Protein AF-0000000078525649 (afdb_homodimer)

Organism: NCBI:txid29354

Radius of gyration: 28.76 Å; Cα contacts (8 Å, |Δi|>4): 1349; chains: 2; bounding box: 67×80×82 Å

Sequence (670 aa):
MKQEKITIEEIARHAGVSPATVSRVLNHREQVKADTAKRVESAMAALGYAFESSAPPSIEEQPLIVLNIPGIENVFYQEVIKGARVSAKAHGCHLLINESPLDRSSIRNFCNLLHRVNAAGSILLNRASEEQLKQIRAITPLVQCCEYNEDAAGYPYVSIDDFSAAEAATAYLYNCGCNKIALINGPLSFKYAVKRQEGYLSALKKAEISVPQNWIIQLPEINYQMAYAAICRLLNSEPRPNAFFVVSDIFAAAVIRAAKRFKLNVPKDIMVVGFDNIEFSTMTCPSITTVNQPCLQLGYTACEMLLEMMENPSSSPKSLILDAELVIRESTAKIMKQEKITIEEIARHAGVSPATVSRVLNHREQVKADTAKRVESAMAALGYAFESSAPPSIEEQPLIVLNIPGIENVFYQEVIKGARVSAKAHGCHLLINESPLDRSSIRNFCNLLHRVNAAGSILLNRASEEQLKQIRAITPLVQCCEYNEDAAGYPYVSIDDFSAAEAATAYLYNCGCNKIALINGPLSFKYAVKRQEGYLSALKKAEISVPQNWIIQLPEINYQMAYAAICRLLNSEPRPNAFFVVSDIFAAAVIRAAKRFKLNVPKDIMVVGFDNIEFSTMTCPSITTVNQPCLQLGYTACEMLLEMMENPSSSPKSLILDAELVIRESTAKI

Foldseek 3Di:
DPLPQCDLCNLCVQLVHHSVLLVCLQQPVVVHDPVSNVSSVVSCVVSVNPSCRNPPPVPPPAAEEEEEDQDPVPLLQVLLQVLQVVQSVVVRHHYDYHHDACDPVCLVVVLVVCQVVVHQEYEYAHDDDLVSVVSNVVRYQYEYFQFDDPPNFQHAYEHAQLLQLLLVQLLVQVVLVFQAEAEEFEDPSTPSRVNSVNSNVVNCVVVVHDYDPLSYHYDHHLDLVVLLVSQLVQCPDPPHGQEYEYAALSSVLSNCVSCVVVPHDFPPRHAYEYEQPRVVQVVDVFRHWYKHDPSSVRSNVRNVQRVVCSVPVPDGHYYYHDDIDIDDTRRRDPD/DPLPQCDLCNLCVQLVHHSVLLVCLQQPVVVHPPVSNVSSVVSCVVSVNPSCRNPPPPPPPAAEEEEEDQDPVPLLQVLLQVLQVVQSVVVRHHYDYHHDACDPVCLVVVLVVCQVVVHQEYEYAHDYDLVSVVSNVVRYQYEYFQFDDPPNFFHAYEHAQLLQLLLVQLLVQVVLVFQAEAEEFEDPSTPSRVNSVNSNVVNCVVVVHDYDPLSYHYDHHLDLVVLLVSQLVQCPDPPHGQEYEYAALSSVLSNCVSCVVVPHDANPRHAYEYEQPRVCQVVDVFRHWYKHDPSSVRSNVRNVQRVVCSVPVPDGHYYYHDDIDIDDTRRRDPD

Structure (mmCIF, N/CA/C/O backbone):
data_AF-0000000078525649-model_v1
#
loop_
_entity.id
_entity.type
_entity.pdbx_description
1 polymer 'LacI family transcriptional regulator'
#
loop_
_atom_site.group_PDB
_atom_site.id
_atom_site.type_symbol
_atom_site.label_atom_id
_atom_site.label_alt_id
_atom_site.label_comp_id
_atom_site.label_asym_id
_atom_site.label_entity_id
_atom_site.label_seq_id
_atom_site.pdbx_PDB_ins_code
_atom_site.Cartn_x
_atom_site.Cartn_y
_atom_site.Cartn_z
_atom_site.occupancy
_atom_site.B_iso_or_equiv
_atom_site.auth_seq_id
_atom_site.auth_comp_id
_atom_site.auth_asym_id
_atom_site.auth_atom_id
_atom_site.pdbx_PDB_model_num
ATOM 1 N N . MET A 1 1 ? -8.172 -1.622 49.062 1 28.55 1 MET A N 1
ATOM 2 C CA . MET A 1 1 ? -9.344 -0.75 49.125 1 28.55 1 MET A CA 1
ATOM 3 C C . MET A 1 1 ? -9.945 -0.51 47.75 1 28.55 1 MET A C 1
ATOM 5 O O . MET A 1 1 ? -9.242 -0.099 46.844 1 28.55 1 MET A O 1
ATOM 9 N N . LYS A 1 2 ? -11.031 -1.145 47.438 1 36.31 2 LYS A N 1
ATOM 10 C CA . LYS A 1 2 ? -11.742 -1.147 46.156 1 36.31 2 LYS A CA 1
ATOM 11 C C . LYS A 1 2 ? -12.008 0.275 45.688 1 36.31 2 LYS A C 1
ATOM 13 O O . LYS A 1 2 ? -12.695 1.047 46.375 1 36.31 2 LYS A O 1
ATOM 18 N N . GLN A 1 3 ? -11.117 0.914 44.938 1 39.97 3 GLN A N 1
ATOM 19 C CA . GLN A 1 3 ? -11.438 2.232 44.406 1 39.97 3 GLN A CA 1
ATOM 20 C C . GLN A 1 3 ? -12.82 2.248 43.781 1 39.97 3 GLN A C 1
ATOM 22 O O . GLN A 1 3 ? -13.078 1.51 42.812 1 39.97 3 GLN A O 1
ATOM 27 N N . GLU A 1 4 ? -13.945 2.475 44.406 1 47.34 4 GLU A N 1
ATOM 28 C CA . GLU A 1 4 ? -15.359 2.564 44.031 1 47.34 4 GLU A CA 1
ATOM 29 C C . GLU A 1 4 ? -15.562 3.471 42.844 1 47.34 4 GLU A C 1
ATOM 31 O O . GLU A 1 4 ? -15.039 4.582 42.781 1 47.34 4 GLU A O 1
ATOM 36 N N . LYS A 1 5 ? -15.953 2.945 41.625 1 60.03 5 LYS A N 1
ATOM 37 C CA . LYS A 1 5 ? -16.234 3.635 40.375 1 60.03 5 LYS A CA 1
ATOM 38 C C . LYS A 1 5 ? -17.219 4.793 40.594 1 60.03 5 LYS A C 1
ATOM 40 O O . LYS A 1 5 ? -18.281 4.609 41.188 1 60.03 5 LYS A O 1
ATOM 45 N N . ILE A 1 6 ? -16.797 6.008 40.438 1 65.5 6 ILE A N 1
ATOM 46 C CA . ILE A 1 6 ? -17.594 7.227 40.562 1 65.5 6 ILE A CA 1
ATOM 47 C C . ILE A 1 6 ? -18.766 7.18 39.562 1 65.5 6 ILE A C 1
ATOM 49 O O . ILE A 1 6 ? -18.578 6.945 38.375 1 65.5 6 ILE A O 1
ATOM 53 N N . THR A 1 7 ? -20.062 7.168 39.844 1 72.5 7 THR A N 1
ATOM 54 C CA . THR A 1 7 ? -21.266 7.051 39.031 1 72.5 7 THR A CA 1
ATOM 55 C C . THR A 1 7 ? -21.828 8.43 38.719 1 72.5 7 THR A C 1
ATOM 57 O O . THR A 1 7 ? -21.516 9.414 39.375 1 72.5 7 THR A O 1
ATOM 60 N N . ILE A 1 8 ? -22.547 8.445 37.531 1 77.12 8 ILE A N 1
ATOM 61 C CA . ILE A 1 8 ? -23.25 9.664 37.156 1 77.12 8 ILE A CA 1
ATOM 62 C C . ILE A 1 8 ? -24.094 10.18 38.312 1 77.12 8 ILE A C 1
ATOM 64 O O . ILE A 1 8 ? -24.172 11.391 38.531 1 77.12 8 ILE A O 1
ATOM 68 N N . GLU A 1 9 ? -24.562 9.305 39.062 1 79.69 9 GLU A N 1
ATOM 69 C CA . GLU A 1 9 ? -25.406 9.648 40.188 1 79.69 9 GLU A CA 1
ATOM 70 C C . GLU A 1 9 ? -24.594 10.32 41.312 1 79.69 9 GLU A C 1
ATOM 72 O O . GLU A 1 9 ? -25.062 11.273 41.938 1 79.69 9 GLU A O 1
ATOM 77 N N . GLU A 1 10 ? -23.391 9.844 41.531 1 79 10 GLU A N 1
ATOM 78 C CA . GLU A 1 10 ? -22.516 10.422 42.531 1 79 10 GLU A CA 1
ATOM 79 C C . GLU A 1 10 ? -22.062 11.828 42.125 1 79 10 GLU A C 1
ATOM 81 O O . GLU A 1 10 ? -22.016 12.727 42.969 1 79 10 GLU A O 1
ATOM 86 N N . ILE A 1 11 ? -21.812 11.992 40.844 1 81.19 11 ILE A N 1
ATOM 87 C CA . ILE A 1 11 ? -21.438 13.297 40.312 1 81.19 11 ILE A CA 1
ATOM 88 C C . ILE A 1 11 ? -22.609 14.266 40.438 1 81.19 11 ILE A C 1
ATOM 90 O O . ILE A 1 11 ? -22.438 15.414 40.844 1 81.19 11 ILE A O 1
ATOM 94 N N . ALA A 1 12 ? -23.734 13.805 40.094 1 84.06 12 ALA A N 1
ATOM 95 C CA . ALA A 1 12 ? -24.953 14.609 40.188 1 84.06 12 ALA A CA 1
ATOM 96 C C . ALA A 1 12 ? -25.172 15.078 41.625 1 84.06 12 ALA A C 1
ATOM 98 O O . ALA A 1 12 ? -25.469 16.25 41.875 1 84.06 12 ALA A O 1
ATOM 99 N N . ARG A 1 13 ? -24.969 14.203 42.531 1 85.25 13 ARG A N 1
ATOM 100 C CA . ARG A 1 13 ? -25.141 14.5 43.938 1 85.25 13 ARG A CA 1
ATOM 101 C C . ARG A 1 13 ? -24.141 15.555 44.406 1 85.25 13 ARG A C 1
ATOM 103 O O . ARG A 1 13 ? -24.5 16.5 45.094 1 85.25 13 ARG A O 1
ATOM 110 N N . HIS A 1 14 ? -22.922 15.391 43.938 1 84.5 14 HIS A N 1
ATOM 111 C CA . HIS A 1 14 ? -21.859 16.297 44.344 1 84.5 14 HIS A CA 1
ATOM 112 C C . HIS A 1 14 ? -22.016 17.672 43.688 1 84.5 14 HIS A C 1
ATOM 114 O O . HIS A 1 14 ? -21.672 18.688 44.312 1 84.5 14 HIS A O 1
ATOM 120 N N . ALA A 1 15 ? -22.547 17.766 42.469 1 83.81 15 ALA A N 1
ATOM 121 C CA . ALA A 1 15 ? -22.703 19 41.719 1 83.81 15 ALA A CA 1
ATOM 122 C C . ALA A 1 15 ? -24.031 19.688 42.031 1 83.81 15 ALA A C 1
ATOM 124 O O . ALA A 1 15 ? -24.25 20.828 41.656 1 83.81 15 ALA A O 1
ATOM 125 N N . GLY A 1 16 ? -24.922 18.922 42.781 1 86.44 16 GLY A N 1
ATOM 126 C CA . GLY A 1 16 ? -26.25 19.438 43.094 1 86.44 16 GLY A CA 1
ATOM 127 C C . GLY A 1 16 ? -27.172 19.547 41.906 1 86.44 16 GLY A C 1
ATOM 128 O O . GLY A 1 16 ? -27.953 20.484 41.781 1 86.44 16 GLY A O 1
ATOM 129 N N . VAL A 1 17 ? -26.906 18.734 40.969 1 85.62 17 VAL A N 1
ATOM 130 C CA . VAL A 1 17 ? -27.75 18.703 39.781 1 85.62 17 VAL A CA 1
ATOM 131 C C . VAL A 1 17 ? -28.344 17.312 39.594 1 85.62 17 VAL A C 1
ATOM 133 O O . VAL A 1 17 ? -28 16.375 40.344 1 85.62 17 VAL A O 1
ATOM 136 N N . SER A 1 18 ? -29.297 17.172 38.75 1 82.12 18 SER A N 1
ATOM 137 C CA . SER A 1 18 ? -29.859 15.859 38.438 1 82.12 18 SER A CA 1
ATOM 138 C C . SER A 1 18 ? -28.875 14.992 37.688 1 82.12 18 SER A C 1
ATOM 140 O O . SER A 1 18 ? -27.984 15.508 37 1 82.12 18 SER A O 1
ATOM 142 N N . PRO A 1 19 ? -28.906 13.648 37.719 1 80.94 19 PRO A N 1
ATOM 143 C CA . PRO A 1 19 ? -28.094 12.773 36.875 1 80.94 19 PRO A CA 1
ATOM 144 C C . PRO A 1 19 ? -28.266 13.055 35.406 1 80.94 19 PRO A C 1
ATOM 146 O O . PRO A 1 19 ? -27.312 12.945 34.625 1 80.94 19 PRO A O 1
ATOM 149 N N . ALA A 1 20 ? -29.391 13.508 34.969 1 80.5 20 ALA A N 1
ATOM 150 C CA . ALA A 1 20 ? -29.656 13.891 33.594 1 80.5 20 ALA A CA 1
ATOM 151 C C . ALA A 1 20 ? -28.844 15.117 33.188 1 80.5 20 ALA A C 1
ATOM 153 O O . ALA A 1 20 ? -28.328 15.203 32.062 1 80.5 20 ALA A O 1
ATOM 154 N N . THR A 1 21 ? -28.734 16.094 34.094 1 80.38 21 THR A N 1
ATOM 155 C CA . THR A 1 21 ? -27.922 17.281 33.844 1 80.38 21 THR A CA 1
ATOM 156 C C . THR A 1 21 ? -26.453 16.922 33.75 1 80.38 21 THR A C 1
ATOM 158 O O . THR A 1 21 ? -25.734 17.453 32.875 1 80.38 21 THR A O 1
ATOM 161 N N . VAL A 1 22 ? -25.953 15.938 34.562 1 77.5 22 VAL A N 1
ATOM 162 C CA . VAL A 1 22 ? -24.578 15.453 34.438 1 77.5 22 VAL A CA 1
ATOM 163 C C . VAL A 1 22 ? -24.375 14.766 33.094 1 77.5 22 VAL A C 1
ATOM 165 O O . VAL A 1 22 ? -23.391 15.031 32.406 1 77.5 22 VAL A O 1
ATOM 168 N N . SER A 1 23 ? -25.297 14.008 32.75 1 75.44 23 SER A N 1
ATOM 169 C CA . SER A 1 23 ? -25.266 13.359 31.438 1 75.44 23 SER A CA 1
ATOM 170 C C . SER A 1 23 ? -25.25 14.383 30.312 1 75.44 23 SER A C 1
ATOM 172 O O . SER A 1 23 ? -24.5 14.234 29.328 1 75.44 23 SER A O 1
ATOM 174 N N . ARG A 1 24 ? -26.031 15.406 30.484 1 75.38 24 ARG A N 1
ATOM 175 C CA . ARG A 1 24 ? -26.062 16.469 29.469 1 75.38 24 ARG A CA 1
ATOM 176 C C . ARG A 1 24 ? -24.75 17.234 29.438 1 75.38 24 ARG A C 1
ATOM 178 O O . ARG A 1 24 ? -24.25 17.578 28.359 1 75.38 24 ARG A O 1
ATOM 185 N N . VAL A 1 25 ? -24.203 17.516 30.547 1 74.75 25 VAL A N 1
ATOM 186 C CA . VAL A 1 25 ? -22.891 18.172 30.594 1 74.75 25 VAL A CA 1
ATOM 187 C C . VAL A 1 25 ? -21.828 17.281 29.984 1 74.75 25 VAL A C 1
ATOM 189 O O . VAL A 1 25 ? -20.953 17.766 29.25 1 74.75 25 VAL A O 1
ATOM 192 N N . LEU A 1 26 ? -21.906 15.93 30.125 1 69.44 26 LEU A N 1
ATOM 193 C CA . LEU A 1 26 ? -20.938 14.953 29.656 1 69.44 26 LEU A CA 1
ATOM 194 C C . LEU A 1 26 ? -21.094 14.719 28.156 1 69.44 26 LEU A C 1
ATOM 196 O O . LEU A 1 26 ? -20.094 14.516 27.438 1 69.44 26 LEU A O 1
ATOM 200 N N . ASN A 1 27 ? -22.344 14.938 27.625 1 66.31 27 ASN A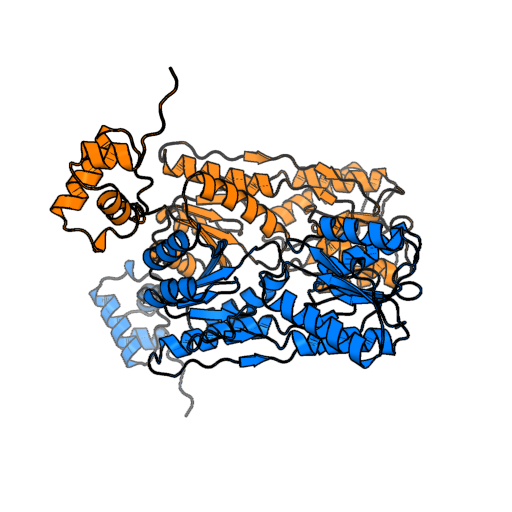 N 1
ATOM 201 C CA . ASN A 1 27 ? -22.641 14.531 26.266 1 66.31 27 ASN A CA 1
ATOM 202 C C . ASN A 1 27 ? -23.047 15.719 25.391 1 66.31 27 ASN A C 1
ATOM 204 O O . ASN A 1 27 ? -22.906 15.68 24.172 1 66.31 27 ASN A O 1
ATOM 208 N N . HIS A 1 28 ? -23.562 16.766 25.984 1 64.44 28 HIS A N 1
ATOM 209 C CA . HIS A 1 28 ? -24.078 17.969 25.344 1 64.44 28 HIS A CA 1
ATOM 210 C C . HIS A 1 28 ? -23.844 19.203 26.188 1 64.44 28 HIS A C 1
ATOM 212 O O . HIS A 1 28 ? -24.781 19.891 26.578 1 64.44 28 HIS A O 1
ATOM 218 N N . ARG A 1 29 ? -22.625 19.453 26.375 1 68.19 29 ARG A N 1
ATOM 219 C CA . ARG A 1 29 ? -22.25 20.531 27.281 1 68.19 29 ARG A CA 1
ATOM 220 C C . ARG A 1 29 ? -22.828 21.859 26.844 1 68.19 29 ARG A C 1
ATOM 222 O O . ARG A 1 29 ? -23.203 22.688 27.672 1 68.19 29 ARG A O 1
ATOM 229 N N . GLU A 1 30 ? -23.016 22.031 25.609 1 66.69 30 GLU A N 1
ATOM 230 C CA . GLU A 1 30 ? -23.484 23.297 25.031 1 66.69 30 GLU A CA 1
ATOM 231 C C . GLU A 1 30 ? -24.938 23.562 25.375 1 66.69 30 GLU A C 1
ATOM 233 O O . GLU A 1 30 ? -25.406 24.703 25.297 1 66.69 30 GLU A O 1
ATOM 238 N N . GLN A 1 31 ? -25.531 22.594 25.781 1 71.5 31 GLN A N 1
ATOM 239 C CA . GLN A 1 31 ? -26.953 22.75 26.094 1 71.5 31 GLN A CA 1
ATOM 240 C C . GLN A 1 31 ? -27.156 23.078 27.562 1 71.5 31 GLN A C 1
ATOM 242 O O . GLN A 1 31 ? -28.281 23.266 28.016 1 71.5 31 GLN A O 1
ATOM 247 N N . VAL A 1 32 ? -26.031 23.156 28.25 1 75.25 32 VAL A N 1
ATOM 248 C CA . VAL A 1 32 ? -26.125 23.391 29.688 1 75.25 32 VAL A CA 1
ATOM 249 C C . VAL A 1 32 ? -25.562 24.781 30.016 1 75.25 32 VAL A C 1
ATOM 251 O O . VAL A 1 32 ? -24.594 25.234 29.406 1 75.25 32 VAL A O 1
ATOM 254 N N . LYS A 1 33 ? -26.203 25.562 30.859 1 80.5 33 LYS A N 1
ATOM 255 C CA . LYS A 1 33 ? -25.75 26.875 31.297 1 80.5 33 LYS A CA 1
ATOM 256 C C . LYS A 1 33 ? -24.328 26.797 31.859 1 80.5 33 LYS A C 1
ATOM 258 O O . LYS A 1 33 ? -23.984 25.859 32.562 1 80.5 33 LYS A O 1
ATOM 263 N N . ALA A 1 34 ? -23.578 27.812 31.531 1 76.81 34 ALA A N 1
ATOM 264 C CA . ALA A 1 34 ? -22.156 27.844 31.859 1 76.81 34 ALA A CA 1
ATOM 265 C C . ALA A 1 34 ? -21.938 27.609 33.344 1 76.81 34 ALA A C 1
ATOM 267 O O . ALA A 1 34 ? -21.031 26.875 33.75 1 76.81 34 ALA A O 1
ATOM 268 N N . ASP A 1 35 ? -22.781 28.094 34.125 1 80.81 35 ASP A N 1
ATOM 269 C CA . ASP A 1 35 ? -22.641 28 35.594 1 80.81 35 ASP A CA 1
ATOM 270 C C . ASP A 1 35 ? -22.891 26.562 36.062 1 80.81 35 ASP A C 1
ATOM 272 O O . ASP A 1 35 ? -22.156 26.062 36.906 1 80.81 35 ASP A O 1
ATOM 276 N N . THR A 1 36 ? -23.859 25.906 35.5 1 83 36 THR A N 1
ATOM 277 C CA . THR A 1 36 ? -24.172 24.531 35.844 1 83 36 THR A CA 1
ATOM 278 C C . THR A 1 36 ? -23.094 23.578 35.375 1 83 36 THR A C 1
ATOM 280 O O . THR A 1 36 ? -22.703 22.656 36.094 1 83 36 THR A O 1
ATOM 283 N N . ALA A 1 37 ? -22.594 23.812 34.156 1 80.56 37 ALA A N 1
ATOM 284 C CA . ALA A 1 37 ? -21.531 22.969 33.625 1 80.56 37 ALA A CA 1
ATOM 285 C C . ALA A 1 37 ? -20.266 23.031 34.469 1 80.56 37 ALA A C 1
ATOM 287 O O . ALA A 1 37 ? -19.656 22 34.75 1 80.56 37 ALA A O 1
ATOM 288 N N . LYS A 1 38 ? -20.031 24.203 34.812 1 79.88 38 LYS A N 1
ATOM 289 C CA . LYS A 1 38 ? -18.859 24.391 35.656 1 79.88 38 LYS A CA 1
ATOM 290 C C . LYS A 1 38 ? -19.016 23.656 37 1 79.88 38 LYS A C 1
ATOM 292 O O . LYS A 1 38 ? -18.062 23.078 37.5 1 79.88 38 LYS A O 1
ATOM 297 N N . ARG A 1 39 ? -20.172 23.656 37.594 1 82.81 39 ARG A N 1
ATOM 298 C CA . ARG A 1 39 ? -20.438 22.969 38.844 1 82.81 39 ARG A CA 1
ATOM 299 C C . ARG A 1 39 ? -20.266 21.469 38.719 1 82.81 39 ARG A C 1
ATOM 301 O O . ARG A 1 39 ? -19.688 20.812 39.562 1 82.81 39 ARG A O 1
ATOM 308 N N . VAL A 1 40 ? -20.828 20.938 37.625 1 80.94 40 VAL A N 1
ATOM 309 C CA . VAL A 1 40 ? -20.719 19.5 37.375 1 80.94 40 VAL A CA 1
ATOM 310 C C . VAL A 1 40 ? -19.25 19.125 37.156 1 80.94 40 VAL A C 1
ATOM 312 O O . VAL A 1 40 ? -18.766 18.156 37.719 1 80.94 40 VAL A O 1
ATOM 315 N N . GLU A 1 41 ? -18.578 19.984 36.344 1 77 41 GLU A N 1
ATOM 316 C CA . GLU A 1 41 ? -17.172 19.75 36.062 1 77 41 GLU A CA 1
ATOM 317 C C . GLU A 1 41 ? -16.312 19.844 37.312 1 77 41 GLU A C 1
ATOM 319 O O . GLU A 1 41 ? -15.406 19.031 37.5 1 77 41 GLU A O 1
ATOM 324 N N . SER A 1 42 ? -16.609 20.766 38.094 1 77.62 42 SER A N 1
ATOM 325 C CA . SER A 1 42 ? -15.945 20.891 39.375 1 77.62 42 SER A CA 1
ATOM 326 C C . SER A 1 42 ? -16.219 19.688 40.281 1 77.62 42 SER A C 1
ATOM 328 O O . SER A 1 42 ? -15.32 19.203 40.969 1 77.62 42 SER A O 1
ATOM 330 N N . ALA A 1 43 ? -17.406 19.172 40.375 1 79.56 43 ALA A N 1
ATOM 331 C CA . ALA A 1 43 ? -17.781 18 41.156 1 79.56 43 ALA A CA 1
ATOM 332 C C . ALA A 1 43 ? -17.031 16.766 40.656 1 79.56 43 ALA A C 1
ATOM 334 O O . ALA A 1 43 ? -16.562 15.953 41.438 1 79.56 43 ALA A O 1
ATOM 335 N N . MET A 1 44 ? -17.047 16.625 39.281 1 73.94 44 MET A N 1
ATOM 336 C CA . MET A 1 44 ? -16.297 15.523 38.688 1 73.94 44 MET A CA 1
ATOM 337 C C . MET A 1 44 ? -14.844 15.547 39.125 1 73.94 44 MET A C 1
ATOM 339 O O . MET A 1 44 ? -14.281 14.516 39.5 1 73.94 44 MET A O 1
ATOM 343 N N . ALA A 1 45 ? -14.234 16.688 39 1 70.5 45 ALA A N 1
ATOM 344 C CA . ALA A 1 45 ? -12.852 16.875 39.438 1 70.5 45 ALA A CA 1
ATOM 345 C C . ALA A 1 45 ? -12.664 16.531 40.906 1 70.5 45 ALA A C 1
ATOM 347 O O . ALA A 1 45 ? -11.703 15.859 41.281 1 70.5 45 ALA A O 1
ATOM 348 N N . ALA A 1 46 ? -13.539 16.891 41.75 1 74.69 46 ALA A N 1
ATOM 349 C CA . ALA A 1 46 ? -13.477 16.672 43.188 1 74.69 46 ALA A CA 1
ATOM 350 C C . ALA A 1 46 ? -13.625 15.195 43.531 1 74.69 46 ALA A C 1
ATOM 352 O O . ALA A 1 46 ? -13.031 14.711 44.5 1 74.69 46 ALA A O 1
ATOM 353 N N . LEU A 1 47 ? -14.555 14.539 42.812 1 68.94 47 LEU A N 1
ATOM 354 C CA . LEU A 1 47 ? -14.812 13.125 43.062 1 68.94 47 LEU A CA 1
ATOM 355 C C . LEU A 1 47 ? -13.789 12.25 42.344 1 68.94 47 LEU A C 1
ATOM 357 O O . LEU A 1 47 ? -13.766 11.031 42.531 1 68.94 47 LEU A O 1
ATOM 361 N N . GLY A 1 48 ? -12.938 12.875 41.688 1 58.22 48 GLY A N 1
ATOM 362 C CA . GLY A 1 48 ? -11.938 12.156 40.938 1 58.22 48 GLY A CA 1
ATOM 363 C C . GLY A 1 48 ? -12.492 11.539 39.656 1 58.22 48 GLY A C 1
ATOM 364 O O . GLY A 1 48 ? -11.953 10.555 39.156 1 58.22 48 GLY A O 1
ATOM 365 N N . TYR A 1 49 ? -13.625 11.828 39.531 1 48.09 49 TYR A N 1
ATOM 366 C CA . TYR A 1 49 ? -14.242 11.398 38.281 1 48.09 49 TYR A CA 1
ATOM 367 C C . TYR A 1 49 ? -13.594 12.078 37.062 1 48.09 49 TYR A C 1
ATOM 369 O O . TYR A 1 49 ? -13.609 13.305 36.969 1 48.09 49 TYR A O 1
ATOM 377 N N . ALA A 1 50 ? -12.625 11.523 36.656 1 41.81 50 ALA A N 1
ATOM 378 C CA . ALA A 1 50 ? -12.094 12.023 35.406 1 41.81 50 ALA A CA 1
ATOM 379 C C . ALA A 1 50 ? -13.188 12.117 34.344 1 41.81 50 ALA A C 1
ATOM 381 O O . ALA A 1 50 ? -13.891 11.141 34.094 1 41.81 50 ALA A O 1
ATOM 382 N N . PHE A 1 51 ? -13.844 13.148 34.406 1 35.03 51 PHE A N 1
ATOM 383 C CA . PHE A 1 51 ? -14.703 13.336 33.25 1 35.03 51 PHE A CA 1
ATOM 384 C C . PHE A 1 51 ? -14.094 12.664 32 1 35.03 51 PHE A C 1
ATOM 386 O O . PHE A 1 51 ? -12.969 12.984 31.609 1 35.03 51 PHE A O 1
ATOM 393 N N . GLU A 1 52 ? -14.141 11.469 31.859 1 32.25 52 GLU A N 1
ATOM 394 C CA . GLU A 1 52 ? -14.07 11.273 30.422 1 32.25 52 GLU A CA 1
ATOM 395 C C . GLU A 1 52 ? -14.93 12.289 29.672 1 32.25 52 GLU A C 1
ATOM 397 O O . GLU A 1 52 ? -16.156 12.188 29.672 1 32.25 52 GLU A O 1
ATOM 402 N N . SER A 1 53 ? -14.922 13.5 30.125 1 31.05 53 SER A N 1
ATOM 403 C CA . SER A 1 53 ? -15.617 14.578 29.438 1 31.05 53 SER A CA 1
ATOM 404 C C . SER A 1 53 ? -15.93 14.195 27.984 1 31.05 53 SER A C 1
ATOM 406 O O . SER A 1 53 ? -15.023 13.867 27.219 1 31.05 53 SER A O 1
ATOM 408 N N . SER A 1 54 ? -16.875 13.625 27.797 1 29.58 54 SER A N 1
ATOM 409 C CA . SER A 1 54 ? -17.391 13.508 26.438 1 29.58 54 SER A CA 1
ATOM 410 C C . SER A 1 54 ? -17.297 14.828 25.688 1 29.58 54 SER A C 1
ATOM 412 O O . SER A 1 54 ? -17.938 15.008 24.641 1 29.58 54 SER A O 1
ATOM 414 N N . ALA A 1 55 ? -17.422 15.961 26.359 1 33.28 55 ALA A N 1
ATOM 415 C CA . ALA A 1 55 ? -17.031 17.156 25.609 1 33.28 55 ALA A CA 1
ATOM 416 C C . ALA A 1 55 ? -15.711 16.938 24.875 1 33.28 55 ALA A C 1
ATOM 418 O O . ALA A 1 55 ? -14.773 16.375 25.438 1 33.28 55 ALA A O 1
ATOM 419 N N . PRO A 1 56 ? -15.789 16.891 23.594 1 34.31 56 PRO A N 1
ATOM 420 C CA . PRO A 1 56 ? -14.484 16.625 22.984 1 34.31 56 PRO A CA 1
ATOM 421 C C . PRO A 1 56 ? -13.336 17.297 23.734 1 34.31 56 PRO A C 1
ATOM 423 O O . PRO A 1 56 ? -13.523 18.359 24.344 1 34.31 56 PRO A O 1
ATOM 426 N N . PRO A 1 57 ? -12.531 16.688 24.75 1 34.72 57 PRO A N 1
ATOM 427 C CA . PRO A 1 57 ? -11.383 17.359 25.359 1 34.72 57 PRO A CA 1
ATOM 428 C C . PRO A 1 57 ? -11.086 18.719 24.719 1 34.72 57 PRO A C 1
ATOM 430 O O . PRO A 1 57 ? -11.453 18.953 23.578 1 34.72 57 PRO A O 1
ATOM 433 N N . SER A 1 58 ? -11.148 19.797 25.438 1 38.09 58 SER A N 1
ATOM 434 C CA . SER A 1 58 ? -10.461 20.984 24.938 1 38.09 58 SER A CA 1
ATOM 435 C C . SER A 1 58 ? -9.445 20.625 23.859 1 38.09 58 SER A C 1
ATOM 437 O O . SER A 1 58 ? -8.703 19.641 24 1 38.09 58 SER A O 1
ATOM 439 N N . ILE A 1 59 ? -9.672 20.562 22.594 1 45.38 59 ILE A N 1
ATOM 440 C CA . ILE A 1 59 ? -8.781 20.172 21.516 1 45.38 59 ILE A CA 1
ATOM 441 C C . ILE A 1 59 ? -7.328 20.359 21.938 1 45.38 59 ILE A C 1
ATOM 443 O O . ILE A 1 59 ? -6.805 21.469 21.922 1 45.38 59 ILE A O 1
ATOM 447 N N . GLU A 1 60 ? -6.887 20.203 23.109 1 49.53 60 GLU A N 1
ATOM 448 C CA . GLU A 1 60 ? -5.453 20.109 23.359 1 49.53 60 GLU A CA 1
ATOM 449 C C . GLU A 1 60 ? -4.707 19.641 22.109 1 49.53 60 GLU A C 1
ATOM 451 O O . GLU A 1 60 ? -5.086 18.641 21.5 1 49.53 60 GLU A O 1
ATOM 456 N N . GLU A 1 61 ? -4.117 20.547 21.469 1 63.62 61 GLU A N 1
ATOM 457 C CA . GLU A 1 61 ? -3.539 20.469 20.141 1 63.62 61 GLU A CA 1
ATOM 458 C C . GLU A 1 61 ? -2.695 19.203 19.984 1 63.62 61 GLU A C 1
ATOM 460 O O . GLU A 1 61 ? -1.61 19.094 20.562 1 63.62 61 GLU A O 1
ATOM 465 N N . GLN A 1 62 ? -3.32 17.953 19.797 1 85.62 62 GLN A N 1
ATOM 466 C CA . GLN A 1 62 ? -2.576 16.734 19.469 1 85.62 62 GLN A CA 1
ATOM 467 C C . GLN A 1 62 ? -1.435 17.031 18.5 1 85.62 62 GLN A C 1
ATOM 469 O O . GLN A 1 62 ? -1.641 17.672 17.469 1 85.62 62 GLN A O 1
ATOM 474 N N . PRO A 1 63 ? -0.275 16.688 19.109 1 93.56 63 PRO A N 1
ATOM 475 C CA . PRO A 1 63 ? 0.836 16.906 18.188 1 93.56 63 PRO A CA 1
ATOM 476 C C . PRO A 1 63 ? 0.665 16.156 16.875 1 93.56 63 PRO A C 1
ATOM 478 O O . PRO A 1 63 ? 0.009 15.117 16.828 1 93.56 63 PRO A O 1
ATOM 481 N N . LEU A 1 64 ? 1.217 16.766 15.844 1 96.62 64 LEU A N 1
ATOM 482 C CA . LEU A 1 64 ? 1.133 16.172 14.523 1 96.62 64 LEU A CA 1
ATOM 483 C C . LEU A 1 64 ? 2.502 15.68 14.055 1 96.62 64 LEU A C 1
ATOM 485 O O . LEU A 1 64 ? 3.467 16.453 14.047 1 96.62 64 LEU A O 1
ATOM 489 N N . ILE A 1 65 ? 2.537 14.398 13.773 1 97.94 65 ILE A N 1
ATOM 490 C CA . ILE A 1 65 ? 3.725 13.82 13.148 1 97.94 65 ILE A CA 1
ATOM 491 C C . ILE A 1 65 ? 3.492 13.641 11.656 1 97.94 65 ILE A C 1
ATOM 493 O O . ILE A 1 65 ? 2.426 13.188 11.234 1 97.94 65 ILE A O 1
ATOM 497 N N . VAL A 1 66 ? 4.473 14.062 10.812 1 98.44 66 VAL A N 1
ATOM 498 C CA . VAL A 1 66 ? 4.41 13.852 9.367 1 98.44 66 VAL A CA 1
ATOM 499 C C . VAL A 1 66 ? 5.406 12.766 8.969 1 98.44 66 VAL A C 1
ATOM 501 O O . VAL A 1 66 ? 6.598 12.867 9.273 1 98.44 66 VAL A O 1
ATOM 504 N N . LEU A 1 67 ? 4.875 11.75 8.383 1 98.56 67 LEU A N 1
ATOM 505 C CA . LEU A 1 67 ? 5.695 10.648 7.887 1 98.56 67 LEU A CA 1
ATOM 506 C C . LEU A 1 67 ? 5.848 10.727 6.371 1 98.56 67 LEU A C 1
ATOM 508 O O . LEU A 1 67 ? 4.855 10.664 5.645 1 98.56 67 LEU A O 1
ATOM 512 N N . ASN A 1 68 ? 7.129 10.844 5.918 1 98 68 ASN A N 1
ATOM 513 C CA . ASN A 1 68 ? 7.43 11 4.5 1 98 68 ASN A CA 1
ATOM 514 C C . ASN A 1 68 ? 7.883 9.688 3.877 1 98 68 ASN A C 1
ATOM 516 O O . ASN A 1 68 ? 8.758 9.008 4.414 1 98 68 ASN A O 1
ATOM 520 N N . ILE A 1 69 ? 7.238 9.367 2.777 1 96.12 69 ILE A N 1
ATOM 521 C CA . ILE A 1 69 ? 7.625 8.164 2.051 1 96.12 69 ILE A CA 1
ATOM 522 C C . ILE A 1 69 ? 7.918 8.516 0.594 1 96.12 69 ILE A C 1
ATOM 524 O O . ILE A 1 69 ? 7.379 9.484 0.061 1 96.12 69 ILE A O 1
ATOM 528 N N . PRO A 1 70 ? 8.75 7.645 -0.06 1 91.5 70 PRO A N 1
ATOM 529 C CA . PRO A 1 70 ? 9.047 7.879 -1.475 1 91.5 70 PRO A CA 1
ATOM 530 C C . PRO A 1 70 ? 7.859 7.59 -2.385 1 91.5 70 PRO A C 1
ATOM 532 O O . PRO A 1 70 ? 7.641 8.305 -3.367 1 91.5 70 PRO A O 1
ATOM 535 N N . GLY A 1 71 ? 7.191 6.52 -2.086 1 88.69 71 GLY A N 1
ATOM 536 C CA . GLY A 1 71 ? 6.082 6.098 -2.928 1 88.69 71 GLY A CA 1
ATOM 537 C C . GLY A 1 71 ? 5.18 5.074 -2.262 1 88.69 71 GLY A C 1
ATOM 538 O O . GLY A 1 71 ? 5.652 4.027 -1.809 1 88.69 71 GLY A O 1
ATOM 539 N N . ILE A 1 72 ? 3.955 5.363 -2.318 1 87.19 72 ILE A N 1
ATOM 540 C CA . ILE A 1 72 ? 2.982 4.539 -1.611 1 87.19 72 ILE A CA 1
ATOM 541 C C . ILE A 1 72 ? 2.797 3.215 -2.348 1 87.19 72 ILE A C 1
ATOM 543 O O . ILE A 1 72 ? 2.266 2.254 -1.786 1 87.19 72 ILE A O 1
ATOM 547 N N . GLU A 1 73 ? 3.293 3.117 -3.584 1 83.12 73 GLU A N 1
ATOM 548 C CA . GLU A 1 73 ? 3.148 1.918 -4.402 1 83.12 73 GLU A CA 1
ATOM 549 C C . GLU A 1 73 ? 4.043 0.791 -3.893 1 83.12 73 GLU A C 1
ATOM 551 O O . GLU A 1 73 ? 3.842 -0.374 -4.246 1 83.12 73 GLU A O 1
ATOM 556 N N . ASN A 1 74 ? 5.023 1.187 -3.189 1 86.12 74 ASN A N 1
ATOM 557 C CA . ASN A 1 74 ? 5.84 0.162 -2.549 1 86.12 74 ASN A CA 1
ATOM 558 C C . ASN A 1 74 ? 5.191 -0.356 -1.269 1 86.12 74 ASN A C 1
ATOM 560 O O . ASN A 1 74 ? 5.172 0.339 -0.251 1 86.12 74 ASN A O 1
ATOM 564 N N . VAL A 1 75 ? 4.797 -1.618 -1.301 1 86.75 75 VAL A N 1
ATOM 565 C CA . VAL A 1 75 ? 4 -2.238 -0.245 1 86.75 75 VAL A CA 1
ATOM 566 C C . VAL A 1 75 ? 4.832 -2.354 1.029 1 86.75 75 VAL A C 1
ATOM 568 O O . VAL A 1 75 ? 4.285 -2.451 2.129 1 86.75 75 VAL A O 1
ATOM 571 N N . PHE A 1 76 ? 6.117 -2.293 0.909 1 89.88 76 PHE A N 1
ATOM 572 C CA . PHE A 1 76 ? 7.023 -2.336 2.051 1 89.88 76 PHE A CA 1
ATOM 573 C C . PHE A 1 76 ? 6.68 -1.244 3.057 1 89.88 76 PHE A C 1
ATOM 575 O O . PHE A 1 76 ? 6.672 -1.487 4.266 1 89.88 76 PHE A O 1
ATOM 582 N N . TYR A 1 77 ? 6.277 -0.161 2.678 1 94.38 77 TYR A N 1
ATOM 583 C CA . TYR A 1 77 ? 6.059 0.996 3.539 1 94.38 77 TYR A CA 1
ATOM 584 C C . TYR A 1 77 ? 4.758 0.861 4.32 1 94.38 77 TYR A C 1
ATOM 586 O O . TYR A 1 77 ? 4.574 1.516 5.348 1 94.38 77 TYR A O 1
ATOM 594 N N . GLN A 1 78 ? 3.879 0.029 3.881 1 91.94 78 GLN A N 1
ATOM 595 C CA . GLN A 1 78 ? 2.572 -0.088 4.52 1 91.94 78 GLN A CA 1
ATOM 596 C C . GLN A 1 78 ? 2.707 -0.574 5.961 1 91.94 78 GLN A C 1
ATOM 598 O O . GLN A 1 78 ? 2.096 -0.009 6.871 1 91.94 78 GLN A O 1
ATOM 603 N N . GLU A 1 79 ? 3.5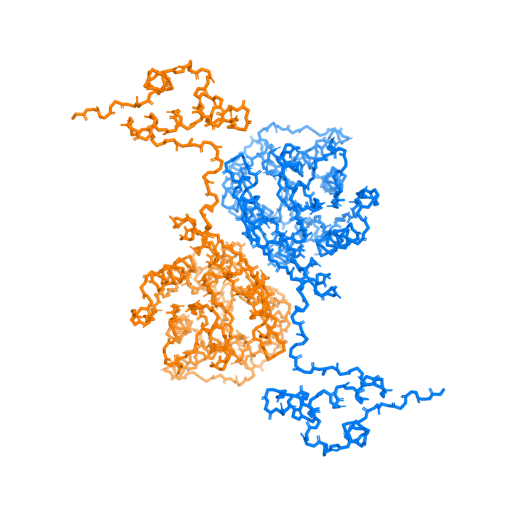12 -1.565 6.09 1 92.88 79 GLU A N 1
ATOM 604 C CA . GLU A 1 79 ? 3.688 -2.117 7.43 1 92.88 79 GLU A CA 1
ATOM 605 C C . GLU A 1 79 ? 4.48 -1.167 8.32 1 92.88 79 GLU A C 1
ATOM 607 O O . GLU A 1 79 ? 4.242 -1.092 9.523 1 92.88 79 GLU A O 1
ATOM 612 N N . VAL A 1 80 ? 5.414 -0.435 7.727 1 97.25 80 VAL A N 1
ATOM 613 C CA . VAL A 1 80 ? 6.164 0.563 8.477 1 97.25 80 VAL A CA 1
ATOM 614 C C . VAL A 1 80 ? 5.219 1.651 8.984 1 97.25 80 VAL A C 1
ATOM 616 O O . VAL A 1 80 ? 5.258 2.023 10.156 1 97.25 80 VAL A O 1
ATOM 619 N N . ILE A 1 81 ? 4.359 2.076 8.109 1 97.06 81 ILE A N 1
ATOM 620 C CA . ILE A 1 81 ? 3.381 3.107 8.438 1 97.06 81 ILE A CA 1
ATOM 621 C C . ILE A 1 81 ? 2.465 2.607 9.555 1 97.06 81 ILE A C 1
ATOM 623 O O . ILE A 1 81 ? 2.162 3.346 10.492 1 97.06 81 ILE A O 1
ATOM 627 N N . LYS A 1 82 ? 2.086 1.382 9.461 1 94.81 82 LYS A N 1
ATOM 628 C CA . LYS A 1 82 ? 1.236 0.792 10.492 1 94.81 82 LYS A CA 1
ATOM 629 C C . LYS A 1 82 ? 1.912 0.843 11.859 1 94.81 82 LYS A C 1
ATOM 631 O O . LYS A 1 82 ? 1.282 1.205 12.852 1 94.81 82 LYS A O 1
ATOM 636 N N . GLY A 1 83 ? 3.156 0.474 11.891 1 97.06 83 GLY A N 1
ATOM 637 C CA . GLY A 1 83 ? 3.9 0.537 13.141 1 97.06 83 GLY A CA 1
ATOM 638 C C . GLY A 1 83 ? 3.969 1.936 13.719 1 97.06 83 GLY A C 1
ATOM 639 O O . GLY A 1 83 ? 3.758 2.123 14.922 1 97.06 83 GLY A O 1
ATOM 640 N N . ALA A 1 84 ? 4.238 2.881 12.875 1 98.19 84 ALA A N 1
ATOM 641 C CA . ALA A 1 84 ? 4.305 4.273 13.312 1 98.19 84 ALA A CA 1
ATOM 642 C C . ALA A 1 84 ? 2.953 4.746 13.844 1 98.19 84 ALA A C 1
ATOM 644 O O . ALA A 1 84 ? 2.887 5.465 14.844 1 98.19 84 ALA A O 1
ATOM 645 N N . ARG A 1 85 ? 1.932 4.352 13.188 1 96.44 85 ARG A N 1
ATOM 646 C CA . ARG A 1 85 ? 0.58 4.742 13.57 1 96.44 85 ARG A CA 1
ATOM 647 C C . ARG A 1 85 ? 0.221 4.184 14.945 1 96.44 85 ARG A C 1
ATOM 649 O O . ARG A 1 85 ? -0.425 4.859 15.75 1 96.44 85 ARG A O 1
ATOM 656 N N . VAL A 1 86 ? 0.595 2.971 15.18 1 95.5 86 VAL A N 1
ATOM 657 C CA . VAL A 1 86 ? 0.312 2.338 16.469 1 95.5 86 VAL A CA 1
ATOM 658 C C . VAL A 1 86 ? 0.94 3.152 17.594 1 95.5 86 VAL A C 1
ATOM 660 O O . VAL A 1 86 ? 0.275 3.471 18.578 1 95.5 86 VAL A O 1
ATOM 663 N N . SER A 1 87 ? 2.131 3.494 17.406 1 96.62 87 SER A N 1
ATOM 664 C CA . SER A 1 87 ? 2.824 4.289 18.422 1 96.62 87 SER A CA 1
ATOM 665 C C . SER A 1 87 ? 2.211 5.68 18.547 1 96.62 87 SER A C 1
ATOM 667 O O . SER A 1 87 ? 1.927 6.141 19.641 1 96.62 87 SER A O 1
ATOM 669 N N . ALA A 1 88 ? 1.97 6.367 17.422 1 96.12 88 ALA A N 1
ATOM 670 C CA . ALA A 1 88 ? 1.397 7.711 17.422 1 96.12 88 ALA A CA 1
ATOM 671 C C . ALA A 1 88 ? 0.06 7.73 18.156 1 96.12 88 ALA A C 1
ATOM 673 O O . ALA A 1 88 ? -0.177 8.594 19 1 96.12 88 ALA A O 1
ATOM 674 N N . LYS A 1 89 ? -0.73 6.801 17.844 1 92 89 LYS A N 1
ATOM 675 C CA . LYS A 1 89 ? -2.047 6.707 18.469 1 92 89 LYS A CA 1
ATOM 676 C C . LYS A 1 89 ? -1.929 6.48 19.969 1 92 89 LYS A C 1
ATOM 678 O O . LYS A 1 89 ? -2.646 7.105 20.766 1 92 89 LYS A O 1
ATOM 683 N N . ALA A 1 90 ? -1.033 5.625 20.328 1 92.81 90 ALA A N 1
ATOM 684 C CA . ALA A 1 90 ? -0.833 5.305 21.734 1 92.81 90 ALA A CA 1
ATOM 685 C C . ALA A 1 90 ? -0.415 6.539 22.531 1 92.81 90 ALA A C 1
ATOM 687 O O . ALA A 1 90 ? -0.7 6.645 23.734 1 92.81 90 ALA A O 1
ATOM 688 N N . HIS A 1 91 ? 0.169 7.473 21.875 1 93.5 91 HIS A N 1
ATOM 689 C CA . HIS A 1 91 ? 0.68 8.656 22.562 1 93.5 91 HIS A CA 1
ATOM 690 C C . HIS A 1 91 ? -0.191 9.875 22.281 1 93.5 91 HIS A C 1
ATOM 692 O O . HIS A 1 91 ? 0.209 11.008 22.547 1 93.5 91 HIS A O 1
ATOM 698 N N . GLY A 1 92 ? -1.312 9.609 21.609 1 91.44 92 GLY A N 1
ATOM 699 C CA . GLY A 1 92 ? -2.266 10.672 21.359 1 91.44 92 GLY A CA 1
ATOM 700 C C . GLY A 1 92 ? -1.802 11.648 20.297 1 91.44 92 GLY A C 1
ATOM 701 O O . GLY A 1 92 ? -2.09 12.844 20.375 1 91.44 92 GLY A O 1
ATOM 702 N N . CYS A 1 93 ? -1.019 11.203 19.344 1 93.56 93 CYS A N 1
ATOM 703 C CA . CYS A 1 93 ? -0.537 12.031 18.25 1 93.56 93 CYS A CA 1
ATOM 704 C C . CYS A 1 93 ? -1.287 11.727 16.953 1 93.56 93 CYS A C 1
ATOM 706 O O . CYS A 1 93 ? -1.701 10.586 16.734 1 93.56 93 CYS A O 1
ATOM 708 N N . HIS A 1 94 ? -1.43 12.812 16.156 1 94.56 94 HIS A N 1
ATOM 709 C CA . HIS A 1 94 ? -1.85 12.586 14.781 1 94.56 94 HIS A CA 1
ATOM 710 C C . HIS A 1 94 ? -0.675 12.156 13.906 1 94.56 94 HIS A C 1
ATOM 712 O O . HIS A 1 94 ? 0.461 12.578 14.133 1 94.56 94 HIS A O 1
ATOM 718 N N . LEU A 1 95 ? -1.004 11.281 13.008 1 96.94 95 LEU A N 1
ATOM 719 C CA . LEU A 1 95 ? -0.016 10.906 12 1 96.94 95 LEU A CA 1
ATOM 720 C C . LEU A 1 95 ? -0.567 11.109 10.594 1 96.94 95 LEU A C 1
ATOM 722 O O . LEU A 1 95 ? -1.615 10.562 10.25 1 96.94 95 LEU A O 1
ATOM 726 N N . LEU A 1 96 ? 0.129 11.961 9.828 1 98.06 96 LEU A N 1
ATOM 727 C CA . LEU A 1 96 ? -0.198 12.164 8.422 1 98.06 96 LEU A CA 1
ATOM 728 C C . LEU A 1 96 ? 0.937 11.68 7.523 1 98.06 96 LEU A C 1
ATOM 730 O O . LEU A 1 96 ? 2.111 11.828 7.867 1 98.06 96 LEU A O 1
ATOM 734 N N . ILE A 1 97 ? 0.523 11.156 6.355 1 97.94 97 ILE A N 1
ATOM 735 C CA . ILE A 1 97 ? 1.496 10.594 5.422 1 97.94 97 ILE A CA 1
ATOM 736 C C . ILE A 1 97 ? 1.69 11.547 4.246 1 97.94 97 ILE A C 1
ATOM 738 O O . ILE A 1 97 ? 0.717 12.016 3.648 1 97.94 97 ILE A O 1
ATOM 742 N N . ASN A 1 98 ? 2.922 11.844 4.008 1 97.25 98 ASN A N 1
ATOM 743 C CA . ASN A 1 98 ? 3.326 12.641 2.854 1 97.25 98 ASN A CA 1
ATOM 744 C C . ASN A 1 98 ? 4.137 11.812 1.858 1 97.25 98 ASN A C 1
ATOM 746 O O . ASN A 1 98 ? 5.074 11.109 2.244 1 97.25 98 ASN A O 1
ATOM 750 N N . GLU A 1 99 ? 3.67 11.852 0.677 1 94.56 99 GLU A N 1
ATOM 751 C CA . GLU A 1 99 ? 4.426 11.188 -0.379 1 94.56 99 GLU A CA 1
ATOM 752 C C . GLU A 1 99 ? 5.109 12.203 -1.291 1 94.56 99 GLU A C 1
ATOM 754 O O . GLU A 1 99 ? 4.453 12.852 -2.109 1 94.56 99 GLU A O 1
ATOM 759 N N . SER A 1 100 ? 6.34 12.312 -1.225 1 90.31 100 SER A N 1
ATOM 760 C CA . SER A 1 100 ? 7.145 13.18 -2.082 1 90.31 100 SER A CA 1
ATOM 761 C C . SER A 1 100 ? 8.609 12.758 -2.07 1 90.31 100 SER A C 1
ATOM 763 O O . SER A 1 100 ? 9.086 12.18 -1.091 1 90.31 100 SER A O 1
ATOM 765 N N . PRO A 1 101 ? 9.055 13.125 -3.176 1 85.5 101 PRO A N 1
ATOM 766 C CA . PRO A 1 101 ? 10.508 12.969 -3.119 1 85.5 101 PRO A CA 1
ATOM 767 C C . PRO A 1 101 ? 11.188 14.07 -2.301 1 85.5 101 PRO A C 1
ATOM 769 O O . PRO A 1 101 ? 10.578 15.102 -2.02 1 85.5 101 PRO A O 1
ATOM 772 N N . LEU A 1 102 ? 12.289 13.711 -1.52 1 88.75 102 LEU A N 1
ATOM 773 C CA . LEU A 1 102 ? 13.078 14.695 -0.788 1 88.75 102 LEU A CA 1
ATOM 774 C C . LEU A 1 102 ? 14.336 15.062 -1.558 1 88.75 102 LEU A C 1
ATOM 776 O O . LEU A 1 102 ? 15.453 14.836 -1.079 1 88.75 102 LEU A O 1
ATOM 780 N N . ASP A 1 103 ? 14 15.656 -2.721 1 86.75 103 ASP A N 1
ATOM 781 C CA . ASP A 1 103 ? 15.133 16.109 -3.535 1 86.75 103 ASP A CA 1
ATOM 782 C C . ASP A 1 103 ? 15.242 17.625 -3.537 1 86.75 103 ASP A C 1
ATOM 784 O O . ASP A 1 103 ? 14.516 18.312 -2.807 1 86.75 103 ASP A O 1
ATOM 788 N N . ARG A 1 104 ? 16.156 18.094 -4.309 1 83.06 104 ARG A N 1
ATOM 789 C CA . ARG A 1 104 ? 16.438 19.531 -4.324 1 83.06 104 ARG A CA 1
ATOM 790 C C . ARG A 1 104 ? 15.211 20.312 -4.773 1 83.06 104 ARG A C 1
ATOM 792 O O . ARG A 1 104 ? 14.945 21.406 -4.262 1 83.06 104 ARG A O 1
ATOM 799 N N . SER A 1 105 ? 14.453 19.688 -5.629 1 81.94 105 SER A N 1
ATOM 800 C CA . SER A 1 105 ? 13.312 20.391 -6.199 1 81.94 105 SER A CA 1
ATOM 801 C C . SER A 1 105 ? 12.102 20.344 -5.266 1 81.94 105 SER A C 1
ATOM 803 O O . SER A 1 105 ? 11.211 21.188 -5.344 1 81.94 105 SER A O 1
ATOM 805 N N . SER A 1 106 ? 12.117 19.422 -4.324 1 88.94 106 SER A N 1
ATOM 806 C CA . SER A 1 106 ? 10.891 19.203 -3.561 1 88.94 106 SER A CA 1
ATOM 807 C C . SER A 1 106 ? 11.109 19.484 -2.076 1 88.94 106 SER A C 1
ATOM 809 O O . SER A 1 106 ? 10.148 19.609 -1.316 1 88.94 106 SER A O 1
ATOM 811 N N . ILE A 1 107 ? 12.344 19.703 -1.656 1 91.69 107 ILE A N 1
ATOM 812 C CA . ILE A 1 107 ? 12.664 19.844 -0.241 1 91.69 107 ILE A CA 1
ATOM 813 C C . ILE A 1 107 ? 12 21.094 0.318 1 91.69 107 ILE A C 1
ATOM 815 O O . ILE A 1 107 ? 11.5 21.094 1.444 1 91.69 107 ILE A O 1
ATOM 819 N N . ARG A 1 108 ? 12.016 22.109 -0.41 1 88.25 108 ARG A N 1
ATOM 820 C CA . ARG A 1 108 ? 11.406 23.359 0.042 1 88.25 108 ARG A CA 1
ATOM 821 C C . ARG A 1 108 ? 9.914 23.188 0.271 1 88.25 108 ARG A C 1
ATOM 823 O O . ARG A 1 108 ? 9.367 23.688 1.262 1 88.25 108 ARG A O 1
ATOM 830 N N . ASN A 1 109 ? 9.32 22.516 -0.652 1 90.25 109 ASN A N 1
ATOM 831 C CA . ASN A 1 109 ? 7.891 22.266 -0.53 1 90.25 109 ASN A CA 1
ATOM 832 C C . ASN A 1 109 ? 7.57 21.453 0.717 1 90.25 109 ASN A C 1
ATOM 834 O O . ASN A 1 109 ? 6.578 21.703 1.397 1 90.25 109 ASN A O 1
ATOM 838 N N . PHE A 1 110 ? 8.367 20.516 1.001 1 94.06 110 PHE A N 1
ATOM 839 C CA . PHE A 1 110 ? 8.164 19.688 2.182 1 94.06 110 PHE A CA 1
ATOM 840 C C . PHE A 1 110 ? 8.359 20.5 3.457 1 94.06 110 PHE A C 1
ATOM 842 O O . PHE A 1 110 ? 7.566 20.375 4.395 1 94.06 110 PHE A O 1
ATOM 849 N N . CYS A 1 111 ? 9.406 21.281 3.451 1 92.69 111 CYS A N 1
ATOM 850 C CA . CYS A 1 111 ? 9.664 22.141 4.602 1 92.69 111 CYS A CA 1
ATOM 851 C C . CYS A 1 111 ? 8.516 23.125 4.82 1 92.69 111 CYS A C 1
ATOM 853 O O . CYS A 1 111 ? 8.07 23.328 5.953 1 92.69 111 CYS A O 1
ATOM 855 N N . ASN A 1 112 ? 8.031 23.656 3.752 1 90.25 112 ASN A N 1
ATOM 856 C CA . ASN A 1 112 ? 6.879 24.547 3.832 1 90.25 112 ASN A CA 1
ATOM 857 C C . ASN A 1 112 ? 5.652 23.828 4.395 1 90.25 112 ASN A C 1
ATOM 859 O O . ASN A 1 112 ? 4.906 24.406 5.191 1 90.25 112 ASN A O 1
ATOM 863 N N . LEU A 1 113 ? 5.461 22.641 3.982 1 94.19 113 LEU A N 1
ATOM 864 C CA . LEU A 1 113 ? 4.348 21.844 4.477 1 94.19 113 LEU A CA 1
ATOM 865 C C . LEU A 1 113 ? 4.457 21.625 5.984 1 94.19 113 LEU A C 1
ATOM 867 O O . LEU A 1 113 ? 3.467 21.766 6.707 1 94.19 113 LEU A O 1
ATOM 871 N N . LEU A 1 114 ? 5.648 21.312 6.41 1 94.56 114 LEU A N 1
ATOM 872 C CA . LEU A 1 114 ? 5.863 21.078 7.836 1 94.56 114 LEU A CA 1
ATOM 873 C C . LEU A 1 114 ? 5.52 22.312 8.648 1 94.56 114 LEU A C 1
ATOM 875 O O . LEU A 1 114 ? 4.902 22.219 9.711 1 94.56 114 LEU A O 1
ATOM 879 N N . HIS A 1 115 ? 5.898 23.438 8.125 1 90.88 115 HIS A N 1
ATOM 880 C CA . HIS A 1 115 ? 5.59 24.703 8.781 1 90.88 115 HIS A CA 1
ATOM 881 C C . HIS A 1 115 ? 4.09 24.969 8.773 1 90.88 115 HIS A C 1
ATOM 883 O O . HIS A 1 115 ? 3.518 25.344 9.805 1 90.88 115 HIS A O 1
ATOM 889 N N . ARG A 1 116 ? 3.555 24.75 7.668 1 87.38 116 ARG A N 1
ATOM 890 C CA . ARG A 1 116 ? 2.143 25.047 7.465 1 87.38 116 ARG A CA 1
ATOM 891 C C . ARG A 1 116 ? 1.265 24.25 8.422 1 87.38 116 ARG A C 1
ATOM 893 O O . ARG A 1 116 ? 0.281 24.781 8.953 1 87.38 116 ARG A O 1
ATOM 900 N N . VAL A 1 117 ? 1.646 23.062 8.672 1 93 117 VAL A N 1
ATOM 901 C CA . VAL A 1 117 ? 0.773 22.219 9.477 1 93 117 VAL A CA 1
ATOM 902 C C . VAL A 1 117 ? 1.256 22.203 10.93 1 93 117 VAL A C 1
ATOM 904 O O . VAL A 1 117 ? 0.741 21.453 11.758 1 93 117 VAL A O 1
ATOM 907 N N . ASN A 1 118 ? 2.23 23 11.234 1 92.31 118 ASN A N 1
ATOM 908 C CA . ASN A 1 118 ? 2.82 23.016 12.57 1 92.31 118 ASN A CA 1
ATOM 909 C C . ASN A 1 118 ? 3.164 21.609 13.047 1 92.31 118 ASN A C 1
ATOM 911 O O . ASN A 1 118 ? 2.729 21.188 14.125 1 92.31 118 ASN A O 1
ATOM 915 N N . ALA A 1 119 ? 3.984 20.891 12.266 1 95.75 119 ALA A N 1
ATOM 916 C CA . ALA A 1 119 ? 4.387 19.531 12.609 1 95.75 119 ALA A CA 1
ATOM 917 C C . ALA A 1 119 ? 5.242 19.516 13.875 1 95.75 119 ALA A C 1
ATOM 919 O O . ALA A 1 119 ? 6.145 20.344 14.031 1 95.75 119 ALA A O 1
ATOM 920 N N . ALA A 1 120 ? 4.887 18.547 14.711 1 95.06 120 ALA A N 1
ATOM 921 C CA . ALA A 1 120 ? 5.676 18.375 15.93 1 95.06 120 ALA A CA 1
ATOM 922 C C . ALA A 1 120 ? 6.949 17.578 15.648 1 95.06 120 ALA A C 1
ATOM 924 O O . ALA A 1 120 ? 7.938 17.703 16.375 1 95.06 120 ALA A O 1
ATOM 925 N N . GLY A 1 121 ? 6.938 16.781 14.703 1 96.94 121 GLY A N 1
ATOM 926 C CA . GLY A 1 121 ? 8.055 15.953 14.281 1 96.94 121 GLY A CA 1
ATOM 927 C C . GLY A 1 121 ? 7.824 15.281 12.938 1 96.94 121 GLY A C 1
ATOM 928 O O . GLY A 1 121 ? 6.707 15.289 12.414 1 96.94 121 GLY A O 1
ATOM 929 N N . SER A 1 122 ? 8.969 14.742 12.406 1 97.88 122 SER A N 1
ATOM 930 C CA . SER A 1 122 ? 8.859 14.062 11.117 1 97.88 122 SER A CA 1
ATOM 931 C C . SER A 1 122 ? 9.656 12.758 11.117 1 97.88 122 SER A C 1
ATOM 933 O O . SER A 1 122 ? 10.711 12.672 11.742 1 97.88 122 SER A O 1
ATOM 935 N N . ILE A 1 123 ? 9.055 11.773 10.523 1 98.38 123 ILE A N 1
ATOM 936 C CA . ILE A 1 123 ? 9.734 10.508 10.242 1 98.38 123 ILE A CA 1
ATOM 937 C C . ILE A 1 123 ? 10 10.398 8.742 1 98.38 123 ILE A C 1
ATOM 939 O O . ILE A 1 123 ? 9.086 10.5 7.926 1 98.38 123 ILE A O 1
ATOM 943 N N . LEU A 1 124 ? 11.258 10.164 8.422 1 97.69 124 LEU A N 1
ATOM 944 C CA . LEU A 1 124 ? 11.648 10.188 7.016 1 97.69 124 LEU A CA 1
ATOM 945 C C . LEU A 1 124 ? 12.047 8.797 6.535 1 97.69 124 LEU A C 1
ATOM 947 O O . LEU A 1 124 ? 13.016 8.219 7.023 1 97.69 124 LEU A O 1
ATOM 951 N N . LEU A 1 125 ? 11.289 8.312 5.555 1 97.25 125 LEU A N 1
ATOM 952 C CA . LEU A 1 125 ? 11.633 7.027 4.953 1 97.25 125 LEU A CA 1
ATOM 953 C C . LEU A 1 125 ? 12.336 7.227 3.617 1 97.25 125 LEU A C 1
ATOM 955 O O . LEU A 1 125 ? 12.836 6.266 3.025 1 97.25 125 LEU A O 1
ATOM 959 N N . ASN A 1 126 ? 12.406 8.453 3.152 1 93.75 126 ASN A N 1
ATOM 960 C CA . ASN A 1 126 ? 13.094 8.797 1.914 1 93.75 126 ASN A CA 1
ATOM 961 C C . ASN A 1 126 ? 14.586 9.039 2.146 1 93.75 126 ASN A C 1
ATOM 963 O O . ASN A 1 126 ? 15.008 9.297 3.277 1 93.75 126 ASN A O 1
ATOM 967 N N . ARG A 1 127 ? 15.289 8.914 1.069 1 91.75 127 ARG A N 1
ATOM 968 C CA . ARG A 1 127 ? 16.672 9.391 1.122 1 91.75 127 ARG A CA 1
ATOM 969 C C . ARG A 1 127 ? 16.719 10.914 1.211 1 91.75 127 ARG A C 1
ATOM 971 O O . ARG A 1 127 ? 15.914 11.602 0.585 1 91.75 127 ARG A O 1
ATOM 978 N N . ALA A 1 128 ? 17.625 11.391 2.055 1 92 128 ALA A N 1
ATOM 979 C CA . ALA A 1 128 ? 17.844 12.82 2.195 1 92 128 ALA A CA 1
ATOM 980 C C . ALA A 1 128 ? 19.312 13.133 2.396 1 92 128 ALA A C 1
ATOM 982 O O . ALA A 1 128 ? 20.016 12.422 3.115 1 92 128 ALA A O 1
ATOM 983 N N . SER A 1 129 ? 19.766 14.148 1.681 1 90.75 129 SER A N 1
ATOM 984 C CA . SER A 1 129 ? 21.141 14.594 1.912 1 90.75 129 SER A CA 1
ATOM 985 C C . SER A 1 129 ? 21.281 15.258 3.277 1 90.75 129 SER A C 1
ATOM 987 O O . SER A 1 129 ? 20.281 15.602 3.916 1 90.75 129 SER A O 1
ATOM 989 N N . GLU A 1 130 ? 22.5 15.414 3.662 1 90.56 130 GLU A N 1
ATOM 990 C CA . GLU A 1 130 ? 22.734 16.094 4.93 1 90.56 130 GLU A CA 1
ATOM 991 C C . GLU A 1 130 ? 22.172 17.516 4.906 1 90.56 130 GLU A C 1
ATOM 993 O O . GLU A 1 130 ? 21.625 17.984 5.91 1 90.56 130 GLU A O 1
ATOM 998 N N . GLU A 1 131 ? 22.328 18.125 3.797 1 90.25 131 GLU A N 1
ATOM 999 C CA . GLU A 1 131 ? 21.781 19.469 3.646 1 90.25 131 GLU A CA 1
ATOM 1000 C C . GLU A 1 131 ? 20.266 19.484 3.809 1 90.25 131 GLU A C 1
ATOM 1002 O O . GLU A 1 131 ? 19.719 20.375 4.449 1 90.25 131 GLU A O 1
ATOM 1007 N N . GLN A 1 132 ? 19.672 18.547 3.264 1 92.69 132 GLN A N 1
ATOM 1008 C CA . GLN A 1 132 ? 18.219 18.438 3.357 1 92.69 132 GLN A CA 1
ATOM 1009 C C . GLN A 1 132 ? 17.781 18.141 4.785 1 92.69 132 GLN A C 1
ATOM 1011 O O . GLN A 1 132 ? 16.781 18.688 5.27 1 92.69 132 GLN A O 1
ATOM 1016 N N . LEU A 1 133 ? 18.516 17.281 5.449 1 93.81 133 LEU A N 1
ATOM 1017 C CA . LEU A 1 133 ? 18.219 16.953 6.844 1 93.81 133 LEU A CA 1
ATOM 1018 C C . LEU A 1 133 ? 18.328 18.188 7.727 1 93.81 133 LEU A C 1
ATOM 1020 O O . LEU A 1 133 ? 17.531 18.375 8.633 1 93.81 133 LEU A O 1
ATOM 1024 N N . LYS A 1 134 ? 19.312 18.969 7.469 1 91.69 134 LYS A N 1
ATOM 1025 C CA . LYS A 1 134 ? 19.5 20.219 8.219 1 91.69 134 LYS A CA 1
ATOM 1026 C C . LYS A 1 134 ? 18.312 21.156 8.047 1 91.69 134 LYS A C 1
ATOM 1028 O O . LYS A 1 134 ? 17.859 21.766 9.008 1 91.69 134 LYS A O 1
ATOM 1033 N N . GLN A 1 135 ? 17.844 21.219 6.816 1 92.44 135 GLN A N 1
ATOM 1034 C CA . GLN A 1 135 ? 16.688 22.062 6.523 1 92.44 135 GLN A CA 1
ATOM 1035 C C . GLN A 1 135 ? 15.453 21.594 7.281 1 92.44 135 GLN A C 1
ATOM 1037 O O . GLN A 1 135 ? 14.703 22.406 7.824 1 92.44 135 GLN A O 1
ATOM 1042 N N . ILE A 1 136 ? 15.266 20.297 7.332 1 94.75 136 ILE A N 1
ATOM 1043 C CA . ILE A 1 136 ? 14.102 19.734 8.008 1 94.75 136 ILE A CA 1
ATOM 1044 C C . ILE A 1 136 ? 14.242 19.922 9.516 1 94.75 136 ILE A C 1
ATOM 1046 O O . ILE A 1 136 ? 13.289 20.312 10.195 1 94.75 136 ILE A O 1
ATOM 1050 N N . ARG A 1 137 ? 15.43 19.672 10.031 1 91.88 137 ARG A N 1
ATOM 1051 C CA . ARG A 1 137 ? 15.688 19.75 11.461 1 91.88 137 ARG A CA 1
ATOM 1052 C C . ARG A 1 137 ? 15.477 21.172 11.984 1 91.88 137 ARG A C 1
ATOM 1054 O O . ARG A 1 137 ? 15.109 21.359 13.148 1 91.88 137 ARG A O 1
ATOM 1061 N N . ALA A 1 138 ? 15.68 22.109 11.141 1 91.19 138 ALA A N 1
ATOM 1062 C CA . ALA A 1 138 ? 15.477 23.516 11.516 1 91.19 138 ALA A CA 1
ATOM 1063 C C . ALA A 1 138 ? 14 23.781 11.805 1 91.19 138 ALA A C 1
ATOM 1065 O O . ALA A 1 138 ? 13.672 24.75 12.5 1 91.19 138 ALA A O 1
ATOM 1066 N N . ILE A 1 139 ? 13.133 22.922 11.328 1 92.25 139 ILE A N 1
ATOM 1067 C CA . ILE A 1 139 ? 11.703 23.125 11.484 1 92.25 139 ILE A CA 1
ATOM 1068 C C . ILE A 1 139 ? 11.164 22.219 12.578 1 92.25 139 ILE A C 1
ATOM 1070 O O . ILE A 1 139 ? 10.406 22.656 13.445 1 92.25 139 ILE A O 1
ATOM 1074 N N . THR A 1 140 ? 11.531 20.922 12.477 1 93.19 140 THR A N 1
ATOM 1075 C CA . THR A 1 140 ? 11.031 19.938 13.43 1 93.19 140 THR A CA 1
ATOM 1076 C C . THR A 1 140 ? 12.094 18.875 13.703 1 93.19 140 THR A C 1
ATOM 1078 O O . THR A 1 140 ? 12.961 18.625 12.859 1 93.19 140 THR A O 1
ATOM 1081 N N . PRO A 1 141 ? 12.008 18.281 14.969 1 94.44 141 PRO A N 1
ATOM 1082 C CA . PRO A 1 141 ? 12.812 17.062 15.125 1 94.44 141 PRO A CA 1
ATOM 1083 C C . PRO A 1 141 ? 12.477 15.992 14.094 1 94.44 141 PRO A C 1
ATOM 1085 O O . PRO A 1 141 ? 11.344 15.938 13.602 1 94.44 141 PRO A O 1
ATOM 1088 N N . LEU A 1 142 ? 13.523 15.18 13.766 1 95.81 142 LEU A N 1
ATOM 1089 C CA . LEU A 1 142 ? 13.297 14.148 12.75 1 95.81 142 LEU A CA 1
ATOM 1090 C C . LEU A 1 142 ? 13.992 12.852 13.133 1 95.81 142 LEU A C 1
ATOM 1092 O O . LEU A 1 142 ? 14.961 12.859 13.891 1 95.81 142 LEU A O 1
ATOM 1096 N N . VAL A 1 143 ? 13.438 11.75 12.688 1 96.75 143 VAL A N 1
ATOM 1097 C CA . VAL A 1 143 ? 14.047 10.43 12.758 1 96.75 143 VAL A CA 1
ATOM 1098 C C . VAL A 1 143 ? 14.055 9.789 11.367 1 96.75 143 VAL A C 1
ATOM 1100 O O . VAL A 1 143 ? 13.047 9.82 10.656 1 96.75 143 VAL A O 1
ATOM 1103 N N . GLN A 1 144 ? 15.234 9.367 10.984 1 97.25 144 GLN A N 1
ATOM 1104 C CA . GLN A 1 144 ? 15.305 8.586 9.758 1 97.25 144 GLN A CA 1
ATOM 1105 C C . GLN A 1 144 ? 14.93 7.129 10.008 1 97.25 144 GLN A C 1
ATOM 1107 O O . GLN A 1 144 ? 15.297 6.559 11.039 1 97.25 144 GLN A O 1
ATOM 1112 N N . CYS A 1 145 ? 14.148 6.539 9.094 1 97.75 145 CYS A N 1
ATOM 1113 C CA . CYS A 1 145 ? 13.664 5.172 9.227 1 97.75 145 CYS A CA 1
ATOM 1114 C C . CYS A 1 145 ? 13.938 4.371 7.957 1 97.75 145 CYS A C 1
ATOM 1116 O O . CYS A 1 145 ? 13.578 4.797 6.859 1 97.75 145 CYS A O 1
ATOM 1118 N N . CYS A 1 146 ? 14.508 3.213 8.047 1 96.62 146 CYS A N 1
ATOM 1119 C CA . CYS A 1 146 ? 14.922 2.354 6.945 1 96.62 146 CYS A CA 1
ATOM 1120 C C . CYS A 1 146 ? 16.109 2.957 6.199 1 96.62 146 CYS A C 1
ATOM 1122 O O . CYS A 1 146 ? 17.266 2.586 6.445 1 96.62 146 CYS A O 1
ATOM 1124 N N . GLU A 1 147 ? 15.859 4.055 5.512 1 93.62 147 GLU A N 1
ATOM 1125 C CA . GLU A 1 147 ? 16.938 4.816 4.895 1 93.62 147 GLU A CA 1
ATOM 1126 C C . GLU A 1 147 ? 17.578 5.781 5.895 1 93.62 147 GLU A C 1
ATOM 1128 O O . GLU A 1 147 ? 16.875 6.387 6.707 1 93.62 147 GLU A O 1
ATOM 1133 N N . TYR A 1 148 ? 18.922 5.859 5.824 1 92.31 148 TYR A N 1
ATOM 1134 C CA . TYR A 1 148 ? 19.594 6.785 6.727 1 92.31 148 TYR A CA 1
ATOM 1135 C C . TYR A 1 148 ? 20.969 7.184 6.176 1 92.31 148 TYR A C 1
ATOM 1137 O O . TYR A 1 148 ? 21.484 6.539 5.266 1 92.31 148 TYR A O 1
ATOM 1145 N N . ASN A 1 149 ? 21.422 8.297 6.664 1 86.31 149 ASN A N 1
ATOM 1146 C CA . ASN A 1 149 ? 22.766 8.758 6.363 1 86.31 149 ASN A CA 1
ATOM 1147 C C . ASN A 1 149 ? 23.766 8.297 7.422 1 86.31 149 ASN A C 1
ATOM 1149 O O . ASN A 1 149 ? 23.734 8.773 8.562 1 86.31 149 ASN A O 1
ATOM 1153 N N . GLU A 1 150 ? 24.656 7.477 7.031 1 77.12 150 GLU A N 1
ATOM 1154 C CA . GLU A 1 150 ? 25.625 6.934 7.973 1 77.12 150 GLU A CA 1
ATOM 1155 C C . GLU A 1 150 ? 26.547 8.031 8.508 1 77.12 150 GLU A C 1
ATOM 1157 O O . GLU A 1 150 ? 26.906 8.023 9.688 1 77.12 150 GLU A O 1
ATOM 1162 N N . ASP A 1 151 ? 26.875 8.93 7.664 1 73.38 151 ASP A N 1
ATOM 1163 C CA . ASP A 1 151 ? 27.922 9.898 7.988 1 73.38 151 ASP A CA 1
ATOM 1164 C C . ASP A 1 151 ? 27.328 11.141 8.648 1 73.38 151 ASP A C 1
ATOM 1166 O O . ASP A 1 151 ? 28.062 12.023 9.086 1 73.38 151 ASP A O 1
ATOM 1170 N N . ALA A 1 152 ? 26.094 11.219 8.664 1 66.94 152 ALA A N 1
ATOM 1171 C CA . ALA A 1 152 ? 25.5 12.422 9.234 1 66.94 152 ALA A CA 1
ATOM 1172 C C . ALA A 1 152 ? 25.328 12.281 10.742 1 66.94 152 ALA A C 1
ATOM 1174 O O . ALA A 1 152 ? 24.328 11.734 11.219 1 66.94 152 ALA A O 1
ATOM 1175 N N . ALA A 1 153 ? 26.391 12.711 11.367 1 68.94 153 ALA A N 1
ATOM 1176 C CA . ALA A 1 153 ? 26.406 12.648 12.828 1 68.94 153 ALA A CA 1
ATOM 1177 C C . ALA A 1 153 ? 25.312 13.516 13.43 1 68.94 153 ALA A C 1
ATOM 1179 O O . ALA A 1 153 ? 25.031 14.609 12.93 1 68.94 153 ALA A O 1
ATOM 1180 N N . GLY A 1 154 ? 24.422 12.93 14.148 1 82 154 GLY A N 1
ATOM 1181 C CA . GLY A 1 154 ? 23.484 13.734 14.914 1 82 154 GLY A CA 1
ATOM 1182 C C . GLY A 1 154 ? 22.047 13.531 14.5 1 82 154 GLY A C 1
ATOM 1183 O O . GLY A 1 154 ? 21.125 14.078 15.117 1 82 154 GLY A O 1
ATOM 1184 N N . TYR A 1 155 ? 21.953 12.719 13.391 1 90.12 155 TYR A N 1
ATOM 1185 C CA . TYR A 1 155 ? 20.562 12.445 13.008 1 90.12 155 TYR A CA 1
ATOM 1186 C C . TYR A 1 155 ? 20.172 11.023 13.367 1 90.12 155 TYR A C 1
ATOM 1188 O O . TYR A 1 155 ? 20.734 10.062 12.852 1 90.12 155 TYR A O 1
ATOM 1196 N N . PRO A 1 156 ? 19.266 10.891 14.234 1 93.56 156 PRO A N 1
ATOM 1197 C CA . PRO A 1 156 ? 18.859 9.555 14.672 1 93.56 156 PRO A CA 1
ATOM 1198 C C . PRO A 1 156 ? 18.188 8.742 13.555 1 93.56 156 PRO A C 1
ATOM 1200 O O . PRO A 1 156 ? 17.516 9.312 12.695 1 93.56 156 PRO A O 1
ATOM 1203 N N . TYR A 1 157 ? 18.422 7.426 13.633 1 96.12 157 TYR A N 1
ATOM 1204 C CA . TYR A 1 157 ? 17.781 6.555 12.664 1 96.12 157 TYR A CA 1
ATOM 1205 C C . TYR A 1 157 ? 17.516 5.18 13.258 1 96.12 157 TYR A C 1
ATOM 1207 O O . TYR A 1 157 ? 18.094 4.812 14.281 1 96.12 157 TYR A O 1
ATOM 1215 N N . VAL A 1 158 ? 16.562 4.48 12.719 1 97.12 158 VAL A N 1
ATOM 1216 C CA . VAL A 1 158 ? 16.312 3.059 12.93 1 97.12 158 VAL A CA 1
ATOM 1217 C C . VAL A 1 158 ? 16.312 2.326 11.594 1 97.12 158 VAL A C 1
ATOM 1219 O O . VAL A 1 158 ? 15.695 2.793 10.625 1 97.12 158 VAL A O 1
ATOM 1222 N N . SER A 1 159 ? 17.047 1.288 11.492 1 97.81 159 SER A N 1
ATOM 1223 C CA . SER A 1 159 ? 17.172 0.54 10.25 1 97.81 159 SER A CA 1
ATOM 1224 C C . SER A 1 159 ? 17.594 -0.901 10.516 1 97.81 159 SER A C 1
ATOM 1226 O O . SER A 1 159 ? 17.438 -1.41 11.625 1 97.81 159 SER A O 1
ATOM 1228 N N . ILE A 1 160 ? 17.938 -1.588 9.453 1 97.94 160 ILE A N 1
ATOM 1229 C CA . ILE A 1 160 ? 18.516 -2.924 9.562 1 97.94 160 ILE A CA 1
ATOM 1230 C C . ILE A 1 160 ? 19.922 -2.932 8.961 1 97.94 160 ILE A C 1
ATOM 1232 O O . ILE A 1 160 ? 20.344 -1.955 8.336 1 97.94 160 ILE A O 1
ATOM 1236 N N . ASP A 1 161 ? 20.641 -3.977 9.234 1 97.75 161 ASP A N 1
ATOM 1237 C CA . ASP A 1 161 ? 21.938 -4.18 8.602 1 97.75 161 ASP A CA 1
ATOM 1238 C C . ASP A 1 161 ? 21.781 -4.832 7.227 1 97.75 161 ASP A C 1
ATOM 1240 O O . ASP A 1 161 ? 21.891 -6.055 7.102 1 97.75 161 ASP A O 1
ATOM 1244 N N . ASP A 1 162 ? 21.641 -3.998 6.219 1 98.12 162 ASP A N 1
ATOM 1245 C CA . ASP A 1 162 ? 21.375 -4.457 4.859 1 98.12 162 ASP A CA 1
ATOM 1246 C C . ASP A 1 162 ? 22.531 -5.301 4.328 1 98.12 162 ASP A C 1
ATOM 1248 O O . ASP A 1 162 ? 22.328 -6.273 3.6 1 98.12 162 ASP A O 1
ATOM 1252 N N . PHE A 1 163 ? 23.703 -4.906 4.68 1 98.12 163 PHE A N 1
ATOM 1253 C CA . PHE A 1 163 ? 24.891 -5.637 4.223 1 98.12 163 PHE A CA 1
ATOM 1254 C C . PHE A 1 163 ? 24.859 -7.078 4.719 1 98.12 163 PHE A C 1
ATOM 1256 O O . PHE A 1 163 ? 24.906 -8.016 3.92 1 98.12 163 PHE A O 1
ATOM 1263 N N . SER A 1 164 ? 24.688 -7.254 5.973 1 98.44 164 SER A N 1
ATOM 1264 C CA . SER A 1 164 ? 24.703 -8.586 6.574 1 98.44 164 SER A CA 1
ATOM 1265 C C . SER A 1 164 ? 23.531 -9.422 6.098 1 98.44 164 SER A C 1
ATOM 1267 O O . SER A 1 164 ? 23.672 -10.625 5.867 1 98.44 164 SER A O 1
ATOM 1269 N N . ALA A 1 165 ? 22.406 -8.773 5.977 1 98.62 165 ALA A N 1
ATOM 1270 C CA . ALA A 1 165 ? 21.219 -9.484 5.52 1 98.62 165 ALA A CA 1
ATOM 1271 C C . ALA A 1 165 ? 21.406 -10.008 4.098 1 98.62 165 ALA A C 1
ATOM 1273 O O . ALA A 1 165 ? 21.078 -11.156 3.807 1 98.62 165 ALA A O 1
ATOM 1274 N N . ALA A 1 166 ? 21.953 -9.164 3.262 1 98.75 166 ALA A N 1
ATOM 1275 C CA . ALA A 1 166 ? 22.156 -9.547 1.868 1 98.75 166 ALA A CA 1
ATOM 1276 C C . ALA A 1 166 ? 23.234 -10.617 1.753 1 98.75 166 ALA A C 1
ATOM 1278 O O . ALA A 1 166 ? 23.125 -11.539 0.943 1 98.75 166 ALA A O 1
ATOM 1279 N N . GLU A 1 167 ? 24.25 -10.461 2.545 1 98.69 167 GLU A N 1
ATOM 1280 C CA . GLU A 1 167 ? 25.328 -11.461 2.549 1 98.69 167 GLU A CA 1
ATOM 1281 C C . GLU A 1 167 ? 24.797 -12.828 2.953 1 98.69 167 GLU A C 1
ATOM 1283 O O . GLU A 1 167 ? 25.094 -13.836 2.297 1 98.69 167 GLU A O 1
ATOM 1288 N N . ALA A 1 168 ? 23.984 -12.852 3.971 1 98.31 168 ALA A N 1
ATOM 1289 C CA . ALA A 1 168 ? 23.422 -14.102 4.465 1 98.31 168 ALA A CA 1
ATOM 1290 C C . ALA A 1 168 ? 22.484 -14.727 3.428 1 98.31 168 ALA A C 1
ATOM 1292 O O . ALA A 1 168 ? 22.5 -15.938 3.232 1 98.31 168 ALA A O 1
ATOM 1293 N N . ALA A 1 169 ? 21.719 -13.898 2.77 1 98.44 169 ALA A N 1
ATOM 1294 C CA . ALA A 1 169 ? 20.781 -14.375 1.761 1 98.44 169 ALA A CA 1
ATOM 1295 C C . ALA A 1 169 ? 21.516 -14.992 0.572 1 98.44 169 ALA A C 1
ATOM 1297 O O . ALA A 1 169 ? 21.141 -16.062 0.091 1 98.44 169 ALA A O 1
ATOM 1298 N N . THR A 1 170 ? 22.516 -14.328 0.164 1 98.5 170 THR A N 1
ATOM 1299 C CA . THR A 1 170 ? 23.312 -14.812 -0.96 1 98.5 170 THR A CA 1
ATOM 1300 C C . THR A 1 170 ? 24.062 -16.094 -0.581 1 98.5 170 THR A C 1
ATOM 1302 O O . THR A 1 170 ? 24.125 -17.031 -1.365 1 98.5 170 THR A O 1
ATOM 1305 N N . ALA A 1 171 ? 24.594 -16.109 0.592 1 98.12 171 ALA A N 1
ATOM 1306 C CA . ALA A 1 171 ? 25.281 -17.297 1.088 1 98.12 171 ALA A CA 1
ATOM 1307 C C . ALA A 1 171 ? 24.359 -18.5 1.135 1 98.12 171 ALA A C 1
ATOM 1309 O O . ALA A 1 171 ? 24.781 -19.625 0.829 1 98.12 171 ALA A O 1
ATOM 1310 N N . TYR A 1 172 ? 23.156 -18.219 1.526 1 98.06 172 TYR A N 1
ATOM 1311 C CA . TYR A 1 172 ? 22.172 -19.297 1.554 1 98.06 172 TYR A CA 1
ATOM 1312 C C . TYR A 1 172 ? 22.016 -19.922 0.176 1 98.06 172 TYR A C 1
ATOM 1314 O O . TYR A 1 172 ? 21.953 -21.156 0.05 1 98.06 172 TYR A O 1
ATOM 1322 N N . LEU A 1 173 ? 22 -19.125 -0.849 1 97.81 173 LEU A N 1
ATOM 1323 C CA . LEU A 1 173 ? 21.844 -19.609 -2.213 1 97.81 173 LEU A CA 1
ATOM 1324 C C . LEU A 1 173 ? 23.031 -20.469 -2.631 1 97.81 173 LEU A C 1
ATOM 1326 O O . LEU A 1 173 ? 22.844 -21.547 -3.191 1 97.81 173 LEU A O 1
ATOM 1330 N N . TYR A 1 174 ? 24.219 -20.047 -2.393 1 95.44 174 TYR A N 1
ATOM 1331 C CA . TYR A 1 174 ? 25.359 -20.844 -2.805 1 95.44 174 TYR A CA 1
ATOM 1332 C C . TYR A 1 174 ? 25.469 -22.109 -1.969 1 95.44 174 TYR A C 1
ATOM 1334 O O . TYR A 1 174 ? 25.922 -23.156 -2.459 1 95.44 174 TYR A O 1
ATOM 1342 N N . ASN A 1 175 ? 25.031 -22.031 -0.694 1 95.94 175 ASN A N 1
ATOM 1343 C CA . ASN A 1 175 ? 25.016 -23.219 0.146 1 95.94 175 ASN A CA 1
ATOM 1344 C C . ASN A 1 175 ? 23.984 -24.234 -0.337 1 95.94 175 ASN A C 1
ATOM 1346 O O . ASN A 1 175 ? 24.094 -25.438 -0.038 1 95.94 175 ASN A O 1
ATOM 1350 N N . CYS A 1 176 ? 23 -23.734 -1.046 1 96.06 176 CYS A N 1
ATOM 1351 C CA . CYS A 1 176 ? 22 -24.609 -1.649 1 96.06 176 CYS A CA 1
ATOM 1352 C C . CYS A 1 176 ? 22.516 -25.219 -2.949 1 96.06 176 CYS A C 1
ATOM 1354 O O . CYS A 1 176 ? 21.812 -25.984 -3.611 1 96.06 176 CYS A O 1
ATOM 1356 N N . GLY A 1 177 ? 23.719 -24.812 -3.398 1 94.56 177 GLY A N 1
ATOM 1357 C CA . GLY A 1 177 ? 24.344 -25.422 -4.559 1 94.56 177 GLY A CA 1
ATOM 1358 C C . GLY A 1 177 ? 24.328 -24.516 -5.785 1 94.56 177 GLY A C 1
ATOM 1359 O O . GLY A 1 177 ? 24.766 -24.938 -6.867 1 94.56 177 GLY A O 1
ATOM 1360 N N . CYS A 1 178 ? 23.875 -23.328 -5.582 1 95.88 178 CYS A N 1
ATOM 1361 C CA . CYS A 1 178 ? 23.844 -22.391 -6.703 1 95.88 178 CYS A CA 1
ATOM 1362 C C . CYS A 1 178 ? 25.203 -21.719 -6.883 1 95.88 178 CYS A C 1
ATOM 1364 O O . CYS A 1 178 ? 25.859 -21.375 -5.902 1 95.88 178 CYS A O 1
ATOM 1366 N N . ASN A 1 179 ? 25.578 -21.547 -8.141 1 95.31 179 ASN A N 1
ATOM 1367 C CA . ASN A 1 179 ? 26.875 -20.938 -8.406 1 95.31 179 ASN A CA 1
ATOM 1368 C C . ASN A 1 179 ? 26.766 -19.859 -9.492 1 95.31 179 ASN A C 1
ATOM 1370 O O . ASN A 1 179 ? 27.766 -19.234 -9.852 1 95.31 179 ASN A O 1
ATOM 1374 N N . LYS A 1 180 ? 25.672 -19.719 -10.109 1 97.25 180 LYS A N 1
ATOM 1375 C CA . LYS A 1 180 ? 25.344 -18.656 -11.055 1 97.25 180 LYS A CA 1
ATOM 1376 C C . LYS A 1 180 ? 24.25 -17.75 -10.516 1 97.25 180 LYS A C 1
ATOM 1378 O O . LYS A 1 180 ? 23.094 -17.844 -10.953 1 97.25 180 LYS A O 1
ATOM 1383 N N . ILE A 1 181 ? 24.703 -16.875 -9.664 1 98.12 181 ILE A N 1
ATOM 1384 C CA . ILE A 1 181 ? 23.734 -16.109 -8.891 1 98.12 181 ILE A CA 1
ATOM 1385 C C . ILE A 1 181 ? 23.688 -14.68 -9.398 1 98.12 181 ILE A C 1
ATOM 1387 O O . ILE A 1 181 ? 24.641 -13.922 -9.258 1 98.12 181 ILE A O 1
ATOM 1391 N N . ALA A 1 182 ? 22.516 -14.25 -9.969 1 98.75 182 ALA A N 1
ATOM 1392 C CA . ALA A 1 182 ? 22.328 -12.883 -10.453 1 98.75 182 ALA A CA 1
ATOM 1393 C C . ALA A 1 182 ? 21.734 -12 -9.367 1 98.75 182 ALA A C 1
ATOM 1395 O O . ALA A 1 182 ? 21.141 -12.492 -8.406 1 98.75 182 ALA A O 1
ATOM 1396 N N . LEU A 1 183 ? 21.953 -10.719 -9.555 1 98.81 183 LEU A N 1
ATOM 1397 C CA . LEU A 1 183 ? 21.391 -9.703 -8.664 1 98.81 183 LEU A CA 1
ATOM 1398 C C . LEU A 1 183 ? 20.484 -8.75 -9.438 1 98.81 183 LEU A C 1
ATOM 1400 O O . LEU A 1 183 ? 20.891 -8.188 -10.453 1 98.81 183 LEU A O 1
ATOM 1404 N N . ILE A 1 184 ? 19.234 -8.664 -8.961 1 98.81 184 ILE A N 1
ATOM 1405 C CA . ILE A 1 184 ? 18.375 -7.57 -9.391 1 98.81 184 ILE A CA 1
ATOM 1406 C C . ILE A 1 184 ? 18.234 -6.539 -8.273 1 98.81 184 ILE A C 1
ATOM 1408 O O . ILE A 1 184 ? 17.641 -6.824 -7.23 1 98.81 184 ILE A O 1
ATOM 1412 N N . ASN A 1 185 ? 18.781 -5.359 -8.508 1 98.44 185 ASN A N 1
ATOM 1413 C CA . ASN A 1 185 ? 18.922 -4.34 -7.473 1 98.44 185 ASN A CA 1
ATOM 1414 C C . ASN A 1 185 ? 18.109 -3.09 -7.801 1 98.44 185 ASN A C 1
ATOM 1416 O O . ASN A 1 185 ? 17.453 -3.027 -8.844 1 98.44 185 ASN A O 1
ATOM 1420 N N . GLY A 1 186 ? 17.953 -2.266 -6.746 1 96.12 186 GLY A N 1
ATOM 1421 C CA . GLY A 1 186 ? 17.312 -0.976 -6.914 1 96.12 186 GLY A CA 1
ATOM 1422 C C . GLY A 1 186 ? 18.281 0.149 -7.207 1 96.12 186 GLY A C 1
ATOM 1423 O O . GLY A 1 186 ? 19.438 -0.099 -7.559 1 96.12 186 GLY A O 1
ATOM 1424 N N . PRO A 1 187 ? 17.812 1.375 -7.121 1 93.06 187 PRO A N 1
ATOM 1425 C CA . PRO A 1 187 ? 18.672 2.52 -7.43 1 93.06 187 PRO A CA 1
ATOM 1426 C C . PRO A 1 187 ? 19.781 2.711 -6.406 1 93.06 187 PRO A C 1
ATOM 1428 O O . PRO A 1 187 ? 19.516 2.789 -5.203 1 93.06 187 PRO A O 1
ATOM 1431 N N . LEU A 1 188 ? 20.969 3.01 -6.879 1 94 188 LEU A N 1
ATOM 1432 C CA . LEU A 1 188 ? 22.141 3.109 -6.016 1 94 188 LEU A CA 1
ATOM 1433 C C . LEU A 1 188 ? 22.156 4.441 -5.27 1 94 188 LEU A C 1
ATOM 1435 O O . LEU A 1 188 ? 23 4.66 -4.395 1 94 188 LEU A O 1
ATOM 1439 N N . SER A 1 189 ? 21.172 5.266 -5.57 1 90.19 189 SER A N 1
ATOM 1440 C CA . SER A 1 189 ? 21 6.48 -4.781 1 90.19 189 SER A CA 1
ATOM 1441 C C . SER A 1 189 ? 20.5 6.164 -3.377 1 90.19 189 SER A C 1
ATOM 1443 O O . SER A 1 189 ? 20.609 6.996 -2.473 1 90.19 189 SER A O 1
ATOM 1445 N N . PHE A 1 190 ? 20.031 5.004 -3.203 1 92.38 190 PHE A N 1
ATOM 1446 C CA . PHE A 1 190 ? 19.562 4.566 -1.889 1 92.38 190 PHE A CA 1
ATOM 1447 C C . PHE A 1 190 ? 20.641 3.73 -1.194 1 92.38 190 PHE A C 1
ATOM 1449 O O . PHE A 1 190 ? 21.266 2.869 -1.818 1 92.38 190 PHE A O 1
ATOM 1456 N N . LYS A 1 191 ? 20.75 3.939 0.071 1 93.81 191 LYS A N 1
ATOM 1457 C CA . LYS A 1 191 ? 21.734 3.219 0.86 1 93.81 191 LYS A CA 1
ATOM 1458 C C . LYS A 1 191 ? 21.438 1.723 0.889 1 93.81 191 LYS A C 1
ATOM 1460 O O . LYS A 1 191 ? 22.359 0.899 0.843 1 93.81 191 LYS A O 1
ATOM 1465 N N . TYR A 1 192 ? 20.203 1.323 1.03 1 95.5 192 TYR A N 1
ATOM 1466 C CA . TYR A 1 192 ? 19.859 -0.096 1.101 1 95.5 192 TYR A CA 1
ATOM 1467 C C . TYR A 1 192 ? 20.391 -0.839 -0.124 1 95.5 192 TYR A C 1
ATOM 1469 O O . TYR A 1 192 ? 20.906 -1.948 -0.008 1 95.5 192 TYR A O 1
ATOM 1477 N N . ALA A 1 193 ? 20.25 -0.211 -1.323 1 96.88 193 ALA A N 1
ATOM 1478 C CA . ALA A 1 193 ? 20.672 -0.843 -2.568 1 96.88 193 ALA A CA 1
ATOM 1479 C C . ALA A 1 193 ? 22.188 -1.03 -2.598 1 96.88 193 ALA A C 1
ATOM 1481 O O . ALA A 1 193 ? 22.688 -2.08 -3.014 1 96.88 193 ALA A O 1
ATOM 1482 N N . VAL A 1 194 ? 22.875 -0.048 -2.094 1 97.19 194 VAL A N 1
ATOM 1483 C CA . VAL A 1 194 ? 24.344 -0.109 -2.047 1 97.19 194 VAL A CA 1
ATOM 1484 C C . VAL A 1 194 ? 24.781 -1.219 -1.096 1 97.19 194 VAL A C 1
ATOM 1486 O O . VAL A 1 194 ? 25.594 -2.074 -1.463 1 97.19 194 VAL A O 1
ATOM 1489 N N . LYS A 1 195 ? 24.219 -1.212 0.029 1 97.88 195 LYS A N 1
ATOM 1490 C CA . LYS A 1 195 ? 24.641 -2.146 1.066 1 97.88 195 LYS A CA 1
ATOM 1491 C C . LYS A 1 195 ? 24.25 -3.576 0.72 1 97.88 195 LYS A C 1
ATOM 1493 O O . LYS A 1 195 ? 24.984 -4.523 0.999 1 97.88 195 LYS A O 1
ATOM 1498 N N . ARG A 1 196 ? 23.094 -3.758 0.135 1 98.44 196 ARG A N 1
ATOM 1499 C CA . ARG A 1 196 ? 22.672 -5.094 -0.271 1 98.44 196 ARG A CA 1
ATOM 1500 C C . ARG A 1 196 ? 23.547 -5.633 -1.395 1 98.44 196 ARG A C 1
ATOM 1502 O O . ARG A 1 196 ? 23.906 -6.812 -1.405 1 98.44 196 ARG A O 1
ATOM 1509 N N . GLN A 1 197 ? 23.922 -4.742 -2.289 1 98.62 197 GLN A N 1
ATOM 1510 C CA . GLN A 1 197 ? 24.844 -5.164 -3.336 1 98.62 197 GLN A CA 1
ATOM 1511 C C . GLN A 1 197 ? 26.203 -5.551 -2.752 1 98.62 197 GLN A C 1
ATOM 1513 O O . GLN A 1 197 ? 26.797 -6.543 -3.166 1 98.62 197 GLN A O 1
ATOM 1518 N N . GLU A 1 198 ? 26.703 -4.727 -1.818 1 98.56 198 GLU A N 1
ATOM 1519 C CA . GLU A 1 198 ? 27.969 -5.031 -1.156 1 98.56 198 GLU A CA 1
ATOM 1520 C C . GLU A 1 198 ? 27.906 -6.379 -0.447 1 98.56 198 GLU A C 1
ATOM 1522 O O . GLU A 1 198 ? 28.859 -7.156 -0.496 1 98.56 198 GLU A O 1
ATOM 1527 N N . GLY A 1 199 ? 26.766 -6.613 0.189 1 98.75 199 GLY A N 1
ATOM 1528 C CA . GLY A 1 199 ? 26.578 -7.895 0.849 1 98.75 199 GLY A CA 1
ATOM 1529 C C . GLY A 1 199 ? 26.547 -9.062 -0.117 1 98.75 199 GLY A C 1
ATOM 1530 O O . GLY A 1 199 ? 27.172 -10.102 0.14 1 98.75 199 GLY A O 1
ATOM 1531 N N . TYR A 1 200 ? 25.906 -8.836 -1.208 1 98.69 200 TYR A N 1
ATOM 1532 C CA . TYR A 1 200 ? 25.875 -9.82 -2.285 1 98.69 200 TYR A CA 1
ATOM 1533 C C . TYR A 1 200 ? 27.266 -10.133 -2.797 1 98.69 200 TYR A C 1
ATOM 1535 O O . TYR A 1 200 ? 27.656 -11.297 -2.875 1 98.69 200 TYR A O 1
ATOM 1543 N N . LEU A 1 201 ? 28.031 -9.172 -3.076 1 98.5 201 LEU A N 1
ATOM 1544 C CA . LEU A 1 201 ? 29.375 -9.328 -3.615 1 98.5 201 LEU A CA 1
ATOM 1545 C C . LEU A 1 201 ? 30.312 -9.969 -2.588 1 98.5 201 LEU A C 1
ATOM 1547 O O . LEU A 1 201 ? 31.156 -10.789 -2.941 1 98.5 201 LEU A O 1
ATOM 1551 N N . SER A 1 202 ? 30.141 -9.57 -1.354 1 98.56 202 SER A N 1
ATOM 1552 C CA . SER A 1 202 ? 30.938 -10.141 -0.279 1 98.56 202 SER A CA 1
ATOM 1553 C C . SER A 1 202 ? 30.734 -11.641 -0.169 1 98.56 202 SER A C 1
ATOM 1555 O O . SER A 1 202 ? 31.703 -12.398 -0.036 1 98.56 202 SER A O 1
ATOM 1557 N N . ALA A 1 203 ? 29.469 -12.055 -0.209 1 98.44 203 ALA A N 1
ATOM 1558 C CA . ALA A 1 203 ? 29.141 -13.477 -0.132 1 98.44 203 ALA A CA 1
ATOM 1559 C C . ALA A 1 203 ? 29.766 -14.242 -1.293 1 98.44 203 ALA A C 1
ATOM 1561 O O . ALA A 1 203 ? 30.312 -15.336 -1.103 1 98.44 203 ALA A O 1
ATOM 1562 N N . LEU A 1 204 ? 29.719 -13.68 -2.441 1 98.19 204 LEU A N 1
ATOM 1563 C CA . LEU A 1 204 ? 30.281 -14.328 -3.623 1 98.19 204 LEU A CA 1
ATOM 1564 C C . LEU A 1 204 ? 31.797 -14.445 -3.516 1 98.19 204 LEU A C 1
ATOM 1566 O O . LEU A 1 204 ? 32.375 -15.477 -3.873 1 98.19 204 LEU A O 1
ATOM 1570 N N . LYS A 1 205 ? 32.375 -13.391 -3.062 1 97.81 205 LYS A N 1
ATOM 1571 C CA . LYS A 1 205 ? 33.812 -13.375 -2.891 1 97.81 205 LYS A CA 1
ATOM 1572 C C . LYS A 1 205 ? 34.281 -14.461 -1.916 1 97.81 205 LYS A C 1
ATOM 1574 O O . LYS A 1 205 ? 35.219 -15.18 -2.184 1 97.81 205 LYS A O 1
ATOM 1579 N N . LYS A 1 206 ? 33.562 -14.586 -0.88 1 97.31 206 LYS A N 1
ATOM 1580 C CA . LYS A 1 206 ? 33.906 -15.578 0.135 1 97.31 206 LYS A CA 1
ATOM 1581 C C . LYS A 1 206 ? 33.75 -17 -0.42 1 97.31 206 LYS A C 1
ATOM 1583 O O . LYS A 1 206 ? 34.5 -17.891 -0.029 1 97.31 206 LYS A O 1
ATOM 1588 N N . ALA A 1 207 ? 32.844 -17.156 -1.296 1 96.94 207 ALA A N 1
ATOM 1589 C CA . ALA A 1 207 ? 32.594 -18.453 -1.892 1 96.94 207 ALA A CA 1
ATOM 1590 C C . ALA A 1 207 ? 33.438 -18.672 -3.148 1 96.94 207 ALA A C 1
ATOM 1592 O O . ALA A 1 207 ? 33.375 -19.719 -3.783 1 96.94 207 ALA A O 1
ATOM 1593 N N . GLU A 1 208 ? 34.188 -17.672 -3.551 1 96.88 208 GLU A N 1
ATOM 1594 C CA . GLU A 1 208 ? 35 -17.688 -4.75 1 96.88 208 GLU A CA 1
ATOM 1595 C C . GLU A 1 208 ? 34.156 -17.938 -6 1 96.88 208 GLU A C 1
ATOM 1597 O O . GLU A 1 208 ? 34.531 -18.766 -6.844 1 96.88 208 GLU A O 1
ATOM 1602 N N . ILE A 1 209 ? 33.031 -17.297 -5.977 1 96.38 209 ILE A N 1
ATOM 1603 C CA . ILE A 1 209 ? 32.156 -17.344 -7.133 1 96.38 209 ILE A CA 1
ATOM 1604 C C . ILE A 1 209 ? 32.281 -16.047 -7.934 1 96.38 209 ILE A C 1
ATOM 1606 O O . ILE A 1 209 ? 32.188 -14.953 -7.375 1 96.38 209 ILE A O 1
ATOM 1610 N N . SER A 1 210 ? 32.531 -16.219 -9.211 1 93.44 210 SER A N 1
ATOM 1611 C CA . SER A 1 210 ? 32.594 -15.062 -10.109 1 93.44 210 SER A CA 1
ATOM 1612 C C . SER A 1 210 ? 31.297 -14.945 -10.914 1 93.44 210 SER A C 1
ATOM 1614 O O . SER A 1 210 ? 30.766 -15.945 -11.406 1 93.44 210 SER A O 1
ATOM 1616 N N . VAL A 1 211 ? 30.812 -13.703 -10.93 1 92.38 211 VAL A N 1
ATOM 1617 C CA . VAL A 1 211 ? 29.625 -13.469 -11.742 1 92.38 211 VAL A CA 1
ATOM 1618 C C . VAL A 1 211 ? 29.906 -12.367 -12.766 1 92.38 211 VAL A C 1
ATOM 1620 O O . VAL A 1 211 ? 30.625 -11.414 -12.469 1 92.38 211 VAL A O 1
ATOM 1623 N N . PRO A 1 212 ? 29.359 -12.594 -13.984 1 95 212 PRO A N 1
ATOM 1624 C CA . PRO A 1 212 ? 29.531 -11.523 -14.969 1 95 212 PRO A CA 1
ATOM 1625 C C . PRO A 1 212 ? 28.891 -10.211 -14.539 1 95 212 PRO A C 1
ATOM 1627 O O . PRO A 1 212 ? 27.859 -10.219 -13.859 1 95 212 PRO A O 1
ATOM 1630 N N . GLN A 1 213 ? 29.391 -9.164 -15.016 1 94.19 213 GLN A N 1
ATOM 1631 C CA . GLN A 1 213 ? 28.906 -7.836 -14.633 1 94.19 213 GLN A CA 1
ATOM 1632 C C . GLN A 1 213 ? 27.484 -7.609 -15.094 1 94.19 213 GLN A C 1
ATOM 1634 O O . GLN A 1 213 ? 26.703 -6.93 -14.422 1 94.19 213 GLN A O 1
ATOM 1639 N N . ASN A 1 214 ? 27.156 -8.258 -16.141 1 95 214 ASN A N 1
ATOM 1640 C CA . ASN A 1 214 ? 25.844 -8.031 -16.703 1 95 214 ASN A CA 1
ATOM 1641 C C . ASN A 1 214 ? 24.766 -8.789 -15.938 1 95 214 ASN A C 1
ATOM 1643 O O . ASN A 1 214 ? 23.578 -8.664 -16.234 1 95 214 ASN A O 1
ATOM 1647 N N . TRP A 1 215 ? 25.172 -9.562 -14.898 1 97.62 215 TRP A N 1
ATOM 1648 C CA . TRP A 1 215 ? 24.219 -10.258 -14.039 1 97.62 215 TRP A CA 1
ATOM 1649 C C . TRP A 1 215 ? 23.844 -9.398 -12.836 1 97.62 215 TRP A C 1
ATOM 1651 O O . TRP A 1 21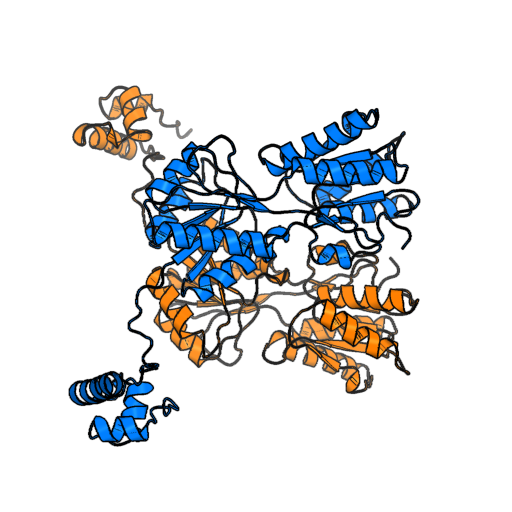5 ? 22.953 -9.75 -12.07 1 97.62 215 TRP A O 1
ATOM 1661 N N . ILE A 1 216 ? 24.531 -8.305 -12.742 1 98.12 216 ILE A N 1
ATOM 1662 C CA . ILE A 1 216 ? 24.203 -7.316 -11.719 1 98.12 216 ILE A CA 1
ATOM 1663 C C . ILE A 1 216 ? 23.406 -6.172 -12.352 1 98.12 216 ILE A C 1
ATOM 1665 O O . ILE A 1 216 ? 23.984 -5.262 -12.953 1 98.12 216 ILE A O 1
ATOM 1669 N N . ILE A 1 217 ? 22.078 -6.238 -12.156 1 98.19 217 ILE A N 1
ATOM 1670 C CA . ILE A 1 217 ? 21.188 -5.301 -12.828 1 98.19 217 ILE A CA 1
ATOM 1671 C C . ILE A 1 217 ? 20.656 -4.277 -11.828 1 98.19 217 ILE A C 1
ATOM 1673 O O . ILE A 1 217 ? 20.141 -4.645 -10.766 1 98.19 217 ILE A O 1
ATOM 1677 N N . GLN A 1 218 ? 20.781 -3.027 -12.172 1 97.56 218 GLN A N 1
ATOM 1678 C CA . GLN A 1 218 ? 20.234 -1.924 -11.391 1 97.56 218 GLN A CA 1
ATOM 1679 C C . GLN A 1 218 ? 18.984 -1.345 -12.062 1 97.56 218 GLN A C 1
ATOM 1681 O O . GLN A 1 218 ? 19.047 -0.893 -13.203 1 97.56 218 GLN A O 1
ATOM 1686 N N . LEU A 1 219 ? 17.938 -1.406 -11.336 1 97 219 LEU A N 1
ATOM 1687 C CA . LEU A 1 219 ? 16.703 -0.793 -11.844 1 97 219 LEU A CA 1
ATOM 1688 C C . LEU A 1 219 ? 16.484 0.57 -11.195 1 97 219 LEU A C 1
ATOM 1690 O O . LEU A 1 219 ? 16.844 0.787 -10.039 1 97 219 LEU A O 1
ATOM 1694 N N . PRO A 1 220 ? 15.844 1.438 -11.898 1 93.38 220 PRO A N 1
ATOM 1695 C CA . PRO A 1 220 ? 15.672 2.797 -11.383 1 93.38 220 PRO A CA 1
ATOM 1696 C C . PRO A 1 220 ? 14.641 2.873 -10.266 1 93.38 220 PRO A C 1
ATOM 1698 O O . PRO A 1 220 ? 14.609 3.854 -9.516 1 93.38 220 PRO A O 1
ATOM 1701 N N . GLU A 1 221 ? 13.734 1.943 -10.18 1 90.75 221 GLU A N 1
ATOM 1702 C CA . GLU A 1 221 ? 12.719 1.869 -9.133 1 90.75 221 GLU A CA 1
ATOM 1703 C C . GLU A 1 221 ? 12.258 0.43 -8.914 1 90.75 221 GLU A C 1
ATOM 1705 O O . GLU A 1 221 ? 12.562 -0.454 -9.719 1 90.75 221 GLU A O 1
ATOM 1710 N N . ILE A 1 222 ? 11.656 0.181 -7.832 1 92.62 222 ILE A N 1
ATOM 1711 C CA . ILE A 1 222 ? 11.047 -1.121 -7.574 1 92.62 222 ILE A CA 1
ATOM 1712 C C . ILE A 1 222 ? 9.781 -1.271 -8.406 1 92.62 222 ILE A C 1
ATOM 1714 O O . ILE A 1 222 ? 8.703 -0.847 -7.992 1 92.62 222 ILE A O 1
ATOM 1718 N N . ASN A 1 223 ? 9.992 -1.852 -9.508 1 91.25 223 ASN A N 1
ATOM 1719 C CA . ASN A 1 223 ? 8.914 -2.004 -10.484 1 91.25 223 ASN A CA 1
ATOM 1720 C C . ASN A 1 223 ? 8.891 -3.41 -11.078 1 91.25 223 ASN A C 1
ATOM 1722 O O . ASN A 1 223 ? 9.891 -3.883 -11.609 1 91.25 223 ASN A O 1
ATOM 1726 N N . TYR A 1 224 ? 7.758 -3.986 -11.016 1 92.38 224 TYR A N 1
ATOM 1727 C CA . TYR A 1 224 ? 7.59 -5.375 -11.43 1 92.38 224 TYR A CA 1
ATOM 1728 C C . TYR A 1 224 ? 7.898 -5.547 -12.914 1 92.38 224 TYR A C 1
ATOM 1730 O O . TYR A 1 224 ? 8.641 -6.453 -13.297 1 92.38 224 TYR A O 1
ATOM 1738 N N . GLN A 1 225 ? 7.332 -4.715 -13.75 1 92.25 225 GLN A N 1
ATOM 1739 C CA . GLN A 1 225 ? 7.469 -4.852 -15.195 1 92.25 225 GLN A CA 1
ATOM 1740 C C . GLN A 1 225 ? 8.914 -4.652 -15.633 1 92.25 225 GLN A C 1
ATOM 1742 O O . GLN A 1 225 ? 9.406 -5.359 -16.516 1 92.25 225 GLN A O 1
ATOM 1747 N N . MET A 1 226 ? 9.555 -3.73 -15.016 1 95.19 226 MET A N 1
ATOM 1748 C CA . MET A 1 226 ? 10.961 -3.504 -15.312 1 95.19 226 MET A CA 1
ATOM 1749 C C . MET A 1 226 ? 11.805 -4.715 -14.922 1 95.19 226 MET A C 1
ATOM 1751 O O . MET A 1 226 ? 12.695 -5.12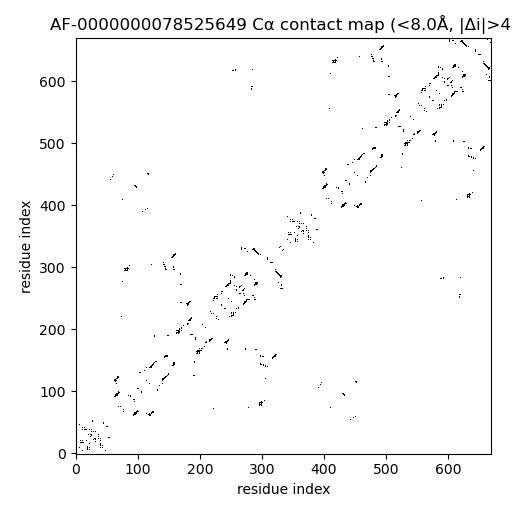5 -15.664 1 95.19 226 MET A O 1
ATOM 1755 N N . ALA A 1 227 ? 11.477 -5.25 -13.82 1 97.31 227 ALA A N 1
ATOM 1756 C CA . ALA A 1 227 ? 12.195 -6.434 -13.352 1 97.31 227 ALA A CA 1
ATOM 1757 C C . ALA A 1 227 ? 11.938 -7.625 -14.273 1 97.31 227 ALA A C 1
ATOM 1759 O O . ALA A 1 227 ? 12.875 -8.328 -14.656 1 97.31 227 ALA A O 1
ATOM 1760 N N . TYR A 1 228 ? 10.734 -7.793 -14.617 1 96.12 228 TYR A N 1
ATOM 1761 C CA . TYR A 1 228 ? 10.352 -8.898 -15.484 1 96.12 228 TYR A CA 1
ATOM 1762 C C . TYR A 1 228 ? 11.117 -8.852 -16.797 1 96.12 228 TYR A C 1
ATOM 1764 O O . TYR A 1 228 ? 11.672 -9.859 -17.25 1 96.12 228 TYR A O 1
ATOM 1772 N N . ALA A 1 229 ? 11.148 -7.727 -17.375 1 97.19 229 ALA A N 1
ATOM 1773 C CA . ALA A 1 229 ? 11.836 -7.555 -18.656 1 97.19 229 ALA A CA 1
ATOM 1774 C C . ALA A 1 229 ? 13.328 -7.848 -18.516 1 97.19 229 ALA A C 1
ATOM 1776 O O . ALA A 1 229 ? 13.914 -8.539 -19.359 1 97.19 229 ALA A O 1
ATOM 1777 N N . ALA A 1 230 ? 13.883 -7.312 -17.484 1 97.81 230 ALA A N 1
ATOM 1778 C CA . ALA A 1 230 ? 15.312 -7.504 -17.266 1 97.81 230 ALA A CA 1
ATOM 1779 C C . ALA A 1 230 ? 15.648 -8.977 -17.031 1 97.81 230 ALA A C 1
ATOM 1781 O O . ALA A 1 230 ? 16.641 -9.484 -17.547 1 97.81 230 ALA A O 1
ATOM 1782 N N . ILE A 1 231 ? 14.852 -9.664 -16.281 1 98.06 231 ILE A N 1
ATOM 1783 C CA . ILE A 1 231 ? 15.078 -11.062 -15.938 1 98.06 231 ILE A CA 1
ATOM 1784 C C . ILE A 1 231 ? 14.875 -11.938 -17.172 1 98.06 231 ILE A C 1
ATOM 1786 O O . ILE A 1 231 ? 15.633 -12.891 -17.391 1 98.06 231 ILE A O 1
ATOM 1790 N N . CYS A 1 232 ? 13.906 -11.602 -17.969 1 97.69 232 CYS A N 1
ATOM 1791 C CA . CYS A 1 232 ? 13.688 -12.336 -19.219 1 97.69 232 CYS A CA 1
ATOM 1792 C C . CYS A 1 232 ? 14.914 -12.266 -20.109 1 97.69 232 CYS A C 1
ATOM 1794 O O . CYS A 1 232 ? 15.297 -13.258 -20.734 1 97.69 232 CYS A O 1
ATOM 1796 N N . ARG A 1 233 ? 15.477 -11.125 -20.141 1 97.12 233 ARG A N 1
ATOM 1797 C CA . ARG A 1 233 ? 16.688 -10.961 -20.938 1 97.12 233 ARG A CA 1
ATOM 1798 C C . ARG A 1 233 ? 17.812 -11.852 -20.422 1 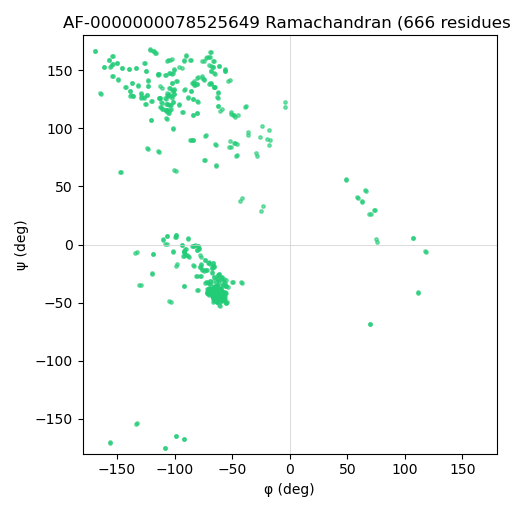97.12 233 ARG A C 1
ATOM 1800 O O . ARG A 1 233 ? 18.516 -12.484 -21.219 1 97.12 233 ARG A O 1
ATOM 1807 N N . LEU A 1 234 ? 17.969 -11.953 -19.141 1 97.19 234 LEU A N 1
ATOM 1808 C CA . LEU A 1 234 ? 19.016 -12.773 -18.531 1 97.19 234 LEU A CA 1
ATOM 1809 C C . LEU A 1 234 ? 18.766 -14.258 -18.797 1 97.19 234 LEU A C 1
ATOM 1811 O O . LEU A 1 234 ? 19.703 -15.008 -19.078 1 97.19 234 LEU A O 1
ATOM 1815 N N . LEU A 1 235 ? 17.516 -14.656 -18.719 1 97 235 LEU A N 1
ATOM 1816 C CA . LEU A 1 235 ? 17.172 -16.062 -18.844 1 97 235 LEU A CA 1
ATOM 1817 C C . LEU A 1 235 ? 17.25 -16.5 -20.312 1 97 235 LEU A C 1
ATOM 1819 O O . LEU A 1 235 ? 17.344 -17.703 -20.609 1 97 235 LEU A O 1
ATOM 1823 N N . ASN A 1 236 ? 17.156 -15.5 -21.188 1 95.12 236 ASN A N 1
ATOM 1824 C CA . ASN A 1 236 ? 17.266 -15.773 -22.625 1 95.12 236 ASN A CA 1
ATOM 1825 C C . ASN A 1 236 ? 18.719 -15.828 -23.078 1 95.12 236 ASN A C 1
ATOM 1827 O O . ASN A 1 236 ? 18.984 -16.109 -24.25 1 95.12 236 ASN A O 1
ATOM 1831 N N . SER A 1 237 ? 19.562 -15.617 -22.219 1 91.38 237 SER A N 1
ATOM 1832 C CA . SER A 1 237 ? 20.984 -15.641 -22.531 1 91.38 237 SER A CA 1
ATOM 1833 C C . SER A 1 237 ? 21.641 -16.922 -22.031 1 91.38 237 SER A C 1
ATOM 1835 O O . SER A 1 237 ? 21.047 -17.672 -21.234 1 91.38 237 SER A O 1
ATOM 1837 N N . GLU A 1 238 ? 22.859 -17.203 -22.719 1 91.19 238 GLU A N 1
ATOM 1838 C CA . GLU A 1 238 ? 23.688 -18.312 -22.266 1 91.19 238 GLU A CA 1
ATOM 1839 C C . GLU A 1 238 ? 25.109 -17.844 -21.922 1 91.19 238 GLU A C 1
ATOM 1841 O O . GLU A 1 238 ? 25.719 -17.109 -22.703 1 91.19 238 GLU A O 1
ATOM 1846 N N . PRO A 1 239 ? 25.641 -18.281 -20.875 1 92.56 239 PRO A N 1
ATOM 1847 C CA . PRO A 1 239 ? 25 -19.031 -19.812 1 92.56 239 PRO A CA 1
ATOM 1848 C C . PRO A 1 239 ? 23.969 -18.203 -19.047 1 92.56 239 PRO A C 1
ATOM 1850 O O . PRO A 1 239 ? 24.078 -16.969 -18.984 1 92.56 239 PRO A O 1
ATOM 1853 N N . ARG A 1 240 ? 22.938 -18.906 -18.469 1 94.75 240 ARG A N 1
ATOM 1854 C CA . ARG A 1 240 ? 21.938 -18.203 -17.672 1 94.75 240 ARG A CA 1
ATOM 1855 C C . ARG A 1 240 ? 22.125 -18.453 -16.188 1 94.75 240 ARG A C 1
ATOM 1857 O O . ARG A 1 240 ? 22.703 -19.484 -15.797 1 94.75 240 ARG A O 1
ATOM 1864 N N . PRO A 1 241 ? 21.609 -17.594 -15.367 1 97.44 241 PRO A N 1
ATOM 1865 C CA . PRO A 1 241 ? 21.688 -17.812 -13.922 1 97.44 241 PRO A CA 1
ATOM 1866 C C . PRO A 1 241 ? 20.828 -19 -13.461 1 97.44 241 PRO A C 1
ATOM 1868 O O . PRO A 1 241 ? 19.828 -19.328 -14.102 1 97.44 241 PRO A O 1
ATOM 1871 N N . ASN A 1 242 ? 21.297 -19.594 -12.438 1 96.69 242 ASN A N 1
ATOM 1872 C CA . ASN A 1 242 ? 20.469 -20.625 -11.812 1 96.69 242 ASN A CA 1
ATOM 1873 C C . ASN A 1 242 ? 19.953 -20.172 -10.453 1 96.69 242 ASN A C 1
ATOM 1875 O O . ASN A 1 242 ? 19.312 -20.953 -9.734 1 96.69 242 ASN A O 1
ATOM 1879 N N . ALA A 1 243 ? 20.25 -18.938 -10.133 1 98.06 243 ALA A N 1
ATOM 1880 C CA . ALA A 1 243 ? 19.703 -18.328 -8.914 1 98.06 243 ALA A CA 1
ATOM 1881 C C . ALA A 1 243 ? 19.672 -16.812 -9.023 1 98.06 243 ALA A C 1
ATOM 1883 O O . ALA A 1 243 ? 20.422 -16.219 -9.789 1 98.06 243 ALA A O 1
ATOM 1884 N N . PHE A 1 244 ? 18.734 -16.25 -8.289 1 98.75 244 PHE A N 1
ATOM 1885 C CA . PHE A 1 244 ? 18.609 -14.797 -8.195 1 98.75 244 PHE A CA 1
ATOM 1886 C C . PHE A 1 244 ? 18.547 -14.359 -6.734 1 98.75 244 PHE A C 1
ATOM 1888 O O . PHE A 1 244 ? 17.766 -14.898 -5.949 1 98.75 244 PHE A O 1
ATOM 1895 N N . PHE A 1 245 ? 19.375 -13.469 -6.367 1 98.81 245 PHE A N 1
ATOM 1896 C CA . PHE A 1 245 ? 19.125 -12.602 -5.219 1 98.81 245 PHE A CA 1
ATOM 1897 C C . PHE A 1 245 ? 18.531 -11.273 -5.672 1 98.81 245 PHE A C 1
ATOM 1899 O O . PHE A 1 245 ? 19.156 -10.555 -6.457 1 98.81 245 PHE A O 1
ATOM 1906 N N . VAL A 1 246 ? 17.328 -10.984 -5.18 1 98.81 246 VAL A N 1
ATOM 1907 C CA . VAL A 1 246 ? 16.688 -9.75 -5.602 1 98.81 246 VAL A CA 1
ATOM 1908 C C . VAL A 1 246 ? 16.312 -8.914 -4.383 1 98.81 246 VAL A C 1
ATOM 1910 O O . VAL A 1 246 ? 15.953 -9.453 -3.334 1 98.81 246 VAL A O 1
ATOM 1913 N N . VAL A 1 247 ? 16.312 -7.625 -4.512 1 98.06 247 VAL A N 1
ATOM 1914 C CA . VAL A 1 247 ? 16.312 -6.742 -3.348 1 98.06 247 VAL A CA 1
ATOM 1915 C C . VAL A 1 247 ? 14.875 -6.457 -2.918 1 98.06 247 VAL A C 1
ATOM 1917 O O . VAL A 1 247 ? 14.641 -5.633 -2.031 1 98.06 247 VAL A O 1
ATOM 1920 N N . SER A 1 248 ? 13.906 -7.09 -3.539 1 96.81 248 SER A N 1
ATOM 1921 C CA . SER A 1 248 ? 12.492 -6.895 -3.229 1 96.81 248 SER A CA 1
ATOM 1922 C C . SER A 1 248 ? 11.672 -8.125 -3.596 1 96.81 248 SER A C 1
ATOM 1924 O O . SER A 1 248 ? 11.922 -8.758 -4.625 1 96.81 248 SER A O 1
ATOM 1926 N N . ASP A 1 249 ? 10.656 -8.375 -2.789 1 96.38 249 ASP A N 1
ATOM 1927 C CA . ASP A 1 249 ? 9.758 -9.484 -3.092 1 96.38 249 ASP A CA 1
ATOM 1928 C C . ASP A 1 249 ? 9.039 -9.258 -4.422 1 96.38 249 ASP A C 1
ATOM 1930 O O . ASP A 1 249 ? 8.672 -10.219 -5.105 1 96.38 249 ASP A O 1
ATOM 1934 N N . ILE A 1 250 ? 8.891 -8.047 -4.785 1 94.25 250 ILE A N 1
ATOM 1935 C CA . ILE A 1 250 ? 8.289 -7.711 -6.074 1 94.25 250 ILE A CA 1
ATOM 1936 C C . ILE A 1 250 ? 9.156 -8.242 -7.207 1 94.25 250 ILE A C 1
ATOM 1938 O O . ILE A 1 250 ? 8.648 -8.82 -8.172 1 94.25 250 ILE A O 1
ATOM 1942 N N . PHE A 1 251 ? 10.422 -8.078 -7.047 1 97.19 251 PHE A N 1
ATOM 1943 C CA . PHE A 1 251 ? 11.352 -8.586 -8.047 1 97.19 251 PHE A CA 1
ATOM 1944 C C . PHE A 1 251 ? 11.375 -10.109 -8.047 1 97.19 251 PHE A C 1
ATOM 1946 O O . PHE A 1 251 ? 11.539 -10.734 -9.094 1 97.19 251 PHE A O 1
ATOM 1953 N N . ALA A 1 252 ? 11.203 -10.68 -6.848 1 97.56 252 ALA A N 1
ATOM 1954 C CA . ALA A 1 252 ? 11.172 -12.133 -6.754 1 97.56 252 ALA A CA 1
ATOM 1955 C C . ALA A 1 252 ? 9.977 -12.703 -7.512 1 97.56 252 ALA A C 1
ATOM 1957 O O . ALA A 1 252 ? 10.094 -13.727 -8.195 1 97.56 252 ALA A O 1
ATOM 1958 N N . ALA A 1 253 ? 8.891 -12.023 -7.391 1 94.25 253 ALA A N 1
ATOM 1959 C CA . ALA A 1 253 ? 7.707 -12.438 -8.148 1 94.25 253 ALA A CA 1
ATOM 1960 C C . ALA A 1 253 ? 7.973 -12.391 -9.648 1 94.25 253 ALA A C 1
ATOM 1962 O O . ALA A 1 253 ? 7.5 -13.25 -10.398 1 94.25 253 ALA A O 1
ATOM 1963 N N . ALA A 1 254 ? 8.695 -11.398 -10.062 1 95.81 254 ALA A N 1
ATOM 1964 C CA . ALA A 1 254 ? 9.047 -11.266 -11.477 1 95.81 254 ALA A CA 1
ATOM 1965 C C . ALA A 1 254 ? 9.93 -12.43 -11.93 1 95.81 254 ALA A C 1
ATOM 1967 O O . ALA A 1 254 ? 9.797 -12.914 -13.047 1 95.81 254 ALA A O 1
ATOM 1968 N N . VAL A 1 255 ? 10.797 -12.867 -11.07 1 97.56 255 VAL A N 1
ATOM 1969 C CA . VAL A 1 255 ? 11.641 -14.016 -11.375 1 97.56 255 VAL A CA 1
ATOM 1970 C C . VAL A 1 255 ? 10.781 -15.258 -11.594 1 97.56 255 VAL A C 1
ATOM 1972 O O . VAL A 1 255 ? 10.969 -15.992 -12.562 1 97.56 255 VAL A O 1
ATOM 1975 N N . ILE A 1 256 ? 9.867 -15.43 -10.695 1 94.75 256 ILE A N 1
ATOM 1976 C CA . ILE A 1 256 ? 8.992 -16.594 -10.75 1 94.75 256 ILE A CA 1
ATOM 1977 C C . ILE A 1 256 ? 8.203 -16.578 -12.062 1 94.75 256 ILE A C 1
ATOM 1979 O O . ILE A 1 256 ? 8.117 -17.594 -12.75 1 94.75 256 ILE A O 1
ATOM 1983 N N . ARG A 1 257 ? 7.703 -15.422 -12.367 1 92.56 257 ARG A N 1
ATOM 1984 C CA . ARG A 1 257 ? 6.922 -15.312 -13.594 1 92.56 257 ARG A CA 1
ATOM 1985 C C . ARG A 1 257 ? 7.797 -15.539 -14.82 1 92.56 257 ARG A C 1
ATOM 1987 O O . ARG A 1 257 ? 7.383 -16.219 -15.766 1 92.56 257 ARG A O 1
ATOM 1994 N N . ALA A 1 258 ? 8.922 -14.953 -14.875 1 95.69 258 ALA A N 1
ATOM 1995 C CA . ALA A 1 258 ? 9.844 -15.109 -15.992 1 95.69 258 ALA A CA 1
ATOM 1996 C C . ALA A 1 258 ? 10.266 -16.562 -16.156 1 95.69 258 ALA A C 1
ATOM 1998 O O . ALA A 1 258 ? 10.359 -17.078 -17.281 1 95.69 258 ALA A O 1
ATOM 1999 N N . ALA A 1 259 ? 10.539 -17.25 -15.055 1 95.75 259 ALA A N 1
ATOM 2000 C CA . ALA A 1 259 ? 10.906 -18.656 -15.094 1 95.75 259 ALA A CA 1
ATOM 2001 C C . ALA A 1 259 ? 9.82 -19.484 -15.781 1 95.75 259 ALA A C 1
ATOM 2003 O O . ALA A 1 259 ? 10.125 -20.359 -16.609 1 95.75 259 ALA A O 1
ATOM 2004 N N . LYS A 1 260 ? 8.648 -19.188 -15.445 1 90.25 260 LYS A N 1
ATOM 2005 C CA . LYS A 1 260 ? 7.527 -19.891 -16.062 1 90.25 260 LYS A CA 1
ATOM 2006 C C . LYS A 1 260 ? 7.527 -19.703 -17.578 1 90.25 260 LYS A C 1
ATOM 2008 O O . LYS A 1 260 ? 7.312 -20.656 -18.328 1 90.25 260 LYS A O 1
ATOM 2013 N N . ARG A 1 261 ? 7.762 -18.5 -17.969 1 91.06 261 ARG A N 1
ATOM 2014 C CA . ARG A 1 261 ? 7.793 -18.188 -19.391 1 91.06 261 ARG A CA 1
ATOM 2015 C C . ARG A 1 261 ? 8.836 -19.031 -20.125 1 91.06 261 ARG A C 1
ATOM 2017 O O . ARG A 1 261 ? 8.609 -19.469 -21.25 1 91.06 261 ARG A O 1
ATOM 2024 N N . PHE A 1 262 ? 9.906 -19.328 -19.5 1 95.69 262 PHE A N 1
ATOM 2025 C CA . PHE A 1 262 ? 11.008 -20.062 -20.109 1 95.69 262 PHE A CA 1
ATOM 2026 C C . PHE A 1 262 ? 10.961 -21.531 -19.734 1 95.69 262 PHE A C 1
ATOM 2028 O O . PHE A 1 262 ? 11.93 -22.266 -19.953 1 95.69 262 PHE A O 1
ATOM 2035 N N . LYS A 1 263 ? 9.891 -21.938 -19.094 1 95 263 LYS A N 1
ATOM 2036 C CA . LYS A 1 263 ? 9.625 -23.328 -18.719 1 95 263 LYS A CA 1
ATOM 2037 C C . LYS A 1 263 ? 10.68 -23.844 -17.75 1 95 263 LYS A C 1
ATOM 2039 O O . LYS A 1 263 ? 11.148 -24.969 -17.875 1 95 263 LYS A O 1
ATOM 2044 N N . LEU A 1 264 ? 11.078 -22.969 -16.891 1 95.69 264 LEU A N 1
ATOM 2045 C CA . LEU A 1 264 ? 12 -23.312 -15.812 1 95.69 264 LEU A CA 1
ATOM 2046 C C . LEU A 1 264 ? 11.25 -23.469 -14.492 1 95.69 264 LEU A C 1
ATOM 2048 O O . LEU A 1 264 ? 10.367 -22.656 -14.172 1 95.69 264 LEU A O 1
ATOM 2052 N N . ASN A 1 265 ? 11.609 -24.438 -13.727 1 94.44 265 ASN A N 1
ATOM 2053 C CA . ASN A 1 265 ? 10.953 -24.703 -12.453 1 94.44 265 ASN A CA 1
ATOM 2054 C C . ASN A 1 265 ? 11.656 -23.969 -11.305 1 94.44 265 ASN A C 1
ATOM 2056 O O . ASN A 1 265 ? 12.883 -23.984 -11.211 1 94.44 265 ASN A O 1
ATOM 2060 N N . VAL A 1 266 ? 10.891 -23.344 -10.523 1 95.56 266 VAL A N 1
ATOM 2061 C CA . VAL A 1 266 ? 11.359 -22.797 -9.258 1 95.56 266 VAL A CA 1
ATOM 2062 C C . VAL A 1 266 ? 10.898 -23.703 -8.109 1 95.56 266 VAL A C 1
ATOM 2064 O O . VAL A 1 266 ? 9.695 -23.891 -7.91 1 95.56 266 VAL A O 1
ATOM 2067 N N . PRO A 1 267 ? 11.781 -24.266 -7.441 1 96 267 PRO A N 1
ATOM 2068 C CA . PRO A 1 267 ? 13.188 -23.906 -7.27 1 96 267 PRO A CA 1
ATOM 2069 C C . PRO A 1 267 ? 14.141 -24.828 -8.023 1 96 267 PRO A C 1
ATOM 2071 O O . PRO A 1 267 ? 15.359 -24.641 -7.977 1 96 267 PRO A O 1
ATOM 2074 N N . LYS A 1 268 ? 13.688 -25.766 -8.695 1 95.88 268 LYS A N 1
ATOM 2075 C CA . LYS A 1 268 ? 14.531 -26.844 -9.203 1 95.88 268 LYS A CA 1
ATOM 2076 C C . LYS A 1 268 ? 15.562 -26.312 -10.195 1 95.88 268 LYS A C 1
ATOM 2078 O O . LYS A 1 268 ? 16.734 -26.656 -10.125 1 95.88 268 LYS A O 1
ATOM 2083 N N . ASP A 1 269 ? 15.094 -25.547 -11.117 1 96 269 ASP A N 1
ATOM 2084 C CA . ASP A 1 269 ? 15.977 -25.031 -12.156 1 96 269 ASP A CA 1
ATOM 2085 C C . ASP A 1 269 ? 16.547 -23.672 -11.758 1 96 269 ASP A C 1
ATOM 2087 O O . ASP A 1 269 ? 17.688 -23.344 -12.117 1 96 269 ASP A O 1
ATOM 2091 N N . ILE A 1 270 ? 15.695 -22.891 -11.07 1 97.06 270 ILE A N 1
ATOM 2092 C CA . ILE A 1 270 ? 16.078 -21.547 -10.656 1 97.06 270 ILE A CA 1
ATOM 2093 C C . ILE A 1 270 ? 15.594 -21.297 -9.227 1 97.06 270 ILE A C 1
ATOM 2095 O O . ILE A 1 270 ? 14.414 -21.5 -8.922 1 97.06 270 ILE A O 1
ATOM 2099 N N . MET A 1 271 ? 16.531 -20.859 -8.406 1 98.19 271 MET A N 1
ATOM 2100 C CA . MET A 1 271 ? 16.156 -20.422 -7.059 1 98.19 271 MET A CA 1
ATOM 2101 C C . MET A 1 271 ? 16.094 -18.906 -6.965 1 98.19 271 MET A C 1
ATOM 2103 O O . MET A 1 271 ? 16.812 -18.203 -7.676 1 98.19 271 MET A O 1
ATOM 2107 N N . VAL A 1 272 ? 15.18 -18.406 -6.113 1 98.56 272 VAL A N 1
ATOM 2108 C CA . VAL A 1 272 ? 15.102 -16.969 -5.938 1 98.56 272 VAL A CA 1
ATOM 2109 C C . VAL A 1 272 ? 14.898 -16.641 -4.461 1 98.56 272 VAL A C 1
ATOM 2111 O O . VAL A 1 272 ? 14.125 -17.297 -3.77 1 98.56 272 VAL A O 1
ATOM 2114 N N . VAL A 1 273 ? 15.672 -15.719 -3.977 1 98.75 273 VAL A N 1
ATOM 2115 C CA . VAL A 1 273 ? 15.523 -15.117 -2.656 1 98.75 273 VAL A CA 1
ATOM 2116 C C . VAL A 1 273 ? 15.148 -13.648 -2.795 1 98.75 273 VAL A C 1
ATOM 2118 O O . VAL A 1 273 ? 15.836 -12.891 -3.49 1 98.75 273 VAL A O 1
ATOM 2121 N N . GLY A 1 274 ? 14.055 -13.305 -2.137 1 98.56 274 GLY A N 1
ATOM 2122 C CA . GLY A 1 274 ? 13.609 -11.922 -2.141 1 98.56 274 GLY A CA 1
ATOM 2123 C C . GLY A 1 274 ? 14.016 -11.164 -0.893 1 98.56 274 GLY A C 1
ATOM 2124 O O . GLY A 1 274 ? 14.961 -11.547 -0.202 1 98.56 274 GLY A O 1
ATOM 2125 N N . PHE A 1 275 ? 13.391 -10.031 -0.68 1 98.5 275 PHE A N 1
ATOM 2126 C CA . PHE A 1 275 ? 13.664 -9.141 0.444 1 98.5 275 PHE A CA 1
ATOM 2127 C C . PHE A 1 275 ? 12.414 -8.383 0.856 1 98.5 275 PHE A C 1
ATOM 2129 O O . PHE A 1 275 ? 11.617 -7.973 0.006 1 98.5 275 PHE A O 1
ATOM 2136 N N . ASP A 1 276 ? 12.227 -8.188 2.211 1 97.31 276 ASP A N 1
ATOM 2137 C CA . ASP A 1 276 ? 11.18 -7.387 2.836 1 97.31 276 ASP A CA 1
ATOM 2138 C C . ASP A 1 276 ? 10.188 -8.273 3.59 1 97.31 276 ASP A C 1
ATOM 2140 O O . ASP A 1 276 ? 9.711 -7.902 4.664 1 97.31 276 ASP A O 1
ATOM 2144 N N . ASN A 1 277 ? 9.812 -9.438 2.961 1 97.12 277 ASN A N 1
ATOM 2145 C CA . ASN A 1 277 ? 8.812 -10.352 3.506 1 97.12 277 ASN A CA 1
ATOM 2146 C C . ASN A 1 277 ? 7.426 -9.711 3.539 1 97.12 277 ASN A C 1
ATOM 2148 O O . ASN A 1 277 ? 6.738 -9.758 4.562 1 97.12 277 ASN A O 1
ATOM 2152 N N . ILE A 1 278 ? 7.09 -9.086 2.439 1 92.94 278 ILE A N 1
ATOM 2153 C CA . ILE A 1 278 ? 5.734 -8.562 2.35 1 92.94 278 ILE A CA 1
ATOM 2154 C C . ILE A 1 278 ? 4.734 -9.711 2.252 1 92.94 278 ILE A C 1
ATOM 2156 O O . ILE A 1 278 ? 5.109 -10.836 1.912 1 92.94 278 ILE A O 1
ATOM 2160 N N . GLU A 1 279 ? 3.488 -9.453 2.527 1 87.88 279 GLU A N 1
ATOM 2161 C CA . GLU A 1 279 ? 2.471 -10.5 2.555 1 87.88 279 GLU A CA 1
ATOM 2162 C C . GLU A 1 279 ? 2.4 -11.234 1.22 1 87.88 279 GLU A C 1
ATOM 2164 O O . GLU A 1 279 ? 2.164 -12.445 1.184 1 87.88 279 GLU A O 1
ATOM 2169 N N . PHE A 1 280 ? 2.643 -10.562 0.265 1 88 280 PHE A N 1
ATOM 2170 C CA . PHE A 1 280 ? 2.576 -11.078 -1.098 1 88 280 PHE A CA 1
ATOM 2171 C C . PHE A 1 280 ? 3.533 -12.25 -1.282 1 88 280 PHE A C 1
ATOM 2173 O O . PHE A 1 280 ? 3.295 -13.125 -2.113 1 88 280 PHE A O 1
ATOM 2180 N N . SER A 1 281 ? 4.539 -12.289 -0.568 1 92.69 281 SER A N 1
ATOM 2181 C CA . SER A 1 281 ? 5.559 -13.32 -0.72 1 92.69 281 SER A CA 1
ATOM 2182 C C . SER A 1 281 ? 5.02 -14.695 -0.34 1 92.69 281 SER A C 1
ATOM 2184 O O . SER A 1 281 ? 5.586 -15.719 -0.722 1 92.69 281 SER A O 1
ATOM 2186 N N . THR A 1 282 ? 3.92 -14.711 0.398 1 88.12 282 THR A N 1
ATOM 2187 C CA . THR A 1 282 ? 3.291 -15.969 0.791 1 88.12 282 THR A CA 1
ATOM 2188 C C . THR A 1 282 ? 2.227 -16.375 -0.223 1 88.12 282 THR A C 1
ATOM 2190 O O . THR A 1 282 ? 1.765 -17.516 -0.215 1 88.12 282 THR A O 1
ATOM 2193 N N . MET A 1 283 ? 1.919 -15.469 -1.116 1 83.88 283 MET A N 1
ATOM 2194 C CA . MET A 1 283 ? 0.764 -15.664 -1.986 1 83.88 283 MET A CA 1
ATOM 2195 C C . MET A 1 283 ? 1.193 -16.203 -3.35 1 83.88 283 MET A C 1
ATOM 2197 O O . MET A 1 283 ? 0.367 -16.703 -4.113 1 83.88 283 MET A O 1
ATOM 2201 N N . THR A 1 284 ? 2.412 -16.062 -3.654 1 87.5 284 THR A N 1
ATOM 2202 C CA . THR A 1 284 ? 2.92 -16.531 -4.941 1 87.5 284 THR A CA 1
ATOM 2203 C C . THR A 1 284 ? 3.049 -18.047 -4.953 1 87.5 284 THR A C 1
ATOM 2205 O O . THR A 1 284 ? 3.049 -18.688 -3.9 1 87.5 284 THR A O 1
ATOM 2208 N N . CYS A 1 285 ? 3.053 -18.578 -6.207 1 82.81 285 CYS A N 1
ATOM 2209 C CA . CYS A 1 285 ? 3.324 -20 -6.402 1 82.81 285 CYS A CA 1
ATOM 2210 C C . CYS A 1 285 ? 4.551 -20.203 -7.285 1 82.81 285 CYS A C 1
ATOM 2212 O O . CYS A 1 285 ? 4.477 -20.047 -8.508 1 82.81 285 CYS A O 1
ATOM 2214 N N . PRO A 1 286 ? 5.652 -20.641 -6.66 1 89.69 286 PRO A N 1
ATOM 2215 C CA . PRO A 1 286 ? 5.891 -20.969 -5.25 1 89.69 286 PRO A CA 1
ATOM 2216 C C . PRO A 1 286 ? 5.945 -19.719 -4.363 1 89.69 286 PRO A C 1
ATOM 2218 O O . PRO A 1 286 ? 6.121 -18.609 -4.863 1 89.69 286 PRO A O 1
ATOM 2221 N N . SER A 1 287 ? 5.758 -19.938 -3.014 1 91.44 287 SER A N 1
ATOM 2222 C CA . SER A 1 287 ? 5.988 -18.844 -2.064 1 91.44 287 SER A CA 1
ATOM 2223 C C . SER A 1 287 ? 7.461 -18.453 -2.023 1 91.44 287 SER A C 1
ATOM 2225 O O . SER A 1 287 ? 8.336 -19.266 -2.33 1 91.44 287 SER A O 1
ATOM 2227 N N . ILE A 1 288 ? 7.762 -17.266 -1.591 1 96 288 ILE A N 1
ATOM 2228 C CA . ILE A 1 288 ? 9.078 -16.672 -1.813 1 96 288 ILE A CA 1
ATOM 2229 C C . ILE A 1 288 ? 9.914 -16.781 -0.539 1 96 288 ILE A C 1
ATOM 2231 O O . ILE A 1 288 ? 9.492 -16.312 0.524 1 96 288 ILE A O 1
ATOM 2235 N N . THR A 1 289 ? 11.07 -17.422 -0.652 1 98.44 289 THR A N 1
ATOM 2236 C CA . THR A 1 289 ? 12.109 -17.234 0.35 1 98.44 289 THR A CA 1
ATOM 2237 C C . THR A 1 289 ? 12.57 -15.773 0.367 1 98.44 289 THR A C 1
ATOM 2239 O O . THR A 1 289 ? 12.867 -15.195 -0.682 1 98.44 289 THR A O 1
ATOM 2242 N N . THR A 1 290 ? 12.625 -15.18 1.575 1 98.56 290 THR A N 1
ATOM 2243 C CA . THR A 1 290 ? 12.852 -13.742 1.606 1 98.56 290 THR A CA 1
ATOM 2244 C C . THR A 1 290 ? 13.5 -13.32 2.922 1 98.56 290 THR A C 1
ATOM 2246 O O . THR A 1 290 ? 13.484 -14.078 3.896 1 98.56 290 THR A O 1
ATOM 2249 N N . VAL A 1 291 ? 14.195 -12.211 2.881 1 98.69 291 VAL A N 1
ATOM 2250 C CA . VAL A 1 291 ? 14.688 -11.594 4.105 1 98.69 291 VAL A CA 1
ATOM 2251 C C . VAL A 1 291 ? 13.562 -10.82 4.781 1 98.69 291 VAL A C 1
ATOM 2253 O O . VAL A 1 291 ? 12.945 -9.945 4.168 1 98.69 291 VAL A O 1
ATOM 2256 N N . ASN A 1 292 ? 13.312 -11.172 5.969 1 98.12 292 ASN A N 1
ATOM 2257 C CA . ASN A 1 292 ? 12.273 -10.492 6.742 1 98.12 292 ASN A CA 1
ATOM 2258 C C . ASN A 1 292 ? 12.797 -9.219 7.395 1 98.12 292 ASN A C 1
ATOM 2260 O O . ASN A 1 292 ? 13.672 -9.281 8.266 1 98.12 292 ASN A O 1
ATOM 2264 N N . GLN A 1 293 ? 12.352 -8.094 6.961 1 97.81 293 GLN A N 1
ATOM 2265 C CA . GLN A 1 293 ? 12.555 -6.844 7.691 1 97.81 293 GLN A CA 1
ATOM 2266 C C . GLN A 1 293 ? 11.469 -6.645 8.742 1 97.81 293 GLN A C 1
ATOM 2268 O O . GLN A 1 293 ? 10.281 -6.848 8.469 1 97.81 293 GLN A O 1
ATOM 2273 N N . PRO A 1 294 ? 11.852 -6.316 9.945 1 97.25 294 PRO A N 1
ATOM 2274 C CA . PRO A 1 294 ? 10.836 -6.043 10.961 1 97.25 294 PRO A CA 1
ATOM 2275 C C . PRO A 1 294 ? 10.141 -4.699 10.75 1 97.25 294 PRO A C 1
ATOM 2277 O O . PRO A 1 294 ? 10.273 -3.793 11.578 1 97.25 294 PRO A O 1
ATOM 2280 N N . CYS A 1 295 ? 9.32 -4.637 9.766 1 96.5 295 CYS A N 1
ATOM 2281 C CA . CYS A 1 295 ? 8.766 -3.385 9.266 1 96.5 295 CYS A CA 1
ATOM 2282 C C . CYS A 1 295 ? 7.91 -2.701 10.328 1 96.5 295 CYS A C 1
ATOM 2284 O O . CYS A 1 295 ? 8.039 -1.496 10.555 1 96.5 295 CYS A O 1
ATOM 2286 N N . LEU A 1 296 ? 7.02 -3.473 10.984 1 95.62 296 LEU A N 1
ATOM 2287 C CA . LEU A 1 296 ? 6.172 -2.916 12.039 1 95.62 296 LEU A CA 1
ATOM 2288 C C . LEU A 1 296 ? 7.02 -2.307 13.148 1 95.62 296 LEU A C 1
ATOM 2290 O O . LEU A 1 296 ? 6.73 -1.204 13.625 1 95.62 296 LEU A O 1
ATOM 2294 N N . GLN A 1 297 ? 8.008 -2.982 13.484 1 97.69 297 GLN A N 1
ATOM 2295 C CA . GLN A 1 297 ? 8.891 -2.527 14.555 1 97.69 297 GLN A CA 1
ATOM 2296 C C . GLN A 1 297 ? 9.688 -1.297 14.125 1 97.69 297 GLN A C 1
ATOM 2298 O O . GLN A 1 297 ? 9.961 -0.416 14.938 1 97.69 297 GLN A O 1
ATOM 2303 N N . LEU A 1 298 ? 10.109 -1.326 12.914 1 98.19 298 LEU A N 1
ATOM 2304 C CA . LEU A 1 298 ? 10.82 -0.165 12.391 1 98.19 298 LEU A CA 1
ATOM 2305 C C . LEU A 1 298 ? 9.984 1.1 12.539 1 98.19 298 LEU A C 1
ATOM 2307 O O . LEU A 1 298 ? 10.445 2.096 13.102 1 98.19 298 LEU A O 1
ATOM 2311 N N . GLY A 1 299 ? 8.758 1.021 12.094 1 98.44 299 GLY A N 1
ATOM 2312 C CA . GLY A 1 299 ? 7.867 2.166 12.195 1 98.44 299 GLY A CA 1
ATOM 2313 C C . GLY A 1 299 ? 7.57 2.561 13.633 1 98.44 299 GLY A C 1
ATOM 2314 O O . GLY A 1 299 ? 7.605 3.744 13.977 1 98.44 299 GLY A O 1
ATOM 2315 N N . TYR A 1 300 ? 7.266 1.567 14.422 1 98.12 300 TYR A N 1
ATOM 2316 C CA . TYR A 1 300 ? 6.965 1.791 15.828 1 98.12 300 TYR A CA 1
ATOM 2317 C C . TYR A 1 300 ? 8.141 2.457 16.531 1 98.12 300 TYR A C 1
ATOM 2319 O O . TYR A 1 300 ? 7.957 3.453 17.25 1 98.12 300 TYR A O 1
ATOM 2327 N N . THR A 1 301 ? 9.32 1.924 16.312 1 97.88 301 THR A N 1
ATOM 2328 C CA . THR A 1 301 ? 10.531 2.412 16.969 1 97.88 301 THR A CA 1
ATOM 2329 C C . THR A 1 301 ? 10.852 3.83 16.516 1 97.88 301 THR A C 1
ATOM 2331 O O . THR A 1 301 ? 11.242 4.676 17.312 1 97.88 301 THR A O 1
ATOM 2334 N N . ALA A 1 302 ? 10.711 4.07 15.234 1 98.25 302 ALA A N 1
ATOM 2335 C CA . ALA A 1 302 ? 10.969 5.41 14.719 1 98.25 302 ALA A CA 1
ATOM 2336 C C . ALA A 1 302 ? 10.086 6.445 15.414 1 98.25 302 ALA A C 1
ATOM 2338 O O . ALA A 1 302 ? 10.562 7.516 15.797 1 98.25 302 ALA A O 1
ATOM 2339 N N . CYS A 1 303 ? 8.82 6.113 15.539 1 98 303 CYS A N 1
ATOM 2340 C CA . CYS A 1 303 ? 7.879 7.023 16.188 1 98 303 CYS A CA 1
ATOM 2341 C C . CYS A 1 303 ? 8.219 7.211 17.656 1 98 303 CYS A C 1
ATOM 2343 O O . CYS A 1 303 ? 8.219 8.336 18.156 1 98 303 CYS A O 1
ATOM 2345 N N . GLU A 1 304 ? 8.562 6.102 18.328 1 96.75 304 GLU A N 1
ATOM 2346 C CA . GLU A 1 304 ? 8.945 6.168 19.734 1 96.75 304 GLU A CA 1
ATOM 2347 C C . GLU A 1 304 ? 10.172 7.055 19.938 1 96.75 304 GLU A C 1
ATOM 2349 O O . GLU A 1 304 ? 10.219 7.859 20.859 1 96.75 304 GLU A O 1
ATOM 2354 N N . MET A 1 305 ? 11.133 6.887 19.109 1 96.31 305 MET A N 1
ATOM 2355 C CA . MET A 1 305 ? 12.352 7.695 19.188 1 96.31 305 MET A CA 1
ATOM 2356 C C . MET A 1 305 ? 12.031 9.172 18.984 1 96.31 305 MET A C 1
ATOM 2358 O O . MET A 1 305 ? 12.562 10.023 19.703 1 96.31 305 MET A O 1
ATOM 2362 N N . LEU A 1 306 ? 11.195 9.445 18.016 1 96.56 306 LEU A N 1
ATOM 2363 C CA . LEU A 1 306 ? 10.805 10.828 17.734 1 96.56 306 LEU A CA 1
ATOM 2364 C C . LEU A 1 306 ? 10.102 11.445 18.938 1 96.56 306 LEU A C 1
ATOM 2366 O O . LEU A 1 306 ? 10.398 12.578 19.328 1 96.56 306 LEU A O 1
ATOM 2370 N N . LEU A 1 307 ? 9.188 10.695 19.531 1 94.5 307 LEU A N 1
ATOM 2371 C CA . LEU A 1 307 ? 8.422 11.172 20.688 1 94.5 307 LEU A CA 1
ATOM 2372 C C . LEU A 1 307 ? 9.336 11.43 21.875 1 94.5 307 LEU A C 1
ATOM 2374 O O . LEU A 1 307 ? 9.148 12.414 22.594 1 94.5 307 LEU A O 1
ATOM 2378 N N . GLU A 1 308 ? 10.32 10.578 22.031 1 92.88 308 GLU A N 1
ATOM 2379 C CA . GLU A 1 308 ? 11.297 10.773 23.094 1 92.88 308 GLU A CA 1
ATOM 2380 C C . GLU A 1 308 ? 12.078 12.07 22.891 1 92.88 308 GLU A C 1
ATOM 2382 O O . GLU A 1 308 ? 12.344 12.805 23.844 1 92.88 308 GLU A O 1
ATOM 2387 N N . MET A 1 309 ? 12.414 12.336 21.672 1 91.69 309 MET A N 1
ATOM 2388 C CA . MET A 1 309 ? 13.156 13.555 21.344 1 91.69 309 MET A CA 1
ATOM 2389 C C . MET A 1 309 ? 12.305 14.789 21.594 1 91.69 309 MET A C 1
ATOM 2391 O O . MET A 1 309 ? 12.82 15.836 22 1 91.69 309 MET A O 1
ATOM 2395 N N . MET A 1 310 ? 11.047 14.664 21.281 1 88.62 310 MET A N 1
ATOM 2396 C CA . MET A 1 310 ? 10.117 15.773 21.5 1 88.62 310 MET A CA 1
ATOM 2397 C C . MET A 1 310 ? 9.984 16.078 22.984 1 88.62 310 MET A C 1
ATOM 2399 O O . MET A 1 310 ? 9.859 17.234 23.375 1 88.62 310 MET A O 1
ATOM 2403 N N . GLU A 1 311 ? 10.031 15.102 23.766 1 86.62 311 GLU A N 1
ATOM 2404 C CA . GLU A 1 311 ? 9.875 15.25 25.203 1 86.62 311 GLU A CA 1
ATOM 2405 C C . GLU A 1 311 ? 11.18 15.711 25.859 1 86.62 311 GLU A C 1
ATOM 2407 O O . GLU A 1 311 ? 11.164 16.469 26.828 1 86.62 311 GLU A O 1
ATOM 2412 N N . ASN A 1 312 ? 12.266 15.117 25.312 1 86.56 312 ASN A N 1
ATOM 2413 C CA . ASN A 1 312 ? 13.594 15.453 25.828 1 86.56 312 ASN A CA 1
ATOM 2414 C C . ASN A 1 312 ? 14.516 15.953 24.719 1 86.56 312 ASN A C 1
ATOM 2416 O O . ASN A 1 312 ? 15.43 15.242 24.297 1 86.56 312 ASN A O 1
ATOM 2420 N N . PRO A 1 313 ? 14.414 17.203 24.406 1 77.88 313 PRO A N 1
ATOM 2421 C CA . PRO A 1 313 ? 15.156 17.734 23.25 1 77.88 313 PRO A CA 1
ATOM 2422 C C . PRO A 1 313 ? 16.672 17.719 23.469 1 77.88 313 PRO A C 1
ATOM 2424 O O . PRO A 1 313 ? 17.438 17.781 22.516 1 77.88 313 PRO A O 1
ATOM 2427 N N . SER A 1 314 ? 17.078 17.562 24.688 1 74.69 314 SER A N 1
ATOM 2428 C CA . SER A 1 314 ? 18.5 17.625 25 1 74.69 314 SER A CA 1
ATOM 2429 C C . SER A 1 314 ? 19.141 16.25 24.953 1 74.69 314 SER A C 1
ATOM 2431 O O . SER A 1 314 ? 20.359 16.109 25 1 74.69 314 SER A O 1
ATOM 2433 N N . SER A 1 315 ? 18.344 15.258 24.766 1 74.06 315 SER A N 1
ATOM 2434 C CA . SER A 1 315 ? 18.891 13.898 24.734 1 74.06 315 SER A CA 1
ATOM 2435 C C . SER A 1 315 ? 19.625 13.633 23.422 1 74.06 315 SER A C 1
ATOM 2437 O O . SER A 1 315 ? 19.266 14.203 22.375 1 74.06 315 SER A O 1
ATOM 2439 N N . SER A 1 316 ? 20.703 12.914 23.531 1 76.69 316 SER A N 1
ATOM 2440 C CA . SER A 1 316 ? 21.484 12.57 22.344 1 76.69 316 SER A CA 1
ATOM 2441 C C . SER A 1 316 ? 20.688 11.656 21.422 1 76.69 316 SER A C 1
ATOM 2443 O O . SER A 1 316 ? 20.031 10.711 21.875 1 76.69 316 SER A O 1
ATOM 2445 N N . PRO A 1 317 ? 20.797 12.023 20.203 1 74.25 317 PRO A N 1
ATOM 2446 C CA . PRO A 1 317 ? 20.094 11.164 19.25 1 74.25 317 PRO A CA 1
ATOM 2447 C C . PRO A 1 317 ? 20.641 9.742 19.219 1 74.25 317 PRO A C 1
ATOM 2449 O O . PRO A 1 317 ? 21.859 9.539 19.328 1 74.25 317 PRO A O 1
ATOM 2452 N N . LYS A 1 318 ? 19.734 8.789 19.391 1 84.62 318 LYS A N 1
ATOM 2453 C CA . LYS A 1 318 ? 20.109 7.375 19.359 1 84.62 318 LYS A CA 1
ATOM 2454 C C . LYS A 1 318 ? 19.688 6.723 18.047 1 84.62 318 LYS A C 1
ATOM 2456 O O . LYS A 1 318 ? 18.656 7.105 17.469 1 84.62 318 LYS A O 1
ATOM 2461 N N . SER A 1 319 ? 20.641 5.98 17.531 1 92.56 319 SER A N 1
ATOM 2462 C CA . SER A 1 319 ? 20.328 5.18 16.344 1 92.56 319 SER A CA 1
ATOM 2463 C C . SER A 1 319 ? 20.25 3.695 16.688 1 92.56 319 SER A C 1
ATOM 2465 O O . SER A 1 319 ? 20.938 3.232 17.609 1 92.56 319 SER A O 1
ATOM 2467 N N . LEU A 1 320 ? 19.375 3.006 16.016 1 94.56 320 LEU A N 1
ATOM 2468 C CA . LEU A 1 320 ? 19.156 1.595 16.312 1 94.56 320 LEU A CA 1
ATOM 2469 C C . LEU A 1 320 ? 19.172 0.763 15.031 1 94.56 320 LEU A C 1
ATOM 2471 O O . LEU A 1 320 ? 18.609 1.172 14.016 1 94.56 320 LEU A O 1
ATOM 2475 N N . ILE A 1 321 ? 19.812 -0.339 15.117 1 96.5 321 ILE A N 1
ATOM 2476 C CA . ILE A 1 321 ? 19.812 -1.338 14.055 1 96.5 321 ILE A CA 1
ATOM 2477 C C . ILE A 1 321 ? 19.047 -2.58 14.516 1 96.5 321 ILE A C 1
ATOM 2479 O O . ILE A 1 321 ? 19.438 -3.225 15.492 1 96.5 321 ILE A O 1
ATOM 2483 N N . LEU A 1 322 ? 17.953 -2.871 13.844 1 97.38 322 LEU A N 1
ATOM 2484 C CA . LEU A 1 322 ? 17.141 -4.027 14.195 1 97.38 322 LEU A CA 1
ATOM 2485 C C . LEU A 1 322 ? 17.594 -5.266 13.43 1 97.38 322 LEU A C 1
ATOM 2487 O O . LEU A 1 322 ? 18.25 -5.152 12.391 1 97.38 322 LEU A O 1
ATOM 2491 N N . ASP A 1 323 ? 17.156 -6.375 13.938 1 95.75 323 ASP A N 1
ATOM 2492 C CA . ASP A 1 323 ? 17.547 -7.645 13.336 1 95.75 323 ASP A CA 1
ATOM 2493 C C . ASP A 1 323 ? 16.656 -7.98 12.141 1 95.75 323 ASP A C 1
ATOM 2495 O O . ASP A 1 323 ? 15.453 -7.73 12.172 1 95.75 323 ASP A O 1
ATOM 2499 N N . ALA A 1 324 ? 17.312 -8.453 11.102 1 96.56 324 ALA A N 1
ATOM 2500 C CA . ALA A 1 324 ? 16.625 -9.039 9.953 1 96.56 324 ALA A CA 1
ATOM 2501 C C . ALA A 1 324 ? 16.938 -10.531 9.836 1 96.56 324 ALA A C 1
ATOM 2503 O O . ALA A 1 324 ? 18.031 -10.969 10.195 1 96.56 324 ALA A O 1
ATOM 2504 N N . GLU A 1 325 ? 15.945 -11.289 9.359 1 96.44 325 GLU A N 1
ATOM 2505 C CA . GLU A 1 325 ? 16.156 -12.734 9.297 1 96.44 325 GLU A CA 1
ATOM 2506 C C . GLU A 1 325 ? 15.719 -13.297 7.949 1 96.44 325 GLU A C 1
ATOM 2508 O O . GLU A 1 325 ? 14.789 -12.781 7.328 1 96.44 325 GLU A O 1
ATOM 2513 N N . LEU A 1 326 ? 16.375 -14.383 7.586 1 97.69 326 LEU A N 1
ATOM 2514 C CA . LEU A 1 326 ? 16 -15.102 6.371 1 97.69 326 LEU A CA 1
ATOM 2515 C C . LEU A 1 326 ? 14.852 -16.062 6.645 1 97.69 326 LEU A C 1
ATOM 2517 O O . LEU A 1 326 ? 14.914 -16.875 7.578 1 97.69 326 LEU A O 1
ATOM 2521 N N . VAL A 1 327 ? 13.773 -15.977 5.914 1 97.94 327 VAL A N 1
ATOM 2522 C CA . VAL A 1 327 ? 12.633 -16.875 5.988 1 97.94 327 VAL A CA 1
ATOM 2523 C C . VAL A 1 327 ? 12.609 -17.797 4.766 1 97.94 327 VAL A C 1
ATOM 2525 O O . VAL A 1 327 ? 12.398 -17.344 3.643 1 97.94 327 VAL A O 1
ATOM 2528 N N . ILE A 1 328 ? 12.766 -19.062 5.008 1 97.75 328 ILE A N 1
ATOM 2529 C CA . ILE A 1 328 ? 12.883 -20.031 3.922 1 97.75 328 ILE A CA 1
ATOM 2530 C C . ILE A 1 328 ? 11.492 -20.516 3.518 1 97.75 328 ILE A C 1
ATOM 2532 O O . ILE A 1 328 ? 10.695 -20.906 4.371 1 97.75 328 ILE A O 1
ATOM 2536 N N . ARG A 1 329 ? 11.211 -20.391 2.158 1 96.06 329 ARG A N 1
ATOM 2537 C CA . ARG A 1 329 ? 9.938 -20.875 1.624 1 96.06 329 ARG A CA 1
ATOM 2538 C C . ARG A 1 329 ? 10.156 -21.688 0.354 1 96.06 329 ARG A C 1
ATOM 2540 O O . ARG A 1 329 ? 11.25 -22.219 0.127 1 96.06 329 ARG A O 1
ATOM 2547 N N . GLU A 1 330 ? 9.164 -21.75 -0.514 1 93.75 330 GLU A N 1
ATOM 2548 C CA . GLU A 1 330 ? 9.109 -22.719 -1.6 1 93.75 330 GLU A CA 1
ATOM 2549 C C . GLU A 1 330 ? 10.031 -22.312 -2.748 1 93.75 330 GLU A C 1
ATOM 2551 O O . GLU A 1 330 ? 10.398 -23.141 -3.584 1 93.75 330 GLU A O 1
ATOM 2556 N N . SER A 1 331 ? 10.453 -21.062 -2.795 1 96.94 331 SER A N 1
ATOM 2557 C CA . SER A 1 331 ? 11.219 -20.609 -3.949 1 96.94 331 SER A CA 1
ATOM 2558 C C . SER A 1 331 ? 12.672 -21.094 -3.875 1 96.94 331 SER A C 1
ATOM 2560 O O . SER A 1 331 ? 13.438 -20.906 -4.824 1 96.94 331 SER A O 1
ATOM 2562 N N . THR A 1 332 ? 13.102 -21.656 -2.715 1 97.12 332 THR A N 1
ATOM 2563 C CA . THR A 1 332 ? 14.445 -22.203 -2.584 1 97.12 332 THR A CA 1
ATOM 2564 C C . THR A 1 332 ? 14.406 -23.625 -2.014 1 97.12 332 THR A C 1
ATOM 2566 O O . THR A 1 332 ? 15.398 -24.344 -2.078 1 97.12 332 THR A O 1
ATOM 2569 N N . ALA A 1 333 ? 13.523 -23.891 -1.171 1 82.56 333 ALA A N 1
ATOM 2570 C CA . ALA A 1 333 ? 13.477 -25.188 -0.504 1 82.56 333 ALA A CA 1
ATOM 2571 C C . ALA A 1 333 ? 12.352 -26.062 -1.065 1 82.56 333 ALA A C 1
ATOM 2573 O O . ALA A 1 333 ? 11.32 -25.547 -1.493 1 82.56 333 ALA A O 1
ATOM 2574 N N . LYS A 1 334 ? 12.75 -27.297 -1.423 1 63.56 334 LYS A N 1
ATOM 2575 C CA . LYS A 1 334 ? 11.695 -28.281 -1.648 1 63.56 334 LYS A CA 1
ATOM 2576 C C . LYS A 1 334 ? 10.922 -28.562 -0.362 1 63.56 334 LYS A C 1
ATOM 2578 O O . LYS A 1 334 ? 11.477 -29.109 0.593 1 63.56 334 LYS A O 1
ATOM 2583 N N . ILE A 1 335 ? 10.18 -27.547 0.067 1 46.66 335 ILE A N 1
ATOM 2584 C CA . ILE A 1 335 ? 9.445 -27.938 1.264 1 46.66 335 ILE A CA 1
ATOM 2585 C C . ILE A 1 335 ? 8.523 -29.109 0.941 1 46.66 335 ILE A C 1
ATOM 2587 O O . ILE A 1 335 ? 7.879 -29.141 -0.109 1 46.66 335 ILE A O 1
ATOM 2591 N N . MET B 1 1 ? 7.375 36.594 -33.156 1 28.47 1 MET B N 1
ATOM 2592 C CA . MET B 1 1 ? 8.352 37.406 -32.438 1 28.47 1 MET B CA 1
ATOM 2593 C C . MET B 1 1 ? 8.953 36.625 -31.266 1 28.47 1 MET B C 1
ATOM 2595 O O . MET B 1 1 ? 8.234 36.094 -30.422 1 28.47 1 MET B O 1
ATOM 2599 N N . LYS B 1 2 ? 10.133 36.125 -31.422 1 36.25 2 LYS B N 1
ATOM 2600 C CA . LYS B 1 2 ? 10.891 35.312 -30.484 1 36.25 2 LYS B CA 1
ATOM 2601 C C . LYS B 1 2 ? 10.914 35.906 -29.094 1 36.25 2 LYS B C 1
ATOM 2603 O O . LYS B 1 2 ? 11.398 37.031 -28.922 1 36.25 2 LYS B O 1
ATOM 2608 N N . GLN B 1 3 ? 9.992 35.656 -28.219 1 39.88 3 GLN B N 1
ATOM 2609 C CA . GLN B 1 3 ? 10.086 36.156 -26.859 1 39.88 3 GLN B CA 1
ATOM 2610 C C . GLN B 1 3 ? 11.477 35.938 -26.281 1 39.88 3 GLN B C 1
ATOM 2612 O O . GLN B 1 3 ? 11.922 34.781 -26.156 1 39.88 3 GLN B O 1
ATOM 2617 N N . GLU B 1 4 ? 12.492 36.719 -26.406 1 47.53 4 GLU B N 1
ATOM 2618 C CA . GLU B 1 4 ? 13.883 36.75 -25.953 1 47.53 4 GLU B CA 1
ATOM 2619 C C . GLU B 1 4 ? 13.984 36.469 -24.469 1 47.53 4 GLU B C 1
ATOM 2621 O O . GLU B 1 4 ? 13.25 37.062 -23.672 1 47.53 4 GLU B O 1
ATOM 2626 N N . LYS B 1 5 ? 14.547 35.312 -23.984 1 60.28 5 LYS B N 1
ATOM 2627 C CA . LYS B 1 5 ? 14.766 34.875 -22.609 1 60.28 5 LYS B CA 1
ATOM 2628 C C . LYS B 1 5 ? 15.477 35.969 -21.812 1 60.28 5 LYS B C 1
ATOM 2630 O O . LYS B 1 5 ? 16.531 36.469 -22.219 1 60.28 5 LYS B O 1
ATOM 2635 N N . ILE B 1 6 ? 14.844 36.531 -20.844 1 65.62 6 ILE B N 1
ATOM 2636 C CA . ILE B 1 6 ? 15.375 37.562 -19.938 1 65.62 6 ILE B CA 1
ATOM 2637 C C . ILE B 1 6 ? 16.578 37 -19.188 1 65.62 6 ILE B C 1
ATOM 2639 O O . ILE B 1 6 ? 16.5 35.938 -18.578 1 65.62 6 ILE B O 1
ATOM 2643 N N . THR B 1 7 ? 17.844 37.406 -19.266 1 72.62 7 THR B N 1
ATOM 2644 C CA . THR B 1 7 ? 19.078 36.938 -18.672 1 72.62 7 THR B CA 1
ATOM 2645 C C . THR B 1 7 ? 19.391 37.688 -17.375 1 72.62 7 THR B C 1
ATOM 2647 O O . THR B 1 7 ? 18.844 38.781 -17.125 1 72.62 7 THR B O 1
ATOM 2650 N N . ILE B 1 8 ? 20.141 36.938 -16.484 1 77.19 8 ILE B N 1
ATOM 2651 C CA . ILE B 1 8 ? 20.609 37.562 -15.242 1 77.19 8 ILE B CA 1
ATOM 2652 C C . ILE B 1 8 ? 21.266 38.906 -15.547 1 77.19 8 ILE B C 1
ATOM 2654 O O . ILE B 1 8 ? 21.094 39.875 -14.805 1 77.19 8 ILE B O 1
ATOM 2658 N N . GLU B 1 9 ? 21.859 38.969 -16.656 1 79.88 9 GLU B N 1
ATOM 2659 C CA . GLU B 1 9 ? 22.562 40.156 -17.062 1 79.88 9 GLU B CA 1
ATOM 2660 C C . GLU B 1 9 ? 21.578 41.281 -17.406 1 79.88 9 GLU B C 1
ATOM 2662 O O . GLU B 1 9 ? 21.812 42.438 -17.078 1 79.88 9 GLU B O 1
ATOM 2667 N N . GLU B 1 10 ? 20.484 40.938 -18.031 1 79.25 10 GLU B N 1
ATOM 2668 C CA . GLU B 1 10 ? 19.469 41.906 -18.375 1 79.25 10 GLU B CA 1
ATOM 2669 C C . GLU B 1 10 ? 18.766 42.438 -17.125 1 79.25 10 GLU B C 1
ATOM 2671 O O . GLU B 1 10 ? 18.5 43.656 -17.031 1 79.25 10 GLU B O 1
ATOM 2676 N N . ILE B 1 11 ? 18.547 41.562 -16.172 1 81.44 11 ILE B N 1
ATOM 2677 C CA . ILE B 1 11 ? 17.953 41.938 -14.891 1 81.44 11 ILE B CA 1
ATOM 2678 C C . ILE B 1 11 ? 18.906 42.875 -14.141 1 81.44 11 ILE B C 1
ATOM 2680 O O . ILE B 1 11 ? 18.484 43.906 -13.594 1 81.44 11 ILE B O 1
ATOM 2684 N N . ALA B 1 12 ? 20.109 42.5 -14.109 1 83.81 12 ALA B N 1
ATOM 2685 C CA . ALA B 1 12 ? 21.141 43.312 -13.453 1 83.81 12 ALA B CA 1
ATOM 2686 C C . ALA B 1 12 ? 21.188 44.719 -14.039 1 83.81 12 ALA B C 1
ATOM 2688 O O . ALA B 1 12 ? 21.234 45.688 -13.305 1 83.81 12 ALA B O 1
ATOM 2689 N N . ARG B 1 13 ? 21.125 44.781 -15.312 1 85.19 13 ARG B N 1
ATOM 2690 C CA . ARG B 1 13 ? 21.172 46.062 -16.016 1 85.19 13 ARG B CA 1
ATOM 2691 C C . ARG B 1 13 ? 19.953 46.938 -15.664 1 85.19 13 ARG B C 1
ATOM 2693 O O . ARG B 1 13 ? 20.094 48.125 -15.391 1 85.19 13 ARG B O 1
ATOM 2700 N N . HIS B 1 14 ? 18.812 46.25 -15.586 1 84.5 14 HIS B N 1
ATOM 2701 C CA . HIS B 1 14 ? 17.562 46.969 -15.312 1 84.5 14 HIS B CA 1
ATOM 2702 C C . HIS B 1 14 ? 17.484 47.406 -13.859 1 84.5 14 HIS B C 1
ATOM 2704 O O . HIS B 1 14 ? 16.922 48.469 -13.547 1 84.5 14 HIS B O 1
ATOM 2710 N N . ALA B 1 15 ? 18.031 46.656 -12.906 1 83.62 15 ALA B N 1
ATOM 2711 C CA . ALA B 1 15 ? 17.984 46.906 -11.469 1 83.62 15 ALA B CA 1
ATOM 2712 C C . ALA B 1 15 ? 19.141 47.812 -11.039 1 83.62 15 ALA B C 1
ATOM 2714 O O . ALA B 1 15 ? 19.141 48.312 -9.906 1 83.62 15 ALA B O 1
ATOM 2715 N N . GLY B 1 16 ? 20.125 48.031 -11.977 1 86.5 16 GLY B N 1
ATOM 2716 C CA . GLY B 1 16 ? 21.297 48.844 -11.664 1 86.5 16 GLY B CA 1
ATOM 2717 C C . GLY B 1 16 ? 22.25 48.188 -10.688 1 86.5 16 GLY B C 1
ATOM 2718 O O . GLY B 1 16 ? 22.828 48.844 -9.828 1 86.5 16 GLY B O 1
ATOM 2719 N N . VAL B 1 17 ? 22.203 46.875 -10.695 1 85.69 17 VAL B N 1
ATOM 2720 C CA . VAL B 1 17 ? 23.094 46.125 -9.828 1 85.69 17 VAL B CA 1
ATOM 2721 C C . VAL B 1 17 ? 23.969 45.188 -10.664 1 85.69 17 VAL B C 1
ATOM 2723 O O . VAL B 1 17 ? 23.766 45.062 -11.875 1 85.69 17 VAL B O 1
ATOM 2726 N N . SER B 1 18 ? 24.969 44.625 -10.102 1 82.19 18 SER B N 1
ATOM 2727 C CA . SER B 1 18 ? 25.797 43.656 -10.797 1 82.19 18 SER B CA 1
ATOM 2728 C C . SER B 1 18 ? 25.031 42.344 -11.031 1 82.19 18 SER B C 1
ATOM 2730 O O . SER B 1 18 ? 24.109 42.031 -10.289 1 82.19 18 SER B O 1
ATOM 2732 N N . PRO B 1 19 ? 25.344 41.5 -12.047 1 81.06 19 PRO B N 1
ATOM 2733 C CA . PRO B 1 19 ? 24.75 40.188 -12.227 1 81.06 19 PRO B CA 1
ATOM 2734 C C . PRO B 1 19 ? 24.938 39.281 -11 1 81.06 19 PRO B C 1
ATOM 2736 O O . PRO B 1 19 ? 24.062 38.469 -10.68 1 81.06 19 PRO B O 1
ATOM 2739 N N . ALA B 1 20 ? 25.984 39.438 -10.258 1 80.44 20 ALA B N 1
ATOM 2740 C CA . ALA B 1 20 ? 26.234 38.719 -9.023 1 80.44 20 ALA B CA 1
ATOM 2741 C C . ALA B 1 20 ? 25.219 39.094 -7.945 1 80.44 20 ALA B C 1
ATOM 2743 O O . ALA B 1 20 ? 24.766 38.219 -7.191 1 80.44 20 ALA B O 1
ATOM 2744 N N . THR B 1 21 ? 24.859 40.375 -7.852 1 80.44 21 THR B N 1
ATOM 2745 C CA . THR B 1 21 ? 23.859 40.812 -6.902 1 80.44 21 THR B CA 1
ATOM 2746 C C . THR B 1 21 ? 22.484 40.25 -7.258 1 80.44 21 THR B C 1
ATOM 2748 O O . THR B 1 21 ? 21.719 39.844 -6.379 1 80.44 21 THR B O 1
ATOM 2751 N N . VAL B 1 22 ? 22.141 40.156 -8.57 1 77.81 22 VAL B N 1
ATOM 2752 C CA . VAL B 1 22 ? 20.906 39.531 -9.008 1 77.81 22 VAL B CA 1
ATOM 2753 C C . VAL B 1 22 ? 20.906 38.031 -8.633 1 77.81 22 VAL B C 1
ATOM 2755 O O . VAL B 1 22 ? 19.922 37.531 -8.086 1 77.81 22 VAL B O 1
ATOM 2758 N N . SER B 1 23 ? 21.984 37.438 -8.852 1 75.88 23 SER B N 1
ATOM 2759 C CA . SER B 1 23 ? 22.141 36.031 -8.453 1 75.88 23 SER B CA 1
ATOM 2760 C C . SER B 1 23 ? 21.984 35.875 -6.949 1 75.88 23 SER B C 1
ATOM 2762 O O . SER B 1 23 ? 21.328 34.938 -6.488 1 75.88 23 SER B O 1
ATOM 2764 N N . ARG B 1 24 ? 22.547 36.781 -6.219 1 75.44 24 ARG B N 1
ATOM 2765 C CA . ARG B 1 24 ? 22.422 36.719 -4.766 1 75.44 24 ARG B CA 1
ATOM 2766 C C . ARG B 1 24 ? 20.984 36.969 -4.328 1 75.44 24 ARG B C 1
ATOM 2768 O O . ARG B 1 24 ? 20.484 36.312 -3.408 1 75.44 24 ARG B O 1
ATOM 2775 N N . VAL B 1 25 ? 20.328 37.906 -4.926 1 74.81 25 VAL B N 1
ATOM 2776 C CA . VAL B 1 25 ? 18.938 38.156 -4.621 1 74.81 25 VAL B CA 1
ATOM 2777 C C . VAL B 1 25 ? 18.094 36.938 -4.984 1 74.81 25 VAL B C 1
ATOM 2779 O O . VAL B 1 25 ? 17.172 36.562 -4.246 1 74.81 25 VAL B O 1
ATOM 2782 N N . LEU B 1 26 ? 18.422 36.188 -6.059 1 69.75 26 LEU B N 1
ATOM 2783 C CA . LEU B 1 26 ? 17.688 35.031 -6.566 1 69.75 26 LEU B CA 1
ATOM 2784 C C . LEU B 1 26 ? 17.953 33.781 -5.719 1 69.75 26 LEU B C 1
ATOM 2786 O O . LEU B 1 26 ? 17.062 32.969 -5.512 1 69.75 26 LEU B O 1
ATOM 2790 N N . ASN B 1 27 ? 19.156 33.75 -5.07 1 66.69 27 ASN B N 1
ATOM 2791 C CA . ASN B 1 27 ? 19.594 32.5 -4.422 1 66.69 27 ASN B CA 1
ATOM 2792 C C . ASN B 1 27 ? 19.797 32.688 -2.924 1 66.69 27 ASN B C 1
ATOM 2794 O O . ASN B 1 27 ? 19.734 31.75 -2.152 1 66.69 27 ASN B O 1
ATOM 2798 N N . HIS B 1 28 ? 20.062 33.906 -2.486 1 64.31 28 HIS B N 1
ATOM 2799 C CA . HIS B 1 28 ? 20.391 34.281 -1.114 1 64.31 28 HIS B CA 1
ATOM 2800 C C . HIS B 1 28 ? 19.875 35.656 -0.794 1 64.31 28 HIS B C 1
ATOM 2802 O O . HIS B 1 28 ? 20.641 36.562 -0.431 1 64.31 28 HIS B O 1
ATOM 2808 N N . ARG B 1 29 ? 18.609 35.781 -0.846 1 68.44 29 ARG B N 1
ATOM 2809 C CA . ARG B 1 29 ? 17.984 37.094 -0.701 1 68.44 29 ARG B CA 1
ATOM 2810 C C . ARG B 1 29 ? 18.328 37.719 0.646 1 68.44 29 ARG B C 1
ATOM 2812 O O . ARG B 1 29 ? 18.484 38.938 0.747 1 68.44 29 ARG B O 1
ATOM 2819 N N . GLU B 1 30 ? 18.531 36.938 1.596 1 66.75 30 GLU B N 1
ATOM 2820 C CA . GLU B 1 30 ? 18.766 37.375 2.963 1 66.75 30 GLU B CA 1
ATOM 2821 C C . GLU B 1 30 ? 20.125 38.062 3.096 1 66.75 30 GLU B C 1
ATOM 2823 O O . GLU B 1 30 ? 20.359 38.812 4.043 1 66.75 30 GLU B O 1
ATOM 2828 N N . GLN B 1 31 ? 20.891 37.844 2.16 1 71.69 31 GLN B N 1
ATOM 2829 C CA . GLN B 1 31 ? 22.234 38.406 2.232 1 71.69 31 GLN B CA 1
ATOM 2830 C C . GLN B 1 31 ? 22.297 39.75 1.523 1 71.69 31 GLN B C 1
ATOM 2832 O O . GLN B 1 31 ? 23.344 40.375 1.485 1 71.69 31 GLN B O 1
ATOM 2837 N N . VAL B 1 32 ? 21.156 40.125 0.986 1 75.38 32 VAL B N 1
ATOM 2838 C CA . VAL B 1 32 ? 21.125 41.375 0.205 1 75.38 32 VAL B CA 1
ATOM 2839 C C . VAL B 1 32 ? 20.312 42.438 0.94 1 75.38 32 VAL B C 1
ATOM 2841 O O . VAL B 1 32 ? 19.297 42.125 1.569 1 75.38 32 VAL B O 1
ATOM 2844 N N . LYS B 1 33 ? 20.766 43.656 1.042 1 79.56 33 LYS B N 1
ATOM 2845 C CA . LYS B 1 33 ? 20.047 44.781 1.666 1 79.56 33 LYS B CA 1
ATOM 2846 C C . LYS B 1 33 ? 18.641 44.906 1.078 1 79.56 33 LYS B C 1
ATOM 2848 O O . LYS B 1 33 ? 18.453 44.781 -0.131 1 79.56 33 LYS B O 1
ATOM 2853 N N . ALA B 1 34 ? 17.688 45.219 1.923 1 77.19 34 ALA B N 1
ATOM 2854 C CA . ALA B 1 34 ? 16.281 45.25 1.564 1 77.19 34 ALA B CA 1
ATOM 2855 C C . ALA B 1 34 ? 16.031 46.188 0.374 1 77.19 34 ALA B C 1
ATOM 2857 O O . ALA B 1 34 ? 15.258 45.844 -0.529 1 77.19 34 ALA B O 1
ATOM 2858 N N . ASP B 1 35 ? 16.734 47.219 0.313 1 80.62 35 ASP B N 1
ATOM 2859 C CA . ASP B 1 35 ? 16.547 48.188 -0.747 1 80.62 35 ASP B CA 1
ATOM 2860 C C . ASP B 1 35 ? 17.031 47.656 -2.09 1 80.62 35 ASP B C 1
ATOM 2862 O O . ASP B 1 35 ? 16.375 47.844 -3.115 1 80.62 35 ASP B O 1
ATOM 2866 N N . THR B 1 36 ? 18.125 46.969 -2.084 1 82.62 36 THR B N 1
ATOM 2867 C CA . THR B 1 36 ? 18.703 46.406 -3.297 1 82.62 36 THR B CA 1
ATOM 2868 C C . THR B 1 36 ? 17.844 45.25 -3.803 1 82.62 36 THR B C 1
ATOM 2870 O O . THR B 1 36 ? 17.609 45.125 -5.008 1 82.62 36 THR B O 1
ATOM 2873 N N . ALA B 1 37 ? 17.359 44.406 -2.895 1 80.69 37 ALA B N 1
ATOM 2874 C CA . ALA B 1 37 ? 16.516 43.281 -3.258 1 80.69 37 ALA B CA 1
ATOM 2875 C C . ALA B 1 37 ? 15.227 43.75 -3.928 1 80.69 37 ALA B C 1
ATOM 2877 O O . ALA B 1 37 ? 14.812 43.188 -4.949 1 80.69 37 ALA B O 1
ATOM 2878 N N . LYS B 1 38 ? 14.758 44.75 -3.338 1 79.94 38 LYS B N 1
ATOM 2879 C CA . LYS B 1 38 ? 13.523 45.312 -3.896 1 79.94 38 LYS B CA 1
ATOM 2880 C C . LYS B 1 38 ? 13.758 45.812 -5.309 1 79.94 38 LYS B C 1
ATOM 2882 O O . LYS B 1 38 ? 12.898 45.656 -6.184 1 79.94 38 LYS B O 1
ATOM 2887 N N . ARG B 1 39 ? 14.852 46.469 -5.586 1 82.88 39 ARG B N 1
ATOM 2888 C CA . ARG B 1 39 ? 15.18 47 -6.902 1 82.88 39 ARG B CA 1
ATOM 2889 C C . ARG B 1 39 ? 15.312 45.875 -7.93 1 82.88 39 ARG B C 1
ATOM 2891 O O . ARG B 1 39 ? 14.828 46 -9.055 1 82.88 39 ARG B O 1
ATOM 2898 N N . VAL B 1 40 ? 16.016 44.812 -7.523 1 80.94 40 VAL B N 1
ATOM 2899 C CA . VAL B 1 40 ? 16.188 43.688 -8.414 1 80.94 40 VAL B CA 1
ATOM 2900 C C . VAL B 1 40 ? 14.836 43.031 -8.703 1 80.94 40 VAL B C 1
ATOM 2902 O O . VAL B 1 40 ? 14.523 42.719 -9.859 1 80.94 40 VAL B O 1
ATOM 2905 N N . GLU B 1 41 ? 14.055 42.906 -7.613 1 77.12 41 GLU B N 1
ATOM 2906 C CA . GLU B 1 41 ? 12.734 42.281 -7.746 1 77.12 41 GLU B CA 1
ATOM 2907 C C . GLU B 1 41 ? 11.82 43.125 -8.617 1 77.12 41 GLU B C 1
ATOM 2909 O O . GLU B 1 41 ? 11.07 42.594 -9.438 1 77.12 41 GLU B O 1
ATOM 2914 N N . SER B 1 42 ? 11.898 44.375 -8.445 1 77.81 42 SER B N 1
ATOM 2915 C CA . SER B 1 42 ? 11.156 45.312 -9.281 1 77.81 42 SER B CA 1
ATOM 2916 C C . SER B 1 42 ? 11.609 45.219 -10.734 1 77.81 42 SER B C 1
ATOM 2918 O O . SER B 1 42 ? 10.789 45.281 -11.648 1 77.81 42 SER B O 1
ATOM 2920 N N . ALA B 1 43 ? 12.883 45.156 -11.055 1 79.62 43 ALA B N 1
ATOM 2921 C CA . ALA B 1 43 ? 13.422 45.031 -12.406 1 79.62 43 ALA B CA 1
ATOM 2922 C C . ALA B 1 43 ? 12.961 43.719 -13.055 1 79.62 43 ALA B C 1
ATOM 2924 O O . ALA B 1 43 ? 12.617 43.719 -14.242 1 79.62 43 ALA B O 1
ATOM 2925 N N . MET B 1 44 ? 13.047 42.625 -12.234 1 74.19 44 MET B N 1
ATOM 2926 C CA . MET B 1 44 ? 12.57 41.344 -12.727 1 74.19 44 MET B CA 1
ATOM 2927 C C . MET B 1 44 ? 11.109 41.438 -13.164 1 74.19 44 MET B C 1
ATOM 2929 O O . MET B 1 44 ? 10.742 40.938 -14.234 1 74.19 44 MET B O 1
ATOM 2933 N N . ALA B 1 45 ? 10.297 42 -12.297 1 70.75 45 ALA B N 1
ATOM 2934 C CA . ALA B 1 45 ? 8.875 42.188 -12.594 1 70.75 45 ALA B CA 1
ATOM 2935 C C . ALA B 1 45 ? 8.695 43.031 -13.859 1 70.75 45 ALA B C 1
ATOM 2937 O O . ALA B 1 45 ? 7.859 42.688 -14.711 1 70.75 45 ALA B O 1
ATOM 2938 N N . ALA B 1 46 ? 9.438 44.031 -14.07 1 74.94 46 ALA B N 1
ATOM 2939 C CA . ALA B 1 46 ? 9.344 44.969 -15.211 1 74.94 46 ALA B CA 1
ATOM 2940 C C . ALA B 1 46 ? 9.766 44.281 -16.5 1 74.94 46 ALA B C 1
ATOM 2942 O O . ALA B 1 46 ? 9.227 44.562 -17.578 1 74.94 46 ALA B O 1
ATOM 2943 N N . LEU B 1 47 ? 10.836 43.438 -16.391 1 68.69 47 LEU B N 1
ATOM 2944 C CA . LEU B 1 47 ? 11.352 42.75 -17.578 1 68.69 47 LEU B CA 1
ATOM 2945 C C . LEU B 1 47 ? 10.555 41.5 -17.859 1 68.69 47 LEU B C 1
ATOM 2947 O O . LEU B 1 47 ? 10.766 40.812 -18.875 1 68.69 47 LEU B O 1
ATOM 2951 N N . GLY B 1 48 ? 9.641 41.25 -17.062 1 58.81 48 GLY B N 1
ATOM 2952 C CA . GLY B 1 48 ? 8.836 40.062 -17.172 1 58.81 48 GLY B CA 1
ATOM 2953 C C . GLY B 1 48 ? 9.57 38.812 -16.719 1 58.81 48 GLY B C 1
ATOM 2954 O O . GLY B 1 48 ? 9.258 37.688 -17.172 1 58.81 48 GLY B O 1
ATOM 2955 N N . TYR B 1 49 ? 10.617 39.094 -16.281 1 48 49 TYR B N 1
ATOM 2956 C CA . TYR B 1 49 ? 11.375 38 -15.695 1 48 49 TYR B CA 1
ATOM 2957 C C . TYR B 1 49 ? 10.672 37.438 -14.469 1 48 49 TYR B C 1
ATOM 2959 O O . TYR B 1 49 ? 10.461 38.156 -13.484 1 48 49 TYR B O 1
ATOM 2967 N N . ALA B 1 50 ? 9.859 36.594 -14.703 1 41.41 50 ALA B N 1
ATOM 2968 C CA . ALA B 1 50 ? 9.305 35.906 -13.547 1 41.41 50 ALA B CA 1
ATOM 2969 C C . ALA B 1 50 ? 10.414 35.344 -12.664 1 41.41 50 ALA B C 1
ATOM 2971 O O . ALA B 1 50 ? 11.297 34.625 -13.141 1 41.41 50 ALA B O 1
ATOM 2972 N N . PHE B 1 51 ? 10.875 36.156 -11.875 1 35.03 51 PHE B N 1
ATOM 2973 C CA . PHE B 1 51 ? 11.75 35.562 -10.875 1 35.03 51 PHE B CA 1
ATOM 2974 C C . PHE B 1 51 ? 11.328 34.125 -10.586 1 35.03 51 PHE B C 1
ATOM 2976 O O . PHE B 1 51 ? 10.188 33.875 -10.195 1 35.03 51 PHE B O 1
ATOM 2983 N N . GLU B 1 52 ? 11.625 33.219 -11.352 1 32.38 52 GLU B N 1
ATOM 2984 C CA . GLU B 1 52 ? 11.664 32.031 -10.531 1 32.38 52 GLU B CA 1
ATOM 2985 C C . GLU B 1 52 ? 12.359 32.281 -9.195 1 32.38 52 GLU B C 1
ATOM 2987 O O . GLU B 1 52 ? 13.586 32.375 -9.141 1 32.38 52 GLU B O 1
ATOM 2992 N N . SER B 1 53 ? 12.156 33.406 -8.633 1 30.81 53 SER B N 1
ATOM 2993 C CA . SER B 1 53 ? 12.695 33.719 -7.309 1 30.81 53 SER B CA 1
ATOM 2994 C C . SER B 1 53 ? 13.047 32.438 -6.547 1 30.81 53 SER B C 1
ATOM 2996 O O . SER B 1 53 ? 12.211 31.562 -6.379 1 30.81 53 SER B O 1
ATOM 2998 N N . SER B 1 54 ? 14.109 32.031 -6.664 1 29.62 54 SER B N 1
ATOM 2999 C CA . SER B 1 54 ? 14.633 31.031 -5.75 1 29.62 54 SER B CA 1
ATOM 3000 C C . SER B 1 54 ? 14.234 31.328 -4.309 1 29.62 54 SER B C 1
ATOM 3002 O O . SER B 1 54 ? 14.789 30.75 -3.373 1 29.62 54 SER B O 1
ATOM 3004 N N . ALA B 1 55 ? 14.125 32.594 -3.924 1 33.09 55 ALA B N 1
ATOM 3005 C CA . ALA B 1 55 ? 13.484 32.781 -2.625 1 33.09 55 ALA B CA 1
ATOM 3006 C C . ALA B 1 55 ? 12.195 31.969 -2.521 1 33.09 55 ALA B C 1
ATOM 3008 O O . ALA B 1 55 ? 11.391 31.953 -3.457 1 33.09 55 ALA B O 1
ATOM 3009 N N . PRO B 1 56 ? 12.203 30.953 -1.716 1 33.94 56 PRO B N 1
ATOM 3010 C CA . PRO B 1 56 ? 10.945 30.203 -1.732 1 33.94 56 PRO B CA 1
ATOM 3011 C C . PRO B 1 56 ? 9.727 31.109 -1.903 1 33.94 56 PRO B C 1
ATOM 3013 O O . PRO B 1 56 ? 9.75 32.281 -1.502 1 33.94 56 PRO B O 1
ATOM 3016 N N . PRO B 1 57 ? 9.047 31.391 -3.133 1 34.41 57 PRO B N 1
ATOM 3017 C CA . PRO B 1 57 ? 7.805 32.156 -3.201 1 34.41 57 PRO B CA 1
ATOM 3018 C C . PRO B 1 57 ? 7.266 32.531 -1.82 1 34.41 57 PRO B C 1
ATOM 3020 O O . PRO B 1 57 ? 7.586 31.875 -0.83 1 34.41 57 PRO B O 1
ATOM 3023 N N . SER B 1 58 ? 7.059 33.781 -1.516 1 37.69 58 SER B N 1
ATOM 3024 C CA . SER B 1 58 ? 6.18 34.094 -0.396 1 37.69 58 SER B CA 1
ATOM 3025 C C . SER B 1 58 ? 5.297 32.906 -0.025 1 37.69 58 SER B C 1
ATOM 3027 O O . SER B 1 58 ? 4.793 32.219 -0.902 1 37.69 58 SER B O 1
ATOM 3029 N N . ILE B 1 59 ? 5.508 32.094 0.907 1 44.78 59 ILE B N 1
ATOM 3030 C CA . ILE B 1 59 ? 4.75 30.906 1.284 1 44.78 59 ILE B CA 1
ATOM 3031 C C . ILE B 1 59 ? 3.303 31.047 0.819 1 44.78 59 ILE B C 1
ATOM 3033 O O . ILE B 1 59 ? 2.484 31.672 1.498 1 44.78 59 ILE B O 1
ATOM 3037 N N . GLU B 1 60 ? 2.955 31.719 -0.199 1 49.84 60 GLU B N 1
ATOM 3038 C CA . GLU B 1 60 ? 1.589 31.594 -0.699 1 49.84 60 GLU B CA 1
ATOM 3039 C C . GLU B 1 60 ? 0.979 30.25 -0.342 1 49.84 60 GLU B C 1
ATOM 3041 O O . GLU B 1 60 ? 1.566 29.203 -0.628 1 49.84 60 GLU B O 1
ATOM 3046 N N . GLU B 1 61 ? 0.309 30.203 0.732 1 63.88 61 GLU B N 1
ATOM 3047 C CA . GLU B 1 61 ? -0.179 29.078 1.521 1 63.88 61 GLU B CA 1
ATOM 3048 C C . GLU B 1 61 ? -0.835 28.016 0.633 1 63.88 61 GLU B C 1
ATOM 3050 O O . GLU B 1 61 ? -1.917 28.25 0.086 1 63.88 61 GLU B O 1
ATOM 3055 N N . GLN B 1 62 ? -0.05 27.156 -0.098 1 85.75 62 GLN B N 1
ATOM 3056 C CA . GLN B 1 62 ? -0.606 26.016 -0.818 1 85.75 62 GLN B CA 1
ATOM 3057 C C . GLN B 1 62 ? -1.711 25.344 -0.012 1 85.75 62 GLN B C 1
ATOM 3059 O O . GLN B 1 62 ? -1.521 25.016 1.163 1 85.75 62 GLN B O 1
ATOM 3064 N N . PRO B 1 63 ? -2.863 25.422 -0.725 1 93.69 63 PRO B N 1
ATOM 3065 C CA . PRO B 1 63 ? -3.936 24.734 0.002 1 93.69 63 PRO B CA 1
ATOM 3066 C C . PRO B 1 63 ? -3.59 23.281 0.328 1 93.69 63 PRO B C 1
ATOM 3068 O O . PRO B 1 63 ? -2.803 22.656 -0.385 1 93.69 63 PRO B O 1
ATOM 3071 N N . LEU B 1 64 ? -4.164 22.828 1.427 1 96.69 64 LEU B N 1
ATOM 3072 C CA . LEU B 1 64 ? -3.922 21.469 1.86 1 96.69 64 LEU B CA 1
ATOM 3073 C C . LEU B 1 64 ? -5.188 20.625 1.725 1 96.69 64 LEU B C 1
ATOM 3075 O O . LEU B 1 64 ? -6.242 20.984 2.246 1 96.69 64 LEU B O 1
ATOM 3079 N N . ILE B 1 65 ? -5.035 19.562 0.969 1 98 65 ILE B N 1
ATOM 3080 C CA . ILE B 1 65 ? -6.094 18.562 0.877 1 98 65 ILE B CA 1
ATOM 3081 C C . ILE B 1 65 ? -5.754 17.359 1.757 1 98 65 ILE B C 1
ATOM 3083 O O . ILE B 1 65 ? -4.613 16.891 1.76 1 98 65 ILE B O 1
ATOM 3087 N N . VAL B 1 66 ? -6.727 16.891 2.576 1 98.44 66 VAL B N 1
ATOM 3088 C CA . VAL B 1 66 ? -6.551 15.68 3.377 1 98.44 66 VAL B CA 1
ATOM 3089 C C . VAL B 1 66 ? -7.375 14.539 2.781 1 98.44 66 VAL B C 1
ATOM 3091 O O . VAL B 1 66 ? -8.586 14.68 2.582 1 98.44 66 VAL B O 1
ATOM 3094 N N . LEU B 1 67 ? -6.68 13.5 2.441 1 98.56 67 LEU B N 1
ATOM 3095 C CA . LEU B 1 67 ? -7.316 12.305 1.9 1 98.56 67 LEU B CA 1
ATOM 3096 C C . LEU B 1 67 ? -7.383 11.203 2.953 1 98.56 67 LEU B C 1
ATOM 3098 O O . LEU B 1 67 ? -6.352 10.75 3.453 1 98.56 67 LEU B O 1
ATOM 3102 N N . ASN B 1 68 ? -8.641 10.773 3.266 1 98 68 ASN B N 1
ATOM 3103 C CA . ASN B 1 68 ? -8.875 9.773 4.305 1 98 68 ASN B CA 1
ATOM 3104 C C . ASN B 1 68 ? -9.109 8.391 3.707 1 98 68 ASN B C 1
ATOM 3106 O O . ASN B 1 68 ? -9.922 8.234 2.791 1 98 68 ASN B O 1
ATOM 3110 N N . ILE B 1 69 ? -8.367 7.449 4.246 1 96.19 69 ILE B N 1
ATOM 3111 C CA . ILE B 1 69 ? -8.547 6.07 3.809 1 96.19 69 ILE B CA 1
ATOM 3112 C C . ILE B 1 69 ? -8.789 5.172 5.02 1 96.19 69 ILE B C 1
ATOM 3114 O O . ILE B 1 69 ? -8.359 5.48 6.129 1 96.19 69 ILE B O 1
ATOM 3118 N N . PRO B 1 70 ? -9.453 4.008 4.762 1 91.62 70 PRO B N 1
ATOM 3119 C CA . PRO B 1 70 ? -9.695 3.066 5.855 1 91.62 70 PRO B CA 1
ATOM 3120 C C . PRO B 1 70 ? -8.422 2.361 6.316 1 91.62 70 PRO B C 1
ATOM 3122 O O . PRO B 1 70 ? -8.234 2.135 7.516 1 91.62 70 PRO B O 1
ATOM 3125 N N . GLY B 1 71 ? -7.637 1.963 5.355 1 88.81 71 GLY B N 1
ATOM 3126 C CA . GLY B 1 71 ? -6.434 1.211 5.668 1 88.81 71 GLY B CA 1
ATOM 3127 C C . GLY B 1 71 ? -5.449 1.156 4.516 1 88.81 71 GLY B C 1
ATOM 3128 O O . GLY B 1 71 ? -5.797 0.734 3.41 1 88.81 71 GLY B O 1
ATOM 3129 N N . ILE B 1 72 ? -4.281 1.476 4.836 1 87.38 72 ILE B N 1
ATOM 3130 C CA . ILE B 1 72 ? -3.252 1.595 3.811 1 87.38 72 ILE B CA 1
ATOM 3131 C C . ILE B 1 72 ? -2.844 0.205 3.326 1 87.38 72 ILE B C 1
ATOM 3133 O O . ILE B 1 72 ? -2.221 0.067 2.27 1 87.38 72 ILE B O 1
ATOM 3137 N N . GLU B 1 73 ? -3.234 -0.848 4.055 1 83.31 73 GLU B N 1
ATOM 3138 C CA . GLU B 1 73 ? -2.881 -2.223 3.713 1 83.31 73 GLU B CA 1
ATOM 3139 C C . GLU B 1 73 ? -3.645 -2.701 2.48 1 83.31 73 GLU B C 1
ATOM 3141 O O . GLU B 1 73 ? -3.268 -3.695 1.857 1 83.31 73 GLU B O 1
ATOM 3146 N N . ASN B 1 74 ? -4.715 -2.049 2.244 1 86.44 74 ASN B N 1
ATOM 3147 C CA . ASN B 1 74 ? -5.426 -2.352 1.007 1 86.44 74 ASN B CA 1
ATOM 3148 C C . ASN B 1 74 ? -4.789 -1.647 -0.189 1 86.44 74 ASN B C 1
ATOM 3150 O O . ASN B 1 74 ? -4.93 -0.433 -0.347 1 86.44 74 ASN B O 1
ATOM 3154 N N . VAL B 1 75 ? -4.227 -2.445 -1.082 1 86.94 75 VAL B N 1
ATOM 3155 C CA . VAL B 1 75 ? -3.42 -1.956 -2.195 1 86.94 75 VAL B CA 1
ATOM 3156 C C . VAL B 1 75 ? -4.305 -1.195 -3.18 1 86.94 75 VAL B C 1
ATOM 3158 O O . VAL B 1 75 ? -3.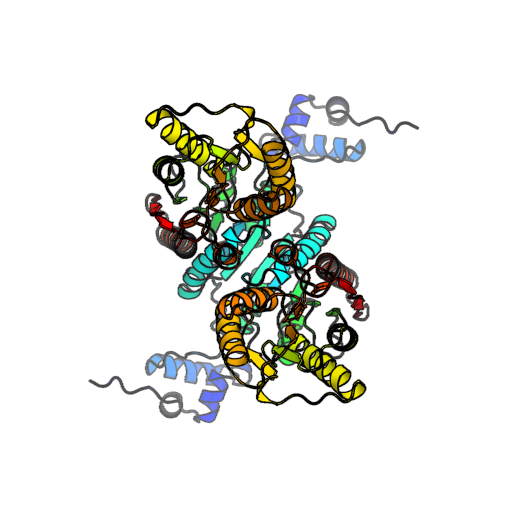814 -0.366 -3.951 1 86.94 75 VAL B O 1
ATOM 3161 N N . PHE B 1 76 ? -5.574 -1.414 -3.139 1 89.81 76 PHE B N 1
ATOM 3162 C CA . PHE B 1 76 ? -6.535 -0.713 -3.98 1 89.81 76 PHE B CA 1
ATOM 3163 C C . PHE B 1 76 ? -6.402 0.796 -3.816 1 89.81 76 PHE B C 1
ATOM 3165 O O . PHE B 1 76 ? -6.434 1.538 -4.801 1 89.81 76 PHE B O 1
ATOM 3172 N N . TYR B 1 77 ? -6.121 1.278 -2.727 1 94.44 77 TYR B N 1
ATOM 3173 C CA . TYR B 1 77 ? -6.117 2.705 -2.426 1 94.44 77 TYR B CA 1
ATOM 3174 C C . TYR B 1 77 ? -4.859 3.371 -2.971 1 94.44 77 TYR B C 1
ATOM 3176 O O . TYR B 1 77 ? -4.824 4.59 -3.152 1 94.44 77 TYR B O 1
ATOM 3184 N N . GLN B 1 78 ? -3.855 2.617 -3.25 1 92 78 GLN B N 1
ATOM 3185 C CA . GLN B 1 78 ? -2.584 3.189 -3.682 1 92 78 GLN B CA 1
ATOM 3186 C C . GLN B 1 78 ? -2.736 3.932 -5.008 1 92 78 GLN B C 1
ATOM 3188 O O . GLN B 1 78 ? -2.262 5.059 -5.152 1 92 78 GLN B O 1
ATOM 3193 N N . GLU B 1 79 ? -3.416 3.275 -5.891 1 93 79 GLU B N 1
ATOM 3194 C CA . GLU B 1 79 ? -3.592 3.893 -7.203 1 93 79 GLU B CA 1
ATOM 3195 C C . GLU B 1 79 ? -4.559 5.07 -7.133 1 93 79 GLU B C 1
ATOM 3197 O O . GLU B 1 79 ? -4.402 6.051 -7.863 1 93 79 GLU B O 1
ATOM 3202 N N . VAL B 1 80 ? -5.539 4.977 -6.246 1 97.31 80 VAL B N 1
ATOM 3203 C CA . VAL B 1 80 ? -6.461 6.09 -6.047 1 97.31 80 VAL B CA 1
ATOM 3204 C C . VAL B 1 80 ? -5.703 7.301 -5.512 1 97.31 80 VAL B C 1
ATOM 3206 O O . VAL B 1 80 ? -5.867 8.414 -6.016 1 97.31 80 VAL B O 1
ATOM 3209 N N . ILE B 1 81 ? -4.859 7.047 -4.562 1 97.06 81 ILE B N 1
ATOM 3210 C CA . ILE B 1 81 ? -4.051 8.094 -3.955 1 97.06 81 ILE B CA 1
ATOM 3211 C C . ILE B 1 81 ? -3.145 8.727 -5.012 1 97.06 81 ILE B C 1
ATOM 3213 O O . ILE B 1 81 ? -3 9.945 -5.062 1 97.06 81 ILE B O 1
ATOM 3217 N N . LYS B 1 82 ? -2.6 7.906 -5.84 1 94.88 82 LYS B N 1
ATOM 3218 C CA . LYS B 1 82 ? -1.741 8.398 -6.91 1 94.88 82 LYS B CA 1
ATOM 3219 C C . LYS B 1 82 ? -2.498 9.359 -7.82 1 94.88 82 LYS B C 1
ATOM 3221 O O . LYS B 1 82 ? -1.983 10.422 -8.18 1 94.88 82 LYS B O 1
ATOM 3226 N N . GLY B 1 83 ? -3.682 8.977 -8.195 1 97.19 83 GLY B N 1
ATOM 3227 C CA . GLY B 1 83 ? -4.5 9.852 -9.023 1 97.19 83 GLY B CA 1
ATOM 3228 C C . GLY B 1 83 ? -4.793 11.188 -8.375 1 97.19 83 GLY B C 1
ATOM 3229 O O . GLY B 1 83 ? -4.68 12.234 -9.016 1 97.19 83 GLY B O 1
ATOM 3230 N N . ALA B 1 84 ? -5.133 11.133 -7.121 1 98.25 84 ALA B N 1
ATOM 3231 C CA . ALA B 1 84 ? -5.406 12.367 -6.379 1 98.25 84 ALA B CA 1
ATOM 3232 C C . ALA B 1 84 ? -4.164 13.242 -6.297 1 98.25 84 ALA B C 1
ATOM 3234 O O . ALA B 1 84 ? -4.254 14.469 -6.418 1 98.25 84 ALA B O 1
ATOM 3235 N N . ARG B 1 85 ? -3.066 12.641 -6.09 1 96.5 85 ARG B N 1
ATOM 3236 C CA . ARG B 1 85 ? -1.804 13.359 -5.977 1 96.5 85 ARG B CA 1
ATOM 3237 C C . ARG B 1 85 ? -1.454 14.062 -7.281 1 96.5 85 ARG B C 1
ATOM 3239 O O . ARG B 1 85 ? -0.953 15.195 -7.27 1 96.5 85 ARG B O 1
ATOM 3246 N N . VAL B 1 86 ? -1.678 13.398 -8.367 1 95.69 86 VAL B N 1
ATOM 3247 C CA . VAL B 1 86 ? -1.389 13.977 -9.672 1 95.69 86 VAL B CA 1
ATOM 3248 C C . VAL B 1 86 ? -2.186 15.266 -9.852 1 95.69 86 VAL B C 1
ATOM 3250 O O . VAL B 1 86 ? -1.63 16.297 -10.234 1 95.69 86 VAL B O 1
ATOM 3253 N N . SER B 1 87 ? -3.398 15.203 -9.547 1 96.81 87 SER B N 1
ATOM 3254 C CA . SER B 1 87 ? -4.25 16.375 -9.664 1 96.81 87 SER B CA 1
ATOM 3255 C C . SER B 1 87 ? -3.836 17.469 -8.672 1 96.81 87 SER B C 1
ATOM 3257 O O . SER B 1 87 ? -3.682 18.625 -9.047 1 96.81 87 SER B O 1
ATOM 3259 N N . ALA B 1 88 ? -3.623 17.109 -7.398 1 96.25 88 ALA B N 1
ATOM 3260 C CA . ALA B 1 88 ? -3.238 18.062 -6.367 1 96.25 88 ALA B CA 1
ATOM 3261 C C . ALA B 1 88 ? -1.961 18.797 -6.758 1 96.25 88 ALA B C 1
ATOM 3263 O O . ALA B 1 88 ? -1.892 20.031 -6.664 1 96.25 88 ALA B O 1
ATOM 3264 N N . LYS B 1 89 ? -1.036 18.062 -7.199 1 92.19 89 LYS B N 1
ATOM 3265 C CA . LYS B 1 89 ? 0.244 18.641 -7.602 1 92.19 89 LYS B CA 1
ATOM 3266 C C . LYS B 1 89 ? 0.069 19.609 -8.773 1 92.19 89 LYS B C 1
ATOM 3268 O O . LYS B 1 89 ? 0.65 20.688 -8.789 1 92.19 89 LYS B O 1
ATOM 3273 N N . ALA B 1 90 ? -0.726 19.188 -9.703 1 93.12 90 ALA B N 1
ATOM 3274 C CA . ALA B 1 90 ? -0.964 20.016 -10.891 1 93.12 90 ALA B CA 1
ATOM 3275 C C . ALA B 1 90 ? -1.591 21.344 -10.523 1 93.12 90 ALA B C 1
ATOM 3277 O O . ALA B 1 90 ? -1.393 22.344 -11.219 1 93.12 90 ALA B O 1
ATOM 3278 N N . HIS B 1 91 ? -2.26 21.391 -9.438 1 93.69 91 HIS B N 1
ATOM 3279 C CA . HIS B 1 91 ? -2.965 22.609 -9.039 1 93.69 91 HIS B CA 1
ATOM 3280 C C . HIS B 1 91 ? -2.252 23.312 -7.887 1 93.69 91 HIS B C 1
ATOM 3282 O O . HIS B 1 91 ? -2.816 24.203 -7.25 1 93.69 91 HIS B O 1
ATOM 3288 N N . GLY B 1 92 ? -1.074 22.781 -7.574 1 91.62 92 GLY B N 1
ATOM 3289 C CA . GLY B 1 92 ? -0.259 23.422 -6.555 1 91.62 92 GLY B CA 1
ATOM 3290 C C . GLY B 1 92 ? -0.779 23.203 -5.148 1 91.62 92 GLY B C 1
ATOM 3291 O O . GLY B 1 92 ? -0.659 24.078 -4.289 1 91.62 92 GLY B O 1
ATOM 3292 N N . CYS B 1 93 ? -1.431 22.094 -4.898 1 93.75 93 CYS B N 1
ATOM 3293 C CA . CYS B 1 93 ? -1.952 21.766 -3.58 1 93.75 93 CYS B CA 1
ATOM 3294 C C . CYS B 1 93 ? -1.092 20.688 -2.91 1 93.75 93 CYS B C 1
ATOM 3296 O O . CYS B 1 93 ? -0.518 19.844 -3.586 1 93.75 93 CYS B O 1
ATOM 3298 N N . HIS B 1 94 ? -1.043 20.828 -1.562 1 94.62 94 HIS B N 1
ATOM 3299 C CA . HIS B 1 94 ? -0.516 19.719 -0.789 1 94.62 94 HIS B CA 1
ATOM 3300 C C . HIS B 1 94 ? -1.569 18.625 -0.606 1 94.62 94 HIS B C 1
ATOM 3302 O O . HIS B 1 94 ? -2.764 18.922 -0.515 1 94.62 94 HIS B O 1
ATOM 3308 N N . LEU B 1 95 ? -1.072 17.422 -0.629 1 96.94 95 LEU B N 1
ATOM 3309 C CA . LEU B 1 95 ? -1.941 16.297 -0.298 1 96.94 95 LEU B CA 1
ATOM 3310 C C . LEU B 1 95 ? -1.34 15.453 0.823 1 96.94 95 LEU B C 1
ATOM 3312 O O . LEU B 1 95 ? -0.21 14.977 0.706 1 96.94 95 LEU B O 1
ATOM 3316 N N . LEU B 1 96 ? -2.098 15.352 1.925 1 98.12 96 LEU B N 1
ATOM 3317 C CA . LEU B 1 96 ? -1.717 14.477 3.027 1 98.12 96 LEU B CA 1
ATOM 3318 C C . LEU B 1 96 ? -2.723 13.344 3.193 1 98.12 96 LEU B C 1
ATOM 3320 O O . LEU B 1 96 ? -3.926 13.547 3.012 1 98.12 96 LEU B O 1
ATOM 3324 N N . ILE B 1 97 ? -2.174 12.18 3.615 1 98 97 ILE B N 1
ATOM 3325 C CA . ILE B 1 97 ? -3.01 11 3.756 1 98 97 ILE B CA 1
ATOM 3326 C C . ILE B 1 97 ? -3.26 10.719 5.238 1 98 97 ILE B C 1
ATOM 3328 O O . ILE B 1 97 ? -2.324 10.703 6.039 1 98 97 ILE B O 1
ATOM 3332 N N . ASN B 1 98 ? -4.492 10.562 5.539 1 97.31 98 ASN B N 1
ATOM 3333 C CA . ASN B 1 98 ? -4.934 10.164 6.875 1 97.31 98 ASN B CA 1
ATOM 3334 C C . ASN B 1 98 ? -5.555 8.773 6.867 1 97.31 98 ASN B C 1
ATOM 3336 O O . ASN B 1 98 ? -6.406 8.477 6.027 1 97.31 98 ASN B O 1
ATOM 3340 N N . GLU B 1 99 ? -5.031 7.98 7.703 1 94.62 99 GLU B N 1
ATOM 3341 C CA . GLU B 1 99 ? -5.625 6.656 7.867 1 94.62 99 GLU B CA 1
ATOM 3342 C C . GLU B 1 99 ? -6.379 6.547 9.188 1 94.62 99 GLU B C 1
ATOM 3344 O O . GLU B 1 99 ? -5.766 6.434 10.25 1 94.62 99 GLU B O 1
ATOM 3349 N N . SER B 1 100 ? -7.613 6.512 9.156 1 90.5 100 SER B N 1
ATOM 3350 C CA . SER B 1 100 ? -8.469 6.336 10.32 1 90.5 100 SER B CA 1
ATOM 3351 C C . SER B 1 100 ? -9.867 5.883 9.914 1 90.5 100 SER B C 1
ATOM 3353 O O . SER B 1 100 ? -10.328 6.18 8.805 1 90.5 100 SER B O 1
ATOM 3355 N N . PRO B 1 101 ? -10.297 5.254 10.891 1 85.81 101 PRO B N 1
ATOM 3356 C CA . PRO B 1 101 ? -11.719 5 10.648 1 85.81 101 PRO B CA 1
ATOM 3357 C C . PRO B 1 101 ? -12.586 6.238 10.867 1 85.81 101 PRO B C 1
ATOM 3359 O O . PRO B 1 101 ? -12.125 7.227 11.445 1 85.81 101 PRO B O 1
ATOM 3362 N N . LEU B 1 102 ? -13.695 6.402 10.039 1 88.69 102 LEU B N 1
ATOM 3363 C CA . LEU B 1 102 ? -14.648 7.488 10.25 1 88.69 102 LEU B CA 1
ATOM 3364 C C . LEU B 1 102 ? -15.898 6.98 10.961 1 88.69 102 LEU B C 1
ATOM 3366 O O . LEU B 1 102 ? -17 7.031 10.398 1 88.69 102 LEU B O 1
ATOM 3370 N N . ASP B 1 103 ? -15.57 6.555 12.188 1 86.69 103 ASP B N 1
ATOM 3371 C CA . ASP B 1 103 ? -16.688 6.086 12.992 1 86.69 103 ASP B CA 1
ATOM 3372 C C . ASP B 1 103 ? -17 7.066 14.117 1 86.69 103 ASP B C 1
ATOM 3374 O O . ASP B 1 103 ? -16.422 8.148 14.188 1 86.69 103 ASP B O 1
ATOM 3378 N N . ARG B 1 104 ? -17.922 6.672 14.938 1 82.88 104 ARG B N 1
ATOM 3379 C CA . ARG B 1 104 ? -18.391 7.559 15.992 1 82.88 104 ARG B CA 1
ATOM 3380 C C . ARG B 1 104 ? -17.266 7.91 16.953 1 82.88 104 ARG B C 1
ATOM 3382 O O . ARG B 1 104 ? -17.188 9.039 17.438 1 82.88 104 ARG B O 1
ATOM 3389 N N . SER B 1 105 ? -16.359 6.977 17.109 1 81.62 105 SER B N 1
ATOM 3390 C CA . SER B 1 105 ? -15.289 7.168 18.078 1 81.62 105 SER B CA 1
ATOM 3391 C C . SER B 1 105 ? -14.148 7.988 17.484 1 81.62 105 SER B C 1
ATOM 3393 O O . SER B 1 105 ? -13.383 8.609 18.219 1 81.62 105 SER B O 1
ATOM 3395 N N . SER B 1 106 ? -14.102 8.078 16.156 1 89 106 SER B N 1
ATOM 3396 C CA . SER B 1 106 ? -12.906 8.664 15.562 1 89 106 SER B CA 1
ATOM 3397 C C . SER B 1 106 ? -13.25 9.922 14.766 1 89 106 SER B C 1
ATOM 3399 O O . SER B 1 106 ? -12.367 10.703 14.414 1 89 106 SER B O 1
ATOM 3401 N N . ILE B 1 107 ? -14.531 10.211 14.586 1 91.69 107 ILE B N 1
ATOM 3402 C CA . ILE B 1 107 ? -14.953 11.312 13.727 1 91.69 107 ILE B CA 1
ATOM 3403 C C . ILE B 1 107 ? -14.5 12.641 14.336 1 91.69 107 ILE B C 1
ATOM 3405 O O . ILE B 1 107 ? -14.07 13.547 13.609 1 91.69 107 ILE B O 1
ATOM 3409 N N . ARG B 1 108 ? -14.602 12.766 15.562 1 88.06 108 ARG B N 1
ATOM 3410 C CA . ARG B 1 108 ? -14.195 14 16.234 1 88.06 108 ARG B CA 1
ATOM 3411 C C . ARG B 1 108 ? -12.703 14.258 16.047 1 88.06 108 ARG B C 1
ATOM 3413 O O . ARG B 1 108 ? -12.297 15.391 15.797 1 88.06 108 ARG B O 1
ATOM 3420 N N . ASN B 1 109 ? -11.977 13.219 16.203 1 90.25 109 ASN B N 1
ATOM 3421 C CA . ASN B 1 109 ? -10.531 13.328 16.016 1 90.25 109 ASN B CA 1
ATOM 3422 C C . ASN B 1 109 ? -10.18 13.758 14.602 1 90.25 109 ASN B C 1
ATOM 3424 O O . ASN B 1 109 ? -9.273 14.57 14.398 1 90.25 109 ASN B O 1
ATOM 3428 N N . PHE B 1 110 ? -10.867 13.258 13.656 1 94 110 PHE B N 1
ATOM 3429 C CA . PHE B 1 110 ? -10.625 13.617 12.266 1 94 110 PHE B CA 1
ATOM 3430 C C . PHE B 1 110 ? -10.992 15.07 12.008 1 94 110 PHE B C 1
ATOM 3432 O O . PHE B 1 110 ? -10.25 15.805 11.352 1 94 110 PHE B O 1
ATOM 3439 N N . CYS B 1 111 ? -12.125 15.453 12.539 1 92.75 111 CYS B N 1
ATOM 3440 C CA . CYS B 1 111 ? -12.57 16.828 12.398 1 92.75 111 CYS B CA 1
ATOM 3441 C C . CYS B 1 111 ? -11.578 17.797 13.047 1 92.75 111 CYS B C 1
ATOM 3443 O O . CYS B 1 111 ? -11.234 18.828 12.477 1 92.75 111 CYS B O 1
ATOM 3445 N N . ASN B 1 112 ? -11.109 17.406 14.18 1 90.25 112 ASN B N 1
ATOM 3446 C CA . ASN B 1 112 ? -10.094 18.203 14.867 1 90.25 112 ASN B CA 1
ATOM 3447 C C . ASN B 1 112 ? -8.82 18.312 14.031 1 90.25 112 ASN B C 1
ATOM 3449 O O . ASN B 1 112 ? -8.211 19.391 13.977 1 90.25 112 ASN B O 1
ATOM 3453 N N . LEU B 1 113 ? -8.445 17.266 13.438 1 94.12 113 LEU B N 1
ATOM 3454 C CA . LEU B 1 113 ? -7.266 17.25 12.578 1 94.12 113 LEU B CA 1
ATOM 3455 C C . LEU B 1 113 ? -7.438 18.219 11.414 1 94.12 113 LEU B C 1
ATOM 3457 O O . LEU B 1 113 ? -6.523 18.984 11.094 1 94.12 113 LEU B O 1
ATOM 3461 N N . LEU B 1 114 ? -8.602 18.172 10.812 1 94.5 114 LEU B N 1
ATOM 3462 C CA . LEU B 1 114 ? -8.875 19.047 9.68 1 94.5 114 LEU B CA 1
ATOM 3463 C C . LEU B 1 114 ? -8.75 20.516 10.086 1 94.5 114 LEU B C 1
ATOM 3465 O O . LEU B 1 114 ? -8.188 21.328 9.344 1 94.5 114 LEU B O 1
ATOM 3469 N N . HIS B 1 115 ? -9.242 20.812 11.234 1 90.75 115 HIS B N 1
ATOM 3470 C CA . HIS B 1 115 ? -9.148 22.172 11.766 1 90.75 115 HIS B CA 1
ATOM 3471 C C . HIS B 1 115 ? -7.699 22.547 12.062 1 90.75 115 HIS B C 1
ATOM 3473 O O . HIS B 1 115 ? -7.246 23.625 11.688 1 90.75 115 HIS B O 1
ATOM 3479 N N . ARG B 1 116 ? -7.062 21.641 12.672 1 87.31 116 ARG B N 1
ATOM 3480 C CA . ARG B 1 116 ? -5.699 21.891 13.125 1 87.31 116 ARG B CA 1
ATOM 3481 C C . ARG B 1 116 ? -4.777 22.203 11.953 1 87.31 116 ARG B C 1
ATOM 3483 O O . ARG B 1 116 ? -3.904 23.062 12.055 1 87.31 116 ARG B O 1
ATOM 3490 N N . VAL B 1 117 ? -5.012 21.562 10.867 1 93 117 VAL B N 1
ATOM 3491 C CA . VAL B 1 117 ? -4.078 21.719 9.758 1 93 117 VAL B CA 1
ATOM 3492 C C . VAL B 1 117 ? -4.641 22.719 8.758 1 93 117 VAL B C 1
ATOM 3494 O O . VAL B 1 117 ? -4.074 22.922 7.676 1 93 117 VAL B O 1
ATOM 3497 N N . ASN B 1 118 ? -5.723 23.344 9.078 1 92.44 118 ASN B N 1
ATOM 3498 C CA . ASN B 1 118 ? -6.387 24.281 8.164 1 92.44 118 ASN B CA 1
ATOM 3499 C C . ASN B 1 118 ? -6.566 23.672 6.777 1 92.44 118 ASN B C 1
ATOM 3501 O O . ASN B 1 118 ? -6.145 24.25 5.781 1 92.44 118 ASN B O 1
ATOM 3505 N N . ALA B 1 119 ? -7.23 22.5 6.727 1 95.75 119 ALA B N 1
ATOM 3506 C CA . ALA B 1 119 ? -7.473 21.812 5.461 1 95.75 119 ALA B CA 1
ATOM 3507 C C . ALA B 1 119 ? -8.391 22.625 4.555 1 95.75 119 ALA B C 1
ATOM 3509 O O . ALA B 1 119 ? -9.406 23.156 5.016 1 95.75 119 ALA B O 1
ATOM 3510 N N . ALA B 1 120 ? -7.965 22.672 3.289 1 95.19 120 ALA B N 1
ATOM 3511 C CA . ALA B 1 120 ? -8.797 23.359 2.309 1 95.19 120 ALA B CA 1
ATOM 3512 C C . ALA B 1 120 ? -9.938 22.469 1.831 1 95.19 120 ALA B C 1
ATOM 3514 O O . ALA B 1 120 ? -10.977 22.953 1.385 1 95.19 120 ALA B O 1
ATOM 3515 N N . GLY B 1 121 ? -9.766 21.234 1.867 1 97 121 GLY B N 1
ATOM 3516 C CA . GLY B 1 121 ? -10.734 20.234 1.465 1 97 121 GLY B CA 1
ATOM 3517 C C . GLY B 1 121 ? -10.336 18.828 1.868 1 97 121 GLY B C 1
ATOM 3518 O O . GLY B 1 121 ? -9.203 18.594 2.283 1 97 121 GLY B O 1
ATOM 3519 N N . SER B 1 122 ? -11.359 17.922 1.753 1 97.94 122 SER B N 1
ATOM 3520 C CA . SER B 1 122 ? -11.086 16.531 2.102 1 97.94 122 SER B CA 1
ATOM 3521 C C . SER B 1 122 ? -11.703 15.57 1.084 1 97.94 122 SER B C 1
ATOM 3523 O O . SER B 1 122 ? -12.773 15.836 0.538 1 97.94 122 SER B O 1
ATOM 3525 N N . ILE B 1 123 ? -10.945 14.555 0.777 1 98.44 123 ILE B N 1
ATOM 3526 C CA . ILE B 1 123 ? -11.422 13.43 -0.015 1 98.44 123 ILE B CA 1
ATOM 3527 C C . ILE B 1 123 ? -11.586 12.203 0.879 1 98.44 123 ILE B C 1
ATOM 3529 O O . ILE B 1 123 ? -10.648 11.789 1.559 1 98.44 123 ILE B O 1
ATOM 3533 N N . LEU B 1 124 ? -12.781 11.648 0.849 1 97.75 124 LEU B N 1
ATOM 3534 C CA . LEU B 1 124 ? -13.086 10.562 1.772 1 97.75 124 LEU B CA 1
ATOM 3535 C C . LEU B 1 124 ? -13.266 9.242 1.024 1 97.75 124 LEU B C 1
ATOM 3537 O O . LEU B 1 124 ? -14.18 9.102 0.208 1 97.75 124 LEU B O 1
ATOM 3541 N N . LEU B 1 125 ? -12.398 8.289 1.353 1 97.25 125 LEU B N 1
ATOM 3542 C CA . LEU B 1 125 ? -12.523 6.961 0.773 1 97.25 125 LEU B CA 1
ATOM 3543 C C . LEU B 1 125 ? -13.172 5.996 1.764 1 97.25 125 LEU B C 1
ATOM 3545 O O . LEU B 1 125 ? -13.492 4.859 1.413 1 97.25 125 LEU B O 1
ATOM 3549 N N . ASN B 1 126 ? -13.398 6.457 2.977 1 93.88 126 ASN B N 1
ATOM 3550 C CA . ASN B 1 126 ? -14.047 5.668 4.02 1 93.88 126 ASN B CA 1
ATOM 3551 C C . ASN B 1 126 ? -15.562 5.789 3.951 1 93.88 126 ASN B C 1
ATOM 3553 O O . ASN B 1 126 ? -16.094 6.727 3.352 1 93.88 126 ASN B O 1
ATOM 3557 N N . ARG B 1 127 ? -16.172 4.801 4.539 1 91.94 127 ARG B N 1
ATOM 3558 C CA . ARG B 1 127 ? -17.594 4.961 4.781 1 91.94 127 ARG B CA 1
ATOM 3559 C C . ARG B 1 127 ? -17.859 6.012 5.855 1 91.94 127 ARG B C 1
ATOM 3561 O O . ARG B 1 127 ? -17.109 6.109 6.832 1 91.94 127 ARG B O 1
ATOM 3568 N N . ALA B 1 128 ? -18.875 6.836 5.602 1 92.12 128 ALA B N 1
ATOM 3569 C CA . ALA B 1 128 ? -19.281 7.848 6.57 1 92.12 128 ALA B CA 1
ATOM 3570 C C . ALA B 1 128 ? -20.797 8.008 6.582 1 92.12 128 ALA B C 1
ATOM 3572 O O . ALA B 1 128 ? -21.453 7.977 5.531 1 92.12 128 ALA B O 1
ATOM 3573 N N . SER B 1 129 ? -21.344 8.07 7.789 1 90.88 129 SER B N 1
ATOM 3574 C CA . SER B 1 129 ? -22.766 8.359 7.887 1 90.88 129 SER B CA 1
ATOM 3575 C C . SER B 1 129 ? -23.078 9.789 7.461 1 90.88 129 SER B C 1
ATOM 3577 O O . SER B 1 129 ? -22.172 10.617 7.352 1 90.88 129 SER B O 1
ATOM 3579 N N . GLU B 1 130 ? -24.344 10.008 7.242 1 90.75 130 GLU B N 1
ATOM 3580 C CA . GLU B 1 130 ? -24.734 11.367 6.891 1 90.75 130 GLU B CA 1
ATOM 3581 C C . GLU B 1 130 ? -24.359 12.359 7.992 1 90.75 130 GLU B C 1
ATOM 3583 O O . GLU B 1 130 ? -23.953 13.484 7.707 1 90.75 130 GLU B O 1
ATOM 3588 N N . GLU B 1 131 ? -24.516 11.914 9.172 1 90.25 131 GLU B N 1
ATOM 3589 C CA . GLU B 1 131 ? -24.156 12.758 10.312 1 90.25 131 GLU B CA 1
ATOM 3590 C C . GLU B 1 131 ? -22.672 13.086 10.305 1 90.25 131 GLU B C 1
ATOM 3592 O O . GLU B 1 131 ? -22.281 14.227 10.578 1 90.25 131 GLU B O 1
ATOM 3597 N N . GLN B 1 132 ? -21.922 12.141 10.016 1 92.69 132 GLN B N 1
ATOM 3598 C CA . GLN B 1 132 ? -20.469 12.336 9.961 1 92.69 132 GLN B CA 1
ATOM 3599 C C . GLN B 1 132 ? -20.078 13.258 8.812 1 92.69 132 GLN B C 1
ATOM 3601 O O . GLN B 1 132 ? -19.203 14.109 8.961 1 92.69 132 GLN B O 1
ATOM 3606 N N . LEU B 1 133 ? -20.734 13.102 7.684 1 93.94 133 LEU B N 1
ATOM 3607 C CA . LEU B 1 133 ? -20.484 13.969 6.531 1 93.94 133 LEU B CA 1
ATOM 3608 C C . LEU B 1 133 ? -20.812 15.422 6.859 1 93.94 133 LEU B C 1
ATOM 3610 O O . LEU B 1 133 ? -20.094 16.328 6.453 1 93.94 133 LEU B O 1
ATOM 3614 N N . LYS B 1 134 ? -21.875 15.617 7.562 1 91.75 134 LYS B N 1
ATOM 3615 C CA . LYS B 1 134 ? -22.266 16.953 7.977 1 91.75 134 LYS B CA 1
ATOM 3616 C C . LYS B 1 134 ? -21.203 17.594 8.867 1 91.75 134 LYS B C 1
ATOM 3618 O O . LYS B 1 134 ? -20.891 18.781 8.719 1 91.75 134 LYS B O 1
ATOM 3623 N N . GLN B 1 135 ? -20.688 16.781 9.758 1 92.38 135 GLN B N 1
ATOM 3624 C CA . GLN B 1 135 ? -19.641 17.266 10.656 1 92.38 135 GLN B CA 1
ATOM 3625 C C . GLN B 1 135 ? -18.391 17.688 9.875 1 92.38 135 GLN B C 1
ATOM 3627 O O . GLN B 1 135 ? -17.797 18.719 10.172 1 92.38 135 GLN B O 1
ATOM 3632 N N . ILE B 1 136 ? -18.047 16.922 8.883 1 94.81 136 ILE B N 1
ATOM 3633 C CA . ILE B 1 136 ? -16.859 17.203 8.094 1 94.81 136 ILE B CA 1
ATOM 3634 C C . ILE B 1 136 ? -17.109 18.422 7.211 1 94.81 136 ILE B C 1
ATOM 3636 O O . ILE B 1 136 ? -16.266 19.312 7.117 1 94.81 136 ILE B O 1
ATOM 3640 N N . ARG B 1 137 ? -18.281 18.5 6.617 1 91.81 137 ARG B N 1
ATOM 3641 C CA . ARG B 1 137 ? -18.641 19.578 5.707 1 91.81 137 ARG B CA 1
ATOM 3642 C C . ARG B 1 137 ? -18.641 20.922 6.434 1 91.81 137 ARG B C 1
ATOM 3644 O O . ARG B 1 137 ? -18.375 21.953 5.828 1 91.81 137 ARG B O 1
ATOM 3651 N N . ALA B 1 138 ? -18.922 20.875 7.688 1 91.31 138 ALA B N 1
ATOM 3652 C CA . ALA B 1 138 ? -18.938 22.094 8.492 1 91.31 138 ALA B CA 1
ATOM 3653 C C . ALA B 1 138 ? -17.531 22.688 8.594 1 91.31 138 ALA B C 1
ATOM 3655 O O . ALA B 1 138 ? -17.375 23.875 8.867 1 91.31 138 ALA B O 1
ATOM 3656 N N . ILE B 1 139 ? -16.531 21.875 8.312 1 92.25 139 ILE B N 1
ATOM 3657 C CA . ILE B 1 139 ? -15.148 22.328 8.461 1 92.25 139 ILE B CA 1
ATOM 3658 C C . ILE B 1 139 ? -14.555 22.609 7.082 1 92.25 139 ILE B C 1
ATOM 3660 O O . ILE B 1 139 ? -13.922 23.656 6.879 1 92.25 139 ILE B O 1
ATOM 3664 N N . THR B 1 140 ? -14.734 21.656 6.16 1 93.25 140 THR B N 1
ATOM 3665 C CA . THR B 1 140 ? -14.172 21.781 4.82 1 93.25 140 THR B CA 1
ATOM 3666 C C . THR B 1 140 ? -15.094 21.156 3.781 1 93.25 140 THR B C 1
ATOM 3668 O O . THR B 1 140 ? -15.867 20.25 4.102 1 93.25 140 THR B O 1
ATOM 3671 N N . PRO B 1 141 ? -15.008 21.719 2.506 1 94.44 141 PRO B N 1
ATOM 3672 C CA . PRO B 1 141 ? -15.648 20.938 1.446 1 94.44 141 PRO B CA 1
ATOM 3673 C C . PRO B 1 141 ? -15.109 19.516 1.354 1 94.44 141 PRO B C 1
ATOM 3675 O O . PRO B 1 141 ? -13.961 19.266 1.706 1 94.44 141 PRO B O 1
ATOM 3678 N N . LEU B 1 142 ? -16.031 18.594 0.91 1 95.81 142 LEU B N 1
ATOM 3679 C CA . LEU B 1 142 ? -15.594 17.203 0.828 1 95.81 142 LEU B CA 1
ATOM 3680 C C . LEU B 1 142 ? -16.141 16.531 -0.434 1 95.81 142 LEU B C 1
ATOM 3682 O O . LEU B 1 142 ? -17.141 16.984 -0.99 1 95.81 142 LEU B O 1
ATOM 3686 N N . VAL B 1 143 ? -15.414 15.57 -0.927 1 96.75 143 VAL B N 1
ATOM 3687 C CA . VAL B 1 143 ? -15.844 14.68 -1.999 1 96.75 143 VAL B CA 1
ATOM 3688 C C . VAL B 1 143 ? -15.68 13.227 -1.56 1 96.75 143 VAL B C 1
ATOM 3690 O O . VAL B 1 143 ? -14.641 12.852 -1.009 1 96.75 143 VAL B O 1
ATOM 3693 N N . GLN B 1 144 ? -16.766 12.5 -1.674 1 97.25 144 GLN B N 1
ATOM 3694 C CA . GLN B 1 144 ? -16.656 11.062 -1.448 1 97.25 144 GLN B CA 1
ATOM 3695 C C . GLN B 1 144 ? -16.109 10.352 -2.682 1 97.25 144 GLN B C 1
ATOM 3697 O O . GLN B 1 144 ? -16.453 10.703 -3.812 1 97.25 144 GLN B O 1
ATOM 3702 N N . CYS B 1 145 ? -15.203 9.391 -2.477 1 97.81 145 CYS B N 1
ATOM 3703 C CA . CYS B 1 145 ? -14.547 8.656 -3.555 1 97.81 145 CYS B CA 1
ATOM 3704 C C . CYS B 1 145 ? -14.633 7.152 -3.328 1 97.81 145 CYS B C 1
ATOM 3706 O O . CYS B 1 145 ? -14.273 6.66 -2.258 1 97.81 145 CYS B O 1
ATOM 3708 N N . CYS B 1 146 ? -15.055 6.391 -4.285 1 96.62 146 CYS B N 1
ATOM 3709 C CA . CYS B 1 146 ? -15.281 4.953 -4.223 1 96.62 146 CYS B CA 1
ATOM 3710 C C . CYS B 1 146 ? -16.484 4.633 -3.348 1 96.62 146 CYS B C 1
ATOM 3712 O O . CYS B 1 146 ? -17.594 4.422 -3.857 1 96.62 146 CYS B O 1
ATOM 3714 N N . GLU B 1 147 ? -16.359 4.871 -2.062 1 93.62 147 GLU B N 1
ATOM 3715 C CA . GLU B 1 147 ? -17.484 4.762 -1.153 1 93.62 147 GLU B CA 1
ATOM 3716 C C . GLU B 1 147 ? -18.297 6.055 -1.132 1 93.62 147 GLU B C 1
ATOM 3718 O O . GLU B 1 147 ? -17.734 7.148 -1.175 1 93.62 147 GLU B O 1
ATOM 3723 N N . TYR B 1 148 ? -19.641 5.875 -1.107 1 92.38 148 TYR B N 1
ATOM 3724 C CA . TYR B 1 148 ? -20.484 7.062 -1.057 1 92.38 148 TYR B CA 1
ATOM 3725 C C . TYR B 1 148 ? -21.859 6.73 -0.481 1 92.38 148 TYR B C 1
ATOM 3727 O O . TYR B 1 148 ? -22.234 5.559 -0.375 1 92.38 148 TYR B O 1
ATOM 3735 N N . ASN B 1 149 ? -22.484 7.758 -0.017 1 86.69 149 ASN B N 1
ATOM 3736 C CA . ASN B 1 149 ? -23.875 7.656 0.445 1 86.69 149 ASN B CA 1
ATOM 3737 C C . ASN B 1 149 ? -24.859 8.008 -0.664 1 86.69 149 ASN B C 1
ATOM 3739 O O . ASN B 1 149 ? -24.969 9.172 -1.058 1 86.69 149 ASN B O 1
ATOM 3743 N N . GLU B 1 150 ? -25.594 7.055 -1.079 1 77.69 150 GLU B N 1
ATOM 3744 C CA . GLU B 1 150 ? -26.547 7.273 -2.166 1 77.69 150 GLU B CA 1
ATOM 3745 C C . GLU B 1 150 ? -27.625 8.266 -1.76 1 77.69 150 GLU B C 1
ATOM 3747 O O . GLU B 1 150 ? -28.062 9.094 -2.566 1 77.69 150 GLU B O 1
ATOM 3752 N N . ASP B 1 151 ? -28.047 8.172 -0.547 1 73.62 151 ASP B N 1
ATOM 3753 C CA . ASP B 1 151 ? -29.219 8.906 -0.104 1 73.62 151 ASP B CA 1
ATOM 3754 C C . ASP B 1 151 ? -28.844 10.289 0.432 1 73.62 151 ASP B C 1
ATOM 3756 O O . ASP B 1 151 ? -29.703 11.094 0.761 1 73.62 151 ASP B O 1
ATOM 3760 N N . ALA B 1 152 ? -27.641 10.516 0.569 1 67 152 ALA B N 1
ATOM 3761 C CA . ALA B 1 152 ? -27.234 11.805 1.125 1 67 152 ALA B CA 1
ATOM 3762 C C . ALA B 1 152 ? -27.141 12.859 0.033 1 67 152 ALA B C 1
ATOM 3764 O O . ALA B 1 152 ? -26.094 12.992 -0.62 1 67 152 ALA B O 1
ATOM 3765 N N . ALA B 1 153 ? -28.281 13.477 -0.127 1 68.81 153 ALA B N 1
ATOM 3766 C CA . ALA B 1 153 ? -28.375 14.523 -1.144 1 68.81 153 ALA B CA 1
ATOM 3767 C C . ALA B 1 153 ? -27.438 15.68 -0.826 1 68.81 153 ALA B C 1
ATOM 3769 O O . ALA B 1 153 ? -27.281 16.062 0.336 1 68.81 153 ALA B O 1
ATOM 3770 N N . GLY B 1 154 ? -26.516 15.945 -1.69 1 82.06 154 GLY B N 1
ATOM 3771 C CA . GLY B 1 154 ? -25.75 17.172 -1.544 1 82.06 154 GLY B CA 1
ATOM 3772 C C . GLY B 1 154 ? -24.266 16.922 -1.338 1 82.06 154 GLY B C 1
ATOM 3773 O O . GLY B 1 154 ? -23.484 17.859 -1.28 1 82.06 154 GLY B O 1
ATOM 3774 N N . TYR B 1 155 ? -23.984 15.578 -1.199 1 90.25 155 TYR B N 1
ATOM 3775 C CA . TYR B 1 155 ? -22.562 15.305 -1.065 1 90.25 155 TYR B CA 1
ATOM 3776 C C . TYR B 1 155 ? -22 14.703 -2.346 1 90.25 155 TYR B C 1
ATOM 3778 O O . TYR B 1 155 ? -22.422 13.617 -2.762 1 90.25 155 TYR B O 1
ATOM 3786 N N . PRO B 1 156 ? -21.141 15.383 -2.973 1 93.56 156 PRO B N 1
ATOM 3787 C CA . PRO B 1 156 ? -20.578 14.891 -4.234 1 93.56 156 PRO B CA 1
ATOM 3788 C C . PRO B 1 156 ? -19.75 13.617 -4.055 1 93.56 156 PRO B C 1
ATOM 3790 O O . PRO B 1 156 ? -19.109 13.438 -3.018 1 93.56 156 PRO B O 1
ATOM 3793 N N . TYR B 1 157 ? -19.812 12.789 -5.102 1 96.19 157 TYR B N 1
ATOM 3794 C CA . TYR B 1 157 ? -19 11.578 -5.062 1 96.19 157 TYR B CA 1
ATOM 3795 C C . TYR B 1 157 ? -18.578 11.156 -6.465 1 96.19 157 TYR B C 1
ATOM 3797 O O . TYR B 1 157 ? -19.172 11.594 -7.457 1 96.19 157 TYR B O 1
ATOM 3805 N N . VAL B 1 158 ? -17.516 10.43 -6.574 1 97.19 158 VAL B N 1
ATOM 3806 C CA . VAL B 1 158 ? -17.094 9.688 -7.762 1 97.19 158 VAL B CA 1
ATOM 3807 C C . VAL B 1 158 ? -16.906 8.211 -7.418 1 97.19 158 VAL B C 1
ATOM 3809 O O . VAL B 1 158 ? -16.312 7.883 -6.391 1 97.19 158 VAL B O 1
ATOM 3812 N N . SER B 1 159 ? -17.5 7.367 -8.164 1 97.81 159 SER B N 1
ATOM 3813 C CA . SER B 1 159 ? -17.453 5.934 -7.902 1 97.81 159 SER B CA 1
ATOM 3814 C C . SER B 1 159 ? -17.703 5.133 -9.18 1 97.81 159 SER B C 1
ATOM 3816 O O . SER B 1 159 ? -17.516 5.645 -10.281 1 97.81 159 SER B O 1
ATOM 3818 N N . ILE B 1 160 ? -17.875 3.842 -9.008 1 97.94 160 ILE B N 1
ATOM 3819 C CA . ILE B 1 160 ? -18.281 2.973 -10.109 1 97.94 160 ILE B CA 1
ATOM 3820 C C . ILE B 1 160 ? -19.625 2.328 -9.805 1 97.94 160 ILE B C 1
ATOM 3822 O O . ILE B 1 160 ? -20.141 2.441 -8.688 1 97.94 160 ILE B O 1
ATOM 3826 N N . ASP B 1 161 ? -20.203 1.756 -10.805 1 97.75 161 ASP B N 1
ATOM 3827 C CA . ASP B 1 161 ? -21.438 0.98 -10.617 1 97.75 161 ASP B CA 1
ATOM 3828 C C . ASP B 1 161 ? -21.109 -0.45 -10.188 1 97.75 161 ASP B C 1
ATOM 3830 O O . ASP B 1 161 ? -21.031 -1.354 -11.023 1 97.75 161 ASP B O 1
ATOM 3834 N N . ASP B 1 162 ? -21.016 -0.637 -8.875 1 98.12 162 ASP B N 1
ATOM 3835 C CA . ASP B 1 162 ? -20.609 -1.916 -8.305 1 98.12 162 ASP B CA 1
ATOM 3836 C C . ASP B 1 162 ? -21.609 -3.016 -8.648 1 98.12 162 ASP B C 1
ATOM 3838 O O . ASP B 1 162 ? -21.234 -4.164 -8.875 1 98.12 162 ASP B O 1
ATOM 3842 N N . PHE B 1 163 ? -22.844 -2.654 -8.672 1 98.12 163 PHE B N 1
ATOM 3843 C CA . PHE B 1 163 ? -23.891 -3.627 -8.984 1 98.12 163 PHE B CA 1
ATOM 3844 C C . PHE B 1 163 ? -23.703 -4.191 -10.391 1 98.12 163 PHE B C 1
ATOM 3846 O O . PHE B 1 163 ? -23.562 -5.406 -10.562 1 98.12 163 PHE B O 1
ATOM 3853 N N . SER B 1 164 ? -23.578 -3.35 -11.344 1 98.44 164 SER B N 1
ATOM 3854 C CA . SER B 1 164 ? -23.453 -3.771 -12.734 1 98.44 164 SER B CA 1
ATOM 3855 C C . SER B 1 164 ? -22.156 -4.516 -12.977 1 98.44 164 SER B C 1
ATOM 3857 O O . SER B 1 164 ? -22.109 -5.492 -13.727 1 98.44 164 SER B O 1
ATOM 3859 N N . ALA B 1 165 ? -21.125 -4.031 -12.344 1 98.62 165 ALA B N 1
ATOM 3860 C CA . ALA B 1 165 ? -19.828 -4.676 -12.492 1 98.62 165 ALA B CA 1
ATOM 3861 C C . ALA B 1 165 ? -19.844 -6.102 -11.953 1 98.62 165 ALA B C 1
ATOM 3863 O O . ALA B 1 165 ? -19.359 -7.027 -12.602 1 98.62 165 ALA B O 1
ATOM 3864 N N . ALA B 1 166 ? -20.469 -6.25 -10.805 1 98.75 166 ALA B N 1
ATOM 3865 C CA . ALA B 1 166 ? -20.531 -7.566 -10.188 1 98.75 166 ALA B CA 1
ATOM 3866 C C . ALA B 1 166 ? -21.453 -8.5 -10.977 1 98.75 166 ALA B C 1
ATOM 3868 O O . ALA B 1 166 ? -21.172 -9.688 -11.117 1 98.75 166 ALA B O 1
ATOM 3869 N N . GLU B 1 167 ? -22.516 -7.941 -11.445 1 98.69 167 GLU B N 1
ATOM 3870 C CA . GLU B 1 167 ? -23.438 -8.734 -12.258 1 98.69 167 GLU B CA 1
ATOM 3871 C C . GLU B 1 167 ? -22.75 -9.258 -13.516 1 98.69 167 GLU B C 1
ATOM 3873 O O . GLU B 1 167 ? -22.875 -10.438 -13.844 1 98.69 167 GLU B O 1
ATOM 3878 N N . ALA B 1 168 ? -22.016 -8.398 -14.148 1 98.25 168 ALA B N 1
ATOM 3879 C CA . ALA B 1 168 ? -21.312 -8.766 -15.375 1 98.25 168 ALA B CA 1
ATOM 3880 C C . ALA B 1 168 ? -20.25 -9.828 -15.094 1 98.25 168 ALA B C 1
ATOM 3882 O O . ALA B 1 168 ? -20.078 -10.766 -15.875 1 98.25 168 ALA B O 1
ATOM 3883 N N . ALA B 1 169 ? -19.562 -9.68 -13.992 1 98.5 169 ALA B N 1
ATOM 3884 C CA . ALA B 1 169 ? -18.516 -10.609 -13.617 1 98.5 169 ALA B CA 1
ATOM 3885 C C . ALA B 1 169 ? -19.078 -12 -13.336 1 98.5 169 ALA B C 1
ATOM 3887 O O . ALA B 1 169 ? -18.531 -13.008 -13.789 1 98.5 169 ALA B O 1
ATOM 3888 N N . THR B 1 170 ? -20.141 -12.008 -12.641 1 98.5 170 THR B N 1
ATOM 3889 C CA . THR B 1 170 ? -20.797 -13.273 -12.312 1 98.5 170 THR B CA 1
ATOM 3890 C C . THR B 1 170 ? -21.391 -13.922 -13.555 1 98.5 170 THR B C 1
ATOM 3892 O O . THR B 1 170 ? -21.266 -15.133 -13.75 1 98.5 170 THR B O 1
ATOM 3895 N N . ALA B 1 171 ? -21.984 -13.125 -14.383 1 98.06 171 ALA B N 1
ATOM 3896 C CA . ALA B 1 171 ? -22.547 -13.617 -15.641 1 98.06 171 ALA B CA 1
ATOM 3897 C C . ALA B 1 171 ? -21.469 -14.242 -16.516 1 98.06 171 ALA B C 1
ATOM 3899 O O . ALA B 1 171 ? -21.719 -15.258 -17.172 1 98.06 171 ALA B O 1
ATOM 3900 N N . TYR B 1 172 ? -20.344 -13.625 -16.484 1 98.06 172 TYR B N 1
ATOM 3901 C CA . TYR B 1 172 ? -19.219 -14.172 -17.25 1 98.06 172 TYR B CA 1
ATOM 3902 C C . TYR B 1 172 ? -18.906 -15.586 -16.797 1 98.06 172 TYR B C 1
ATOM 3904 O O . TYR B 1 172 ? -18.672 -16.469 -17.625 1 98.06 172 TYR B O 1
ATOM 3912 N N . LEU B 1 173 ? -18.938 -15.82 -15.508 1 97.81 173 LEU B N 1
ATOM 3913 C CA . LEU B 1 173 ? -18.625 -17.141 -14.961 1 97.81 173 LEU B CA 1
ATOM 3914 C C . LEU B 1 173 ? -19.656 -18.172 -15.398 1 97.81 173 LEU B C 1
ATOM 3916 O O . LEU B 1 173 ? -19.297 -19.266 -15.82 1 97.81 173 LEU B O 1
ATOM 3920 N N . TYR B 1 174 ? -20.891 -17.875 -15.312 1 95.31 174 TYR B N 1
ATOM 3921 C CA . TYR B 1 174 ? -21.906 -18.859 -15.711 1 95.31 174 TYR B CA 1
ATOM 3922 C C . TYR B 1 174 ? -21.891 -19.078 -17.219 1 95.31 174 TYR B C 1
ATOM 3924 O O . TYR B 1 174 ? -22.172 -20.172 -17.703 1 95.31 174 TYR B O 1
ATOM 3932 N N . ASN B 1 175 ? -21.547 -18.016 -17.969 1 95.94 175 ASN B N 1
ATOM 3933 C CA . ASN B 1 175 ? -21.422 -18.156 -19.422 1 95.94 175 ASN B CA 1
ATOM 3934 C C . ASN B 1 175 ? -20.234 -19.047 -19.797 1 95.94 175 ASN B C 1
ATOM 3936 O O . ASN B 1 175 ? -20.203 -19.609 -20.891 1 95.94 175 ASN B O 1
ATOM 3940 N N . CYS B 1 176 ? -19.281 -19.109 -18.891 1 96.06 176 CYS B N 1
ATOM 3941 C CA . CYS B 1 176 ? -18.141 -19.984 -19.078 1 96.06 176 CYS B CA 1
ATOM 3942 C C . CYS B 1 176 ? -18.5 -21.422 -18.703 1 96.06 176 CYS B C 1
ATOM 3944 O O . CYS B 1 176 ? -17.672 -22.328 -18.797 1 96.06 176 CYS B O 1
ATOM 3946 N N . GLY B 1 177 ? -19.734 -21.641 -18.172 1 94.5 177 GLY B N 1
ATOM 3947 C CA . GLY B 1 177 ? -20.203 -23 -17.891 1 94.5 177 GLY B CA 1
ATOM 3948 C C . GLY B 1 177 ? -20.234 -23.328 -16.406 1 94.5 177 GLY B C 1
ATOM 3949 O O . GLY B 1 177 ? -20.547 -24.453 -16.031 1 94.5 177 GLY B O 1
ATOM 3950 N N . CYS B 1 178 ? -19.953 -22.344 -15.617 1 95.81 178 CYS B N 1
ATOM 3951 C CA . CYS B 1 178 ? -19.969 -22.562 -14.18 1 95.81 178 CYS B CA 1
ATOM 3952 C C . CYS B 1 178 ? -21.391 -22.438 -13.633 1 95.81 178 CYS B C 1
ATOM 3954 O O . CYS B 1 178 ? -22.141 -21.562 -14.055 1 95.81 178 CYS B O 1
ATOM 3956 N N . ASN B 1 179 ? -21.719 -23.328 -12.719 1 95.25 179 ASN B N 1
ATOM 3957 C CA . ASN B 1 179 ? -23.078 -23.297 -12.156 1 95.25 179 ASN B CA 1
ATOM 3958 C C . ASN B 1 179 ? -23.047 -23.391 -10.633 1 95.25 179 ASN B C 1
ATOM 3960 O O . ASN B 1 179 ? -24.094 -23.375 -9.992 1 95.25 179 ASN B O 1
ATOM 3964 N N . LYS B 1 180 ? -21.938 -23.609 -10.055 1 97.19 180 LYS B N 1
ATOM 3965 C CA . LYS B 1 180 ? -21.703 -23.578 -8.609 1 97.19 180 LYS B CA 1
ATOM 3966 C C . LYS B 1 180 ? -20.766 -22.438 -8.227 1 97.19 180 LYS B C 1
ATOM 3968 O O . LYS B 1 180 ? -19.594 -22.672 -7.922 1 97.19 180 LYS B O 1
ATOM 3973 N N . ILE B 1 181 ? -21.375 -21.297 -8.156 1 98.06 181 ILE B N 1
ATOM 3974 C CA . ILE B 1 181 ? -20.562 -20.094 -8.047 1 98.06 181 ILE B CA 1
ATOM 3975 C C . ILE B 1 181 ? -20.672 -19.531 -6.629 1 98.06 181 ILE B C 1
ATOM 3977 O O . ILE B 1 181 ? -21.734 -19.062 -6.219 1 98.06 181 ILE B O 1
ATOM 3981 N N . ALA B 1 182 ? -19.547 -19.516 -5.863 1 98.75 182 ALA B N 1
ATOM 3982 C CA . ALA B 1 182 ? -19.516 -18.969 -4.512 1 98.75 182 ALA B CA 1
ATOM 3983 C C . ALA B 1 182 ? -19.109 -17.484 -4.535 1 98.75 182 ALA B C 1
ATOM 3985 O O . ALA B 1 182 ? -18.516 -17.016 -5.504 1 98.75 182 ALA B O 1
ATOM 3986 N N . LEU B 1 183 ? -19.484 -16.828 -3.465 1 98.81 183 LEU B N 1
ATOM 3987 C CA . LEU B 1 183 ? -19.109 -15.43 -3.266 1 98.81 183 LEU B CA 1
ATOM 3988 C C . LEU B 1 183 ? -18.297 -15.258 -1.983 1 98.81 183 LEU B C 1
ATOM 3990 O O . LEU B 1 183 ? -18.734 -15.703 -0.914 1 98.81 183 LEU B O 1
ATOM 3994 N N . ILE B 1 184 ? -17.109 -14.688 -2.158 1 98.81 184 ILE B N 1
ATOM 3995 C CA . ILE B 1 184 ? -16.375 -14.18 -1.002 1 98.81 184 ILE B CA 1
ATOM 3996 C C . ILE B 1 184 ? -16.453 -12.656 -0.97 1 98.81 184 ILE B C 1
ATOM 3998 O O . ILE B 1 184 ? -15.891 -11.984 -1.837 1 98.81 184 ILE B O 1
ATOM 4002 N N . ASN B 1 185 ? -17.125 -12.133 0.033 1 98.44 185 ASN B N 1
ATOM 4003 C CA . ASN B 1 185 ? -17.469 -10.711 0.1 1 98.44 185 ASN B CA 1
ATOM 4004 C C . ASN B 1 185 ? -16.812 -10.039 1.301 1 98.44 185 ASN B C 1
ATOM 4006 O O . ASN B 1 185 ? -16.109 -10.688 2.078 1 98.44 185 ASN B O 1
ATOM 4010 N N . GLY B 1 186 ? -16.828 -8.688 1.229 1 96.19 186 GLY B N 1
ATOM 4011 C CA . GLY B 1 186 ? -16.359 -7.887 2.346 1 96.19 186 GLY B CA 1
ATOM 4012 C C . GLY B 1 186 ? -17.453 -7.504 3.316 1 96.19 186 GLY B C 1
ATOM 4013 O O . GLY B 1 186 ? -18.547 -8.078 3.287 1 96.19 186 GLY B O 1
ATOM 4014 N N . PRO B 1 187 ? -17.156 -6.57 4.199 1 93.12 187 PRO B N 1
ATOM 4015 C CA . PRO B 1 187 ? -18.156 -6.168 5.203 1 93.12 187 PRO B CA 1
ATOM 4016 C C . PRO B 1 187 ? -19.344 -5.43 4.594 1 93.12 187 PRO B C 1
ATOM 4018 O O . PRO B 1 187 ? -19.156 -4.449 3.869 1 93.12 187 PRO B O 1
ATOM 4021 N N . LEU B 1 188 ? -20.516 -5.738 5.062 1 94.06 188 LEU B N 1
ATOM 4022 C CA . LEU B 1 188 ? -21.75 -5.188 4.488 1 94.06 188 LEU B CA 1
ATOM 4023 C C . LEU B 1 188 ? -21.984 -3.762 4.98 1 94.06 188 LEU B C 1
ATOM 4025 O O . LEU B 1 188 ? -22.891 -3.086 4.516 1 94.06 188 LEU B O 1
ATOM 4029 N N . SER B 1 189 ? -21.094 -3.33 5.867 1 90.44 189 SER B N 1
ATOM 4030 C CA . SER B 1 189 ? -21.141 -1.926 6.258 1 90.44 189 SER B CA 1
ATOM 4031 C C . SER B 1 189 ? -20.688 -1.018 5.121 1 90.44 189 SER B C 1
ATOM 4033 O O . SER B 1 189 ? -20.969 0.185 5.137 1 90.44 189 SER B O 1
ATOM 4035 N N . PHE B 1 190 ? -20.062 -1.58 4.172 1 92.44 190 PHE B N 1
ATOM 4036 C CA . PHE B 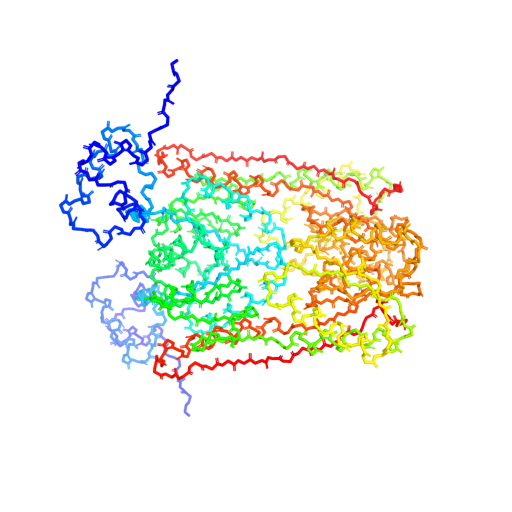1 190 ? -19.625 -0.825 3.002 1 92.44 190 PHE B CA 1
ATOM 4037 C C . PHE B 1 190 ? -20.609 -0.997 1.851 1 92.44 190 PHE B C 1
ATOM 4039 O O . PHE B 1 190 ? -21.078 -2.107 1.584 1 92.44 190 PHE B O 1
ATOM 4046 N N . LYS B 1 191 ? -20.828 0.073 1.152 1 93.94 191 LYS B N 1
ATOM 4047 C CA . LYS B 1 191 ? -21.766 0.061 0.027 1 93.94 191 LYS B CA 1
ATOM 4048 C C . LYS B 1 191 ? -21.266 -0.859 -1.086 1 93.94 191 LYS B C 1
ATOM 4050 O O . LYS B 1 191 ? -22.062 -1.55 -1.727 1 93.94 191 LYS B O 1
ATOM 4055 N N . TYR B 1 192 ? -19.984 -0.852 -1.398 1 95.56 192 TYR B N 1
ATOM 4056 C CA . TYR B 1 192 ? -19.469 -1.681 -2.482 1 95.56 192 TYR B CA 1
ATOM 4057 C C . TYR B 1 192 ? -19.812 -3.148 -2.258 1 95.56 192 TYR B C 1
ATOM 4059 O O . TYR B 1 192 ? -20.188 -3.855 -3.195 1 95.56 192 TYR B O 1
ATOM 4067 N N . ALA B 1 193 ? -19.688 -3.617 -0.987 1 96.88 193 ALA B N 1
ATOM 4068 C CA . ALA B 1 193 ? -19.953 -5.016 -0.659 1 96.88 193 ALA B CA 1
ATOM 4069 C C . ALA B 1 193 ? -21.422 -5.359 -0.874 1 96.88 193 ALA B C 1
ATOM 4071 O O . ALA B 1 193 ? -21.75 -6.418 -1.414 1 96.88 193 ALA B O 1
ATOM 4072 N N . VAL B 1 194 ? -22.281 -4.43 -0.52 1 97.19 194 VAL B N 1
ATOM 4073 C CA . VAL B 1 194 ? -23.719 -4.629 -0.686 1 97.19 194 VAL B CA 1
ATOM 4074 C C . VAL B 1 194 ? -24.062 -4.699 -2.172 1 97.19 194 VAL B C 1
ATOM 4076 O O . VAL B 1 194 ? -24.719 -5.641 -2.615 1 97.19 194 VAL B O 1
ATOM 4079 N N . LYS B 1 195 ? -23.578 -3.779 -2.867 1 97.94 195 LYS B N 1
ATOM 4080 C CA . LYS B 1 195 ? -23.938 -3.674 -4.281 1 97.94 195 LYS B CA 1
ATOM 4081 C C . LYS B 1 195 ? -23.328 -4.812 -5.09 1 97.94 195 LYS B C 1
ATOM 4083 O O . LYS B 1 195 ? -23.938 -5.32 -6.023 1 97.94 195 LYS B O 1
ATOM 4088 N N . ARG B 1 196 ? -22.125 -5.215 -4.773 1 98.5 196 ARG B N 1
ATOM 4089 C CA . ARG B 1 196 ? -21.5 -6.332 -5.477 1 98.5 196 ARG B CA 1
ATOM 4090 C C . ARG B 1 196 ? -22.234 -7.641 -5.184 1 98.5 196 ARG B C 1
ATOM 4092 O O . ARG B 1 196 ? -22.422 -8.469 -6.078 1 98.5 196 ARG B O 1
ATOM 4099 N N . GLN B 1 197 ? -22.672 -7.77 -3.949 1 98.56 197 GLN B N 1
ATOM 4100 C CA . GLN B 1 197 ? -23.469 -8.945 -3.627 1 98.56 197 GLN B CA 1
ATOM 4101 C C . GLN B 1 197 ? -24.781 -8.945 -4.387 1 98.56 197 GLN B C 1
ATOM 4103 O O . GLN B 1 197 ? -25.219 -9.977 -4.887 1 98.56 197 GLN B O 1
ATOM 4108 N N . GLU B 1 198 ? -25.453 -7.777 -4.422 1 98.56 198 GLU B N 1
ATOM 4109 C CA . GLU B 1 198 ? -26.703 -7.648 -5.164 1 98.56 198 GLU B CA 1
ATOM 4110 C C . GLU B 1 198 ? -26.5 -7.992 -6.641 1 98.56 198 GLU B C 1
ATOM 4112 O O . GLU B 1 198 ? -27.344 -8.664 -7.242 1 98.56 198 GLU B O 1
ATOM 4117 N N . GLY B 1 199 ? -25.375 -7.52 -7.164 1 98.75 199 GLY B N 1
ATOM 4118 C CA . GLY B 1 199 ? -25.062 -7.84 -8.547 1 98.75 199 GLY B CA 1
ATOM 4119 C C . GLY B 1 199 ? -24.828 -9.32 -8.773 1 98.75 199 GLY B C 1
ATOM 4120 O O . GLY B 1 199 ? -25.328 -9.891 -9.75 1 98.75 199 GLY B O 1
ATOM 4121 N N . TYR B 1 200 ? -24.156 -9.906 -7.836 1 98.69 200 TYR B N 1
ATOM 4122 C CA . TYR B 1 200 ? -23.906 -11.344 -7.852 1 98.69 200 TYR B CA 1
ATOM 4123 C C . TYR B 1 200 ? -25.234 -12.117 -7.832 1 98.69 200 TYR B C 1
ATOM 4125 O O . TYR B 1 200 ? -25.453 -12.984 -8.672 1 98.69 200 TYR B O 1
ATOM 4133 N N . LEU B 1 201 ? -26.094 -11.797 -6.98 1 98.5 201 LEU B N 1
ATOM 4134 C CA . LEU B 1 201 ? -27.375 -12.477 -6.824 1 98.5 201 LEU B CA 1
ATOM 4135 C C . LEU B 1 201 ? -28.266 -12.25 -8.039 1 98.5 201 LEU B C 1
ATOM 4137 O O . LEU B 1 201 ? -28.969 -13.156 -8.477 1 98.5 201 LEU B O 1
ATOM 4141 N N . SER B 1 202 ? -28.234 -11.047 -8.547 1 98.5 202 SER B N 1
ATOM 4142 C CA . SER B 1 202 ? -29.016 -10.719 -9.734 1 98.5 202 SER B CA 1
ATOM 4143 C C . SER B 1 202 ? -28.609 -11.594 -10.922 1 98.5 202 SER B C 1
ATOM 4145 O O . SER B 1 202 ? -29.469 -12.117 -11.633 1 98.5 202 SER B O 1
ATOM 4147 N N . ALA B 1 203 ? -27.297 -11.727 -11.125 1 98.44 203 ALA B N 1
ATOM 4148 C CA . ALA B 1 203 ? -26.797 -12.555 -12.219 1 98.44 203 ALA B CA 1
ATOM 4149 C C . ALA B 1 203 ? -27.234 -14.008 -12.062 1 98.44 203 ALA B C 1
ATOM 4151 O O . ALA B 1 203 ? -27.641 -14.648 -13.031 1 98.44 203 ALA B O 1
ATOM 4152 N N . LEU B 1 204 ? -27.203 -14.492 -10.875 1 98.12 204 LEU B N 1
ATOM 4153 C CA . LEU B 1 204 ? -27.594 -15.867 -10.609 1 98.12 204 LEU B CA 1
ATOM 4154 C C . LEU B 1 204 ? -29.078 -16.062 -10.859 1 98.12 204 LEU B C 1
ATOM 4156 O O . LEU B 1 204 ? -29.5 -17.078 -11.43 1 98.12 204 LEU B O 1
ATOM 4160 N N . LYS B 1 205 ? -29.812 -15.117 -10.414 1 97.75 205 LYS B N 1
ATOM 4161 C CA . LYS B 1 205 ? -31.266 -15.172 -10.609 1 97.75 205 LYS B CA 1
ATOM 4162 C C . LYS B 1 205 ? -31.625 -15.219 -12.094 1 97.75 205 LYS B C 1
ATOM 4164 O O . LYS B 1 205 ? -32.469 -16.016 -12.516 1 97.75 205 LYS B O 1
ATOM 4169 N N . LYS B 1 206 ? -30.969 -14.422 -12.828 1 97.25 206 LYS B N 1
ATOM 4170 C CA . LYS B 1 206 ? -31.203 -14.359 -14.266 1 97.25 206 LYS B CA 1
ATOM 4171 C C . LYS B 1 206 ? -30.844 -15.68 -14.945 1 97.25 206 LYS B C 1
ATOM 4173 O O . LYS B 1 206 ? -31.484 -16.078 -15.922 1 97.25 206 LYS B O 1
ATOM 4178 N N . ALA B 1 207 ? -29.891 -16.312 -14.414 1 96.88 207 ALA B N 1
ATOM 4179 C CA . ALA B 1 207 ? -29.422 -17.578 -14.977 1 96.88 207 ALA B CA 1
ATOM 4180 C C . ALA B 1 207 ? -30.156 -18.766 -14.352 1 96.88 207 ALA B C 1
ATOM 4182 O O . ALA B 1 207 ? -29.891 -19.922 -14.711 1 96.88 207 ALA B O 1
ATOM 4183 N N . GLU B 1 208 ? -31 -18.516 -13.391 1 96.81 208 GLU B N 1
ATOM 4184 C CA . GLU B 1 208 ? -31.75 -19.531 -12.664 1 96.81 208 GLU B CA 1
ATOM 4185 C C . GLU B 1 208 ? -30.812 -20.516 -11.969 1 96.81 208 GLU B C 1
ATOM 4187 O O . GLU B 1 208 ? -31.016 -21.734 -12.039 1 96.81 208 GLU B O 1
ATOM 4192 N N . ILE B 1 209 ? -29.781 -19.922 -11.438 1 96.25 209 ILE B N 1
ATOM 4193 C CA . ILE B 1 209 ? -28.828 -20.703 -10.648 1 96.25 209 ILE B CA 1
ATOM 4194 C C . ILE B 1 209 ? -29.078 -20.469 -9.164 1 96.25 209 ILE B C 1
ATOM 4196 O O . ILE B 1 209 ? -29.172 -19.328 -8.711 1 96.25 209 ILE B O 1
ATOM 4200 N N . SER B 1 210 ? -29.25 -21.547 -8.461 1 93.31 210 SER B N 1
ATOM 4201 C CA . SER B 1 210 ? -29.391 -21.469 -7.008 1 93.31 210 SER B CA 1
ATOM 4202 C C . SER B 1 210 ? -28.094 -21.828 -6.297 1 93.31 210 SER B C 1
ATOM 4204 O O . SER B 1 210 ? -27.406 -22.781 -6.688 1 93.31 210 SER B O 1
ATOM 4206 N N . VAL B 1 211 ? -27.766 -20.969 -5.324 1 92.12 211 VAL B N 1
ATOM 4207 C CA . VAL B 1 211 ? -26.578 -21.281 -4.535 1 92.12 211 VAL B CA 1
ATOM 4208 C C . VAL B 1 211 ? -26.953 -21.359 -3.055 1 92.12 211 VAL B C 1
ATOM 4210 O O . VAL B 1 211 ? -27.812 -20.609 -2.586 1 92.12 211 VAL B O 1
ATOM 4213 N N . PRO B 1 212 ? -26.328 -22.328 -2.381 1 94.88 212 PRO B N 1
ATOM 4214 C CA . PRO B 1 212 ? -26.578 -22.391 -0.941 1 94.88 212 PRO B CA 1
ATOM 4215 C C . PRO B 1 212 ? -26.125 -21.125 -0.212 1 94.88 212 PRO B C 1
ATOM 4217 O O . PRO B 1 212 ? -25.141 -20.5 -0.609 1 94.88 212 PRO B O 1
ATOM 4220 N N . GLN B 1 213 ? -26.734 -20.859 0.858 1 94.12 213 GLN B N 1
ATOM 4221 C CA . GLN B 1 213 ? -26.469 -19.641 1.617 1 94.12 213 GLN B CA 1
ATOM 4222 C C . GLN B 1 213 ? -25.047 -19.656 2.188 1 94.12 213 GLN B C 1
ATOM 4224 O O . GLN B 1 213 ? -24.406 -18.609 2.291 1 94.12 213 GLN B O 1
ATOM 4229 N N . ASN B 1 214 ? -24.578 -20.828 2.418 1 94.94 214 ASN B N 1
ATOM 4230 C CA . ASN B 1 214 ? -23.266 -20.922 3.043 1 94.94 214 ASN B CA 1
ATOM 4231 C C . ASN B 1 214 ? -22.156 -20.703 2.031 1 94.94 214 ASN B C 1
ATOM 4233 O O . ASN B 1 214 ? -20.969 -20.672 2.396 1 94.94 214 ASN B O 1
ATOM 4237 N N . TRP B 1 215 ? -22.516 -20.484 0.742 1 97.56 215 TRP B N 1
ATOM 4238 C CA . TRP B 1 215 ? -21.531 -20.172 -0.295 1 97.56 215 TRP B CA 1
ATOM 4239 C C . TRP B 1 215 ? -21.344 -18.672 -0.425 1 97.56 215 TRP B C 1
ATOM 4241 O O . TRP B 1 215 ? -20.453 -18.203 -1.139 1 97.56 215 TRP B O 1
ATOM 4251 N N . ILE B 1 216 ? -22.172 -17.984 0.293 1 98.06 216 ILE B N 1
ATOM 4252 C CA . ILE B 1 216 ? -22.047 -16.531 0.374 1 98.06 216 ILE B CA 1
ATOM 4253 C C . ILE B 1 216 ? -21.375 -16.141 1.691 1 98.06 216 ILE B C 1
ATOM 4255 O O . ILE B 1 216 ? -22.031 -16.078 2.732 1 98.06 216 ILE B O 1
ATOM 4259 N N . ILE B 1 217 ? -20.047 -15.859 1.595 1 98.19 217 ILE B N 1
ATOM 4260 C CA . ILE B 1 217 ? -19.266 -15.633 2.801 1 98.19 217 ILE B CA 1
ATOM 4261 C C . ILE B 1 217 ? -18.938 -14.148 2.932 1 98.19 217 ILE B C 1
ATOM 4263 O O . ILE B 1 217 ? -18.438 -13.531 1.986 1 98.19 217 ILE B O 1
ATOM 4267 N N . GLN B 1 218 ? -19.203 -13.617 4.086 1 97.56 218 GLN B N 1
ATOM 4268 C CA . GLN B 1 218 ? -18.844 -12.242 4.426 1 97.56 218 GLN B CA 1
ATOM 4269 C C . GLN B 1 218 ? -17.656 -12.203 5.379 1 97.56 218 GLN B C 1
ATOM 4271 O O . GLN B 1 218 ? -17.703 -12.766 6.473 1 97.56 218 GLN B O 1
ATOM 4276 N N . LEU B 1 219 ? -16.656 -11.555 4.902 1 97 219 LEU B N 1
ATOM 4277 C CA . LEU B 1 219 ? -15.5 -11.375 5.773 1 97 219 LEU B CA 1
ATOM 4278 C C . LEU B 1 219 ? -15.492 -9.977 6.379 1 97 219 LEU B C 1
ATOM 4280 O O . LEU B 1 219 ? -15.961 -9.016 5.754 1 97 219 LEU B O 1
ATOM 4284 N N . PRO B 1 220 ? -14.938 -9.859 7.547 1 93.5 220 PRO B N 1
ATOM 4285 C CA . PRO B 1 220 ? -14.977 -8.562 8.227 1 93.5 220 PRO B CA 1
ATOM 4286 C C . PRO B 1 220 ? -14.031 -7.535 7.605 1 93.5 220 PRO B C 1
ATOM 4288 O O . PRO B 1 220 ? -14.18 -6.332 7.844 1 93.5 220 PRO B O 1
ATOM 4291 N N . GLU B 1 221 ? -13.031 -7.957 6.906 1 90.88 221 GLU B N 1
ATOM 4292 C CA . GLU B 1 221 ? -12.078 -7.094 6.219 1 90.88 221 GLU B CA 1
ATOM 4293 C C . GLU B 1 221 ? -11.445 -7.805 5.027 1 90.88 221 GLU B C 1
ATOM 4295 O O . GLU B 1 221 ? -11.578 -9.023 4.883 1 90.88 221 GLU B O 1
ATOM 4300 N N . ILE B 1 222 ? -10.875 -7.074 4.152 1 92.75 222 ILE B N 1
ATOM 4301 C CA . ILE B 1 222 ? -10.109 -7.648 3.051 1 92.75 222 ILE B CA 1
ATOM 4302 C C . ILE B 1 222 ? -8.781 -8.203 3.57 1 92.75 222 ILE B C 1
ATOM 4304 O O . ILE B 1 222 ? -7.801 -7.465 3.688 1 92.75 222 ILE B O 1
ATOM 4308 N N . ASN B 1 223 ? -8.836 -9.43 3.85 1 91.31 223 ASN B N 1
ATOM 4309 C CA . ASN B 1 223 ? -7.699 -10.117 4.453 1 91.31 223 ASN B CA 1
ATOM 4310 C C . ASN B 1 223 ? -7.449 -11.469 3.799 1 91.31 223 ASN B C 1
ATOM 4312 O O . ASN B 1 223 ? -8.352 -12.312 3.744 1 91.31 223 ASN B O 1
ATOM 4316 N N . TYR B 1 224 ? -6.262 -11.656 3.398 1 92.38 224 TYR B N 1
ATOM 4317 C CA . TYR B 1 2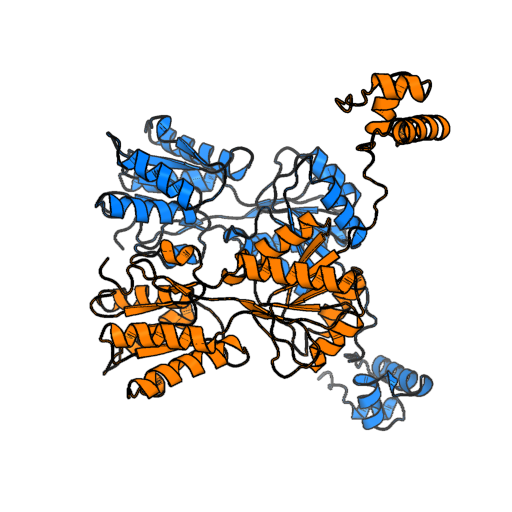24 ? -5.887 -12.852 2.648 1 92.38 224 TYR B CA 1
ATOM 4318 C C . TYR B 1 224 ? -6.082 -14.102 3.486 1 92.38 224 TYR B C 1
ATOM 4320 O O . TYR B 1 224 ? -6.676 -15.086 3.023 1 92.38 224 TYR B O 1
ATOM 4328 N N . GLN B 1 225 ? -5.582 -14.102 4.699 1 92.31 225 GLN B N 1
ATOM 4329 C CA . GLN B 1 225 ? -5.613 -15.289 5.551 1 92.31 225 GLN B CA 1
ATOM 4330 C C . GLN B 1 225 ? -7.047 -15.68 5.898 1 92.31 225 GLN B C 1
ATOM 4332 O O . GLN B 1 225 ? -7.383 -16.859 5.93 1 92.31 225 GLN B O 1
ATOM 4337 N N . MET B 1 226 ? -7.836 -14.695 6.133 1 95.19 226 MET B N 1
ATOM 4338 C CA . MET B 1 226 ? -9.242 -14.961 6.414 1 95.19 226 MET B CA 1
ATOM 4339 C C . MET B 1 226 ? -9.938 -15.57 5.199 1 95.19 226 MET B C 1
ATOM 4341 O O . MET B 1 226 ? -10.719 -16.516 5.336 1 95.19 226 MET B O 1
ATOM 4345 N N . ALA B 1 227 ? -9.609 -15.062 4.09 1 97.31 227 ALA B N 1
ATOM 4346 C CA . ALA B 1 227 ? -10.195 -15.578 2.857 1 97.31 227 ALA B CA 1
ATOM 4347 C C . ALA B 1 227 ? -9.727 -17.016 2.592 1 97.31 227 ALA B C 1
ATOM 4349 O O . ALA B 1 227 ? -10.539 -17.875 2.262 1 97.31 227 ALA B O 1
ATOM 4350 N N . TYR B 1 228 ? -8.484 -17.203 2.766 1 96.12 228 TYR B N 1
ATOM 4351 C CA . TYR B 1 228 ? -7.906 -18.531 2.539 1 96.12 228 TYR B CA 1
ATOM 4352 C C . TYR B 1 228 ? -8.594 -19.578 3.402 1 96.12 228 TYR B C 1
ATOM 4354 O O . TYR B 1 228 ? -8.977 -20.641 2.906 1 96.12 228 TYR B O 1
ATOM 4362 N N . ALA B 1 229 ? -8.75 -19.281 4.625 1 97.19 229 ALA B N 1
ATOM 4363 C CA . ALA B 1 229 ? -9.375 -20.219 5.559 1 97.19 229 ALA B CA 1
ATOM 4364 C C . ALA B 1 229 ? -10.82 -20.516 5.16 1 97.19 229 ALA B C 1
ATOM 4366 O O . ALA B 1 229 ? -11.25 -21.672 5.168 1 97.19 229 ALA B O 1
ATOM 4367 N N . ALA B 1 230 ? -11.508 -19.469 4.836 1 97.75 230 ALA B N 1
ATOM 4368 C CA . ALA B 1 230 ? -12.906 -19.609 4.453 1 97.75 230 ALA B CA 1
ATOM 4369 C C . ALA B 1 230 ? -13.047 -20.438 3.182 1 97.75 230 ALA B C 1
ATOM 4371 O O . ALA B 1 230 ? -13.93 -21.297 3.09 1 97.75 230 ALA B O 1
ATOM 4372 N N . ILE B 1 231 ? -12.219 -20.234 2.223 1 98.06 231 ILE B N 1
ATOM 4373 C CA . ILE B 1 231 ? -12.273 -20.906 0.933 1 98.06 231 ILE B CA 1
ATOM 4374 C C . ILE B 1 231 ? -11.883 -22.375 1.107 1 98.06 231 ILE B C 1
ATOM 4376 O O . ILE B 1 231 ? -12.492 -23.266 0.502 1 98.06 231 ILE B O 1
ATOM 4380 N N . CYS B 1 232 ? -10.914 -22.609 1.953 1 97.62 232 CYS B N 1
ATOM 4381 C CA . CYS B 1 232 ? -10.531 -23.984 2.24 1 97.62 232 CYS B CA 1
ATOM 4382 C C . CYS B 1 232 ? -11.703 -24.781 2.812 1 97.62 232 CYS B C 1
ATOM 4384 O O . CYS B 1 232 ? -11.914 -25.938 2.453 1 97.62 232 CYS B O 1
ATOM 4386 N N . ARG B 1 233 ? -12.414 -24.125 3.648 1 97.06 233 ARG B N 1
ATOM 4387 C CA . ARG B 1 233 ? -13.578 -24.781 4.23 1 97.06 233 ARG B CA 1
ATOM 4388 C C . ARG B 1 233 ? -14.609 -25.125 3.154 1 97.06 233 ARG B C 1
ATOM 4390 O O . ARG B 1 233 ? -15.172 -26.219 3.162 1 97.06 233 ARG B O 1
ATOM 4397 N N . LEU B 1 234 ? -14.82 -24.25 2.219 1 97.12 234 LEU B N 1
ATOM 4398 C CA . LEU B 1 234 ? -15.781 -24.469 1.139 1 97.12 234 LEU B CA 1
ATOM 4399 C C . LEU B 1 234 ? -15.32 -25.609 0.229 1 97.12 234 LEU B C 1
ATOM 4401 O O . LEU B 1 234 ? -16.125 -26.438 -0.19 1 97.12 234 LEU B O 1
ATOM 4405 N N . LEU B 1 235 ? -14.047 -25.656 -0.046 1 96.94 235 LEU B N 1
ATOM 4406 C CA . LEU B 1 235 ? -13.516 -26.625 -0.988 1 96.94 235 LEU B CA 1
ATOM 4407 C C . LEU B 1 235 ? -13.438 -28.016 -0.349 1 96.94 235 LEU B C 1
ATOM 4409 O O . LEU B 1 235 ? -13.352 -29.016 -1.052 1 96.94 235 LEU B O 1
ATOM 4413 N N . ASN B 1 236 ? -13.43 -27.984 0.987 1 95 236 ASN B N 1
ATOM 4414 C CA . ASN B 1 236 ? -13.406 -29.25 1.721 1 95 236 ASN B CA 1
ATOM 4415 C C . ASN B 1 236 ? -14.812 -29.828 1.895 1 95 236 ASN B C 1
ATOM 4417 O O . ASN B 1 236 ? -14.984 -30.906 2.441 1 95 236 ASN B O 1
ATOM 4421 N N . SER B 1 237 ? -15.734 -29.141 1.428 1 91.38 237 SER B N 1
ATOM 4422 C CA . SER B 1 237 ? -17.125 -29.578 1.531 1 91.38 237 SER B CA 1
ATOM 4423 C C . SER B 1 237 ? -17.625 -30.156 0.208 1 91.38 237 SER B C 1
ATOM 4425 O O . SER B 1 237 ? -16.969 -29.984 -0.828 1 91.38 237 SER B O 1
ATOM 4427 N N . GLU B 1 238 ? -18.766 -31 0.397 1 91.06 238 GLU B N 1
ATOM 4428 C CA . GLU B 1 238 ? -19.469 -31.5 -0.783 1 91.06 238 GLU B CA 1
ATOM 4429 C C . GLU B 1 238 ? -20.953 -31.109 -0.75 1 91.06 238 GLU B C 1
ATOM 4431 O O . GLU B 1 238 ? -21.609 -31.281 0.271 1 91.06 238 GLU B O 1
ATOM 4436 N N . PRO B 1 239 ? -21.453 -30.688 -1.795 1 92.38 239 PRO B N 1
ATOM 4437 C CA . PRO B 1 239 ? -20.781 -30.297 -3.031 1 92.38 239 PRO B CA 1
ATOM 4438 C C . PRO B 1 239 ? -19.906 -29.047 -2.863 1 92.38 239 PRO B C 1
ATOM 4440 O O . PRO B 1 239 ? -20.172 -28.219 -1.989 1 92.38 239 PRO B O 1
ATOM 4443 N N . ARG B 1 240 ? -18.844 -28.953 -3.713 1 94.62 240 ARG B N 1
ATOM 4444 C CA . ARG B 1 240 ? -17.984 -27.766 -3.658 1 94.62 240 ARG B CA 1
ATOM 4445 C C . ARG B 1 240 ? -18.234 -26.859 -4.855 1 94.62 240 ARG B C 1
ATOM 4447 O O . ARG B 1 240 ? -18.688 -27.312 -5.906 1 94.62 240 ARG B O 1
ATOM 4454 N N . PRO B 1 241 ? -17.891 -25.609 -4.723 1 97.38 241 PRO B N 1
ATOM 4455 C CA . PRO B 1 241 ? -18.016 -24.688 -5.855 1 97.38 241 PRO B CA 1
ATOM 4456 C C . PRO B 1 241 ? -17.031 -25 -6.984 1 97.38 241 PRO B C 1
ATOM 4458 O O . PRO B 1 241 ? -15.969 -25.562 -6.742 1 97.38 241 PRO B O 1
ATOM 4461 N N . ASN B 1 242 ? -17.484 -24.688 -8.141 1 96.56 242 ASN B N 1
ATOM 4462 C CA . ASN B 1 242 ? -16.562 -24.781 -9.273 1 96.56 242 ASN B CA 1
ATOM 4463 C C . ASN B 1 242 ? -16.188 -23.406 -9.805 1 96.56 242 ASN B C 1
ATOM 4465 O O . ASN B 1 242 ? -15.492 -23.281 -10.82 1 96.56 242 ASN B O 1
ATOM 4469 N N . ALA B 1 243 ? -16.688 -22.391 -9.109 1 98 243 ALA B N 1
ATOM 4470 C CA . ALA B 1 243 ? -16.297 -21.031 -9.438 1 98 243 ALA B CA 1
ATOM 4471 C C . ALA B 1 243 ? -16.453 -20.109 -8.227 1 98 243 ALA B C 1
ATOM 4473 O O . ALA B 1 243 ? -17.234 -20.391 -7.32 1 98 243 ALA B O 1
ATOM 4474 N N . PHE B 1 244 ? -15.648 -19.062 -8.242 1 98.75 244 PHE B N 1
ATOM 4475 C CA . PHE B 1 244 ? -15.719 -18.031 -7.215 1 98.75 244 PHE B CA 1
ATOM 4476 C C . PHE B 1 244 ? -15.797 -16.656 -7.852 1 98.75 244 PHE B C 1
ATOM 4478 O O . PHE B 1 244 ? -14.992 -16.312 -8.719 1 98.75 244 PHE B O 1
ATOM 4485 N N . PHE B 1 245 ? -16.766 -15.891 -7.5 1 98.81 245 PHE B N 1
ATOM 4486 C CA . PHE B 1 245 ? -16.688 -14.438 -7.598 1 98.81 245 PHE B CA 1
ATOM 4487 C C . PHE B 1 245 ? -16.266 -13.828 -6.262 1 98.81 245 PHE B C 1
ATOM 4489 O O . PHE B 1 245 ? -16.938 -14.031 -5.246 1 98.81 245 PHE B O 1
ATOM 4496 N N . VAL B 1 246 ? -15.141 -13.117 -6.312 1 98.81 246 VAL B N 1
ATOM 4497 C CA . VAL B 1 246 ? -14.641 -12.547 -5.066 1 98.81 246 VAL B CA 1
ATOM 4498 C C . VAL B 1 246 ? -14.461 -11.039 -5.227 1 98.81 246 VAL B C 1
ATOM 4500 O O . VAL B 1 246 ? -14.078 -10.562 -6.301 1 98.81 246 VAL B O 1
ATOM 4503 N N . VAL B 1 247 ? -14.625 -10.305 -4.168 1 98.06 247 VAL B N 1
ATOM 4504 C CA . VAL B 1 247 ? -14.805 -8.859 -4.277 1 98.06 247 VAL B CA 1
ATOM 4505 C C . VAL B 1 247 ? -13.453 -8.164 -4.258 1 98.06 247 VAL B C 1
ATOM 4507 O O . VAL B 1 247 ? -13.375 -6.934 -4.215 1 98.06 247 VAL B O 1
ATOM 4510 N N . SER B 1 248 ? -12.375 -8.906 -4.25 1 96.81 248 SER B N 1
ATOM 4511 C CA . SER B 1 248 ? -11.016 -8.359 -4.223 1 96.81 248 SER B CA 1
ATOM 4512 C C . SER B 1 248 ? -10.016 -9.328 -4.844 1 96.81 248 SER B C 1
ATOM 4514 O O . SER B 1 248 ? -10.117 -10.547 -4.648 1 96.81 248 SER B O 1
ATOM 4516 N N . ASP B 1 249 ? -9.023 -8.75 -5.504 1 96.38 249 ASP B N 1
ATOM 4517 C CA . ASP B 1 249 ? -7.969 -9.586 -6.074 1 96.38 249 ASP B CA 1
ATOM 4518 C C . ASP B 1 249 ? -7.211 -10.336 -4.984 1 96.38 249 ASP B C 1
ATOM 4520 O O . ASP B 1 249 ? -6.684 -11.422 -5.223 1 96.38 249 ASP B O 1
ATOM 4524 N N . ILE B 1 250 ? -7.203 -9.789 -3.824 1 94.31 250 ILE B N 1
ATOM 4525 C CA . ILE B 1 250 ? -6.578 -10.453 -2.684 1 94.31 250 ILE B CA 1
ATOM 4526 C C . ILE B 1 250 ? -7.305 -11.758 -2.383 1 94.31 250 ILE B C 1
ATOM 4528 O O . ILE B 1 250 ? -6.672 -12.789 -2.143 1 94.31 250 ILE B O 1
ATOM 4532 N N . PHE B 1 251 ? -8.586 -11.703 -2.451 1 97.19 251 PHE B N 1
ATOM 4533 C CA . PHE B 1 251 ? -9.375 -12.906 -2.223 1 97.19 251 PHE B CA 1
ATOM 4534 C C . PHE B 1 251 ? -9.195 -13.898 -3.363 1 97.19 251 PHE B C 1
ATOM 4536 O O . PHE B 1 251 ? -9.219 -15.109 -3.145 1 97.19 251 PHE B O 1
ATOM 4543 N N . ALA B 1 252 ? -9.031 -13.359 -4.566 1 97.56 252 ALA B N 1
ATOM 4544 C CA . ALA B 1 252 ? -8.812 -14.234 -5.711 1 97.56 252 ALA B CA 1
ATOM 4545 C C . ALA B 1 252 ? -7.512 -15.023 -5.562 1 97.56 252 ALA B C 1
ATOM 4547 O O . ALA B 1 252 ? -7.457 -16.203 -5.879 1 97.56 252 ALA B O 1
ATOM 4548 N N . ALA B 1 253 ? -6.527 -14.344 -5.07 1 94.38 253 ALA B N 1
ATOM 4549 C CA . ALA B 1 253 ? -5.258 -15.016 -4.801 1 94.38 253 ALA B CA 1
ATOM 4550 C C . ALA B 1 253 ? -5.441 -16.141 -3.785 1 94.38 253 ALA B C 1
ATOM 4552 O O . ALA B 1 253 ? -4.812 -17.203 -3.898 1 94.38 253 ALA B O 1
ATOM 4553 N N . ALA B 1 254 ? -6.262 -15.898 -2.822 1 95.88 254 ALA B N 1
ATOM 4554 C CA . ALA B 1 254 ? -6.547 -16.906 -1.812 1 95.88 254 ALA B CA 1
ATOM 4555 C C . ALA B 1 254 ? -7.238 -18.125 -2.43 1 95.88 254 ALA B C 1
ATOM 4557 O O . ALA B 1 254 ? -6.973 -19.266 -2.041 1 95.88 254 ALA B O 1
ATOM 4558 N N . VAL B 1 255 ? -8.078 -17.891 -3.385 1 97.5 255 VAL B N 1
ATOM 4559 C CA . VAL B 1 255 ? -8.75 -18.984 -4.09 1 97.5 255 VAL B CA 1
ATOM 4560 C C . VAL B 1 255 ? -7.715 -19.844 -4.82 1 97.5 255 VAL B C 1
ATOM 4562 O O . VAL B 1 255 ? -7.742 -21.062 -4.734 1 97.5 255 VAL B O 1
ATOM 4565 N N . ILE B 1 256 ? -6.832 -19.156 -5.48 1 94.75 256 ILE B N 1
ATOM 4566 C CA . ILE B 1 256 ? -5.809 -19.844 -6.254 1 94.75 256 ILE B CA 1
ATOM 4567 C C . ILE B 1 256 ? -4.953 -20.703 -5.328 1 94.75 256 ILE B C 1
ATOM 4569 O O . ILE B 1 256 ? -4.691 -21.875 -5.625 1 94.75 256 ILE B O 1
ATOM 4573 N N . ARG B 1 257 ? -4.602 -20.109 -4.23 1 92.56 257 ARG B N 1
ATOM 4574 C CA . ARG B 1 257 ? -3.773 -20.844 -3.281 1 92.56 257 ARG B CA 1
ATOM 4575 C C . ARG B 1 257 ? -4.535 -22.031 -2.693 1 92.56 257 ARG B C 1
ATOM 4577 O O . ARG B 1 257 ? -3.979 -23.125 -2.547 1 92.56 257 ARG B O 1
ATOM 4584 N N . ALA B 1 258 ? -5.727 -21.828 -2.299 1 95.62 258 ALA B N 1
ATOM 4585 C CA . ALA B 1 258 ? -6.551 -22.906 -1.73 1 95.62 258 ALA B CA 1
ATOM 4586 C C . ALA B 1 258 ? -6.766 -24.031 -2.738 1 95.62 258 ALA B C 1
ATOM 4588 O O . ALA B 1 258 ? -6.719 -25.203 -2.381 1 95.62 258 ALA B O 1
ATOM 4589 N N . ALA B 1 259 ? -7 -23.688 -3.99 1 95.69 259 ALA B N 1
ATOM 4590 C CA . ALA B 1 259 ? -7.168 -24.688 -5.039 1 95.69 259 ALA B CA 1
ATOM 4591 C C . ALA B 1 259 ? -5.945 -25.594 -5.133 1 95.69 259 ALA B C 1
ATOM 4593 O O . ALA B 1 259 ? -6.082 -26.812 -5.262 1 95.69 259 ALA B O 1
ATOM 4594 N N . LYS B 1 260 ? -4.84 -24.984 -5.059 1 90.12 260 LYS B N 1
ATOM 4595 C CA . LYS B 1 260 ? -3.602 -25.75 -5.109 1 90.12 260 LYS B CA 1
ATOM 4596 C C . LYS B 1 260 ? -3.537 -26.766 -3.967 1 90.12 260 LYS B C 1
ATOM 4598 O O . LYS B 1 260 ? -3.156 -27.922 -4.172 1 90.12 260 LYS B O 1
ATOM 4603 N N . ARG B 1 261 ? -3.914 -26.312 -2.826 1 90.94 261 ARG B N 1
ATOM 4604 C CA . ARG B 1 261 ? -3.906 -27.172 -1.648 1 90.94 261 ARG B CA 1
ATOM 4605 C C . ARG B 1 261 ? -4.777 -28.406 -1.866 1 90.94 261 ARG B C 1
ATOM 4607 O O . ARG B 1 261 ? -4.438 -29.5 -1.415 1 90.94 261 ARG B O 1
ATOM 4614 N N . PHE B 1 262 ? -5.836 -28.266 -2.562 1 95.62 262 PHE B N 1
ATOM 4615 C CA . PHE B 1 262 ? -6.797 -29.344 -2.768 1 95.62 262 PHE B CA 1
ATOM 4616 C C . PHE B 1 262 ? -6.574 -30.016 -4.117 1 95.62 262 PHE B C 1
ATOM 4618 O O . PHE B 1 262 ? -7.422 -30.781 -4.578 1 95.62 262 PHE B O 1
ATOM 4625 N N . LYS B 1 263 ? -5.5 -29.672 -4.781 1 94.94 263 LYS B N 1
ATOM 4626 C CA . LYS B 1 263 ? -5.074 -30.266 -6.047 1 94.94 263 LYS B CA 1
ATOM 4627 C C . LYS B 1 263 ? -6.105 -30.016 -7.145 1 94.94 263 LYS B C 1
ATOM 4629 O O . LYS B 1 263 ? -6.41 -30.922 -7.926 1 94.94 263 LYS B O 1
ATOM 4634 N N . LEU B 1 264 ? -6.672 -28.844 -7.074 1 95.75 264 LEU B N 1
ATOM 4635 C CA . LEU B 1 264 ? -7.598 -28.391 -8.109 1 95.75 264 LEU B CA 1
ATOM 4636 C C . LEU B 1 264 ? -6.918 -27.406 -9.047 1 95.75 264 LEU B C 1
ATOM 4638 O O . LEU B 1 264 ? -6.176 -26.531 -8.602 1 95.75 264 LEU B O 1
ATOM 4642 N N . ASN B 1 265 ? -7.18 -27.531 -10.305 1 94.44 265 ASN B N 1
ATOM 4643 C CA . ASN B 1 265 ? -6.57 -26.656 -11.305 1 94.44 265 ASN B CA 1
ATOM 4644 C C . ASN B 1 265 ? -7.43 -25.422 -11.562 1 94.44 265 ASN B C 1
ATOM 4646 O O . ASN B 1 265 ? -8.648 -25.531 -11.719 1 94.44 265 ASN B O 1
ATOM 4650 N N . VAL B 1 266 ? -6.797 -24.328 -11.578 1 95.56 266 VAL B N 1
ATOM 4651 C CA . VAL B 1 266 ? -7.41 -23.094 -12.039 1 95.56 266 VAL B CA 1
ATOM 4652 C C . VAL B 1 266 ? -6.902 -22.75 -13.445 1 95.56 266 VAL B C 1
ATOM 4654 O O . VAL B 1 266 ? -5.699 -22.578 -13.648 1 95.56 266 VAL B O 1
ATOM 4657 N N . PRO B 1 267 ? -7.75 -22.75 -14.367 1 95.94 267 PRO B N 1
ATOM 4658 C CA . PRO B 1 267 ? -9.203 -22.562 -14.281 1 95.94 267 PRO B CA 1
ATOM 4659 C C . PRO B 1 267 ? -9.969 -23.859 -14.539 1 95.94 267 PRO B C 1
ATOM 4661 O O . PRO B 1 267 ? -11.203 -23.875 -14.5 1 95.94 267 PRO B O 1
ATOM 4664 N N . LYS B 1 268 ? -9.359 -24.906 -14.773 1 95.81 268 LYS B N 1
ATOM 4665 C CA . LYS B 1 268 ? -10.016 -26.094 -15.289 1 95.81 268 LYS B CA 1
ATOM 4666 C C . LYS B 1 268 ? -11.047 -26.641 -14.297 1 95.81 268 LYS B C 1
ATOM 4668 O O . LYS B 1 268 ? -12.172 -26.953 -14.68 1 95.81 268 LYS B O 1
ATOM 4673 N N . ASP B 1 269 ? -10.633 -26.766 -13.078 1 96 269 ASP B N 1
ATOM 4674 C CA . ASP B 1 269 ? -11.516 -27.312 -12.055 1 96 269 ASP B CA 1
ATOM 4675 C C . ASP B 1 269 ? -12.289 -26.219 -11.336 1 96 269 ASP B C 1
ATOM 4677 O O . ASP B 1 269 ? -13.43 -26.422 -10.922 1 96 269 ASP B O 1
ATOM 4681 N N . ILE B 1 270 ? -11.586 -25.062 -11.164 1 97.06 270 ILE B N 1
ATOM 4682 C CA . ILE B 1 270 ? -12.164 -23.938 -10.453 1 97.06 270 ILE B CA 1
ATOM 4683 C C . ILE B 1 270 ? -11.805 -22.641 -11.18 1 97.06 270 ILE B C 1
ATOM 4685 O O . ILE B 1 270 ? -10.633 -22.391 -11.469 1 97.06 270 ILE B O 1
ATOM 4689 N N . MET B 1 271 ? -12.836 -21.859 -11.461 1 98.19 271 MET B N 1
ATOM 4690 C CA . MET B 1 271 ? -12.602 -20.531 -12.008 1 98.19 271 MET B CA 1
ATOM 4691 C C . MET B 1 271 ? -12.758 -19.453 -10.938 1 98.19 271 MET B C 1
ATOM 4693 O O . MET B 1 271 ? -13.523 -19.625 -9.992 1 98.19 271 MET B O 1
ATOM 4697 N N . VAL B 1 272 ? -11.961 -18.375 -11.07 1 98.56 272 VAL B N 1
ATOM 4698 C CA . VAL B 1 272 ? -12.094 -17.297 -10.102 1 98.56 272 VAL B CA 1
ATOM 4699 C C . VAL B 1 272 ? -12.023 -15.945 -10.82 1 98.56 272 VAL B C 1
ATOM 4701 O O . VAL B 1 272 ? -11.211 -15.766 -11.734 1 98.56 272 VAL B O 1
ATOM 4704 N N . VAL B 1 273 ? -12.945 -15.094 -10.508 1 98.75 273 VAL B N 1
ATOM 4705 C CA . VAL B 1 273 ? -12.953 -13.695 -10.93 1 98.75 273 VAL B CA 1
ATOM 4706 C C . VAL B 1 273 ? -12.773 -12.789 -9.711 1 98.75 273 VAL B C 1
ATOM 4708 O O . VAL B 1 273 ? -13.508 -12.906 -8.727 1 98.75 273 VAL B O 1
ATOM 4711 N N . GLY B 1 274 ? -11.766 -11.93 -9.82 1 98.56 274 GLY B N 1
ATOM 4712 C CA . GLY B 1 274 ? -11.516 -10.969 -8.758 1 98.56 274 GLY B CA 1
ATOM 4713 C C . GLY B 1 274 ? -12.086 -9.602 -9.047 1 98.56 274 GLY B C 1
ATOM 4714 O O . GLY B 1 274 ? -13.008 -9.461 -9.852 1 98.56 274 GLY B O 1
ATOM 4715 N N . PHE B 1 275 ? -11.633 -8.617 -8.297 1 98.5 275 PHE B N 1
ATOM 4716 C CA . PHE B 1 275 ? -12.094 -7.234 -8.406 1 98.5 275 PHE B CA 1
ATOM 4717 C C . PHE B 1 275 ? -10.977 -6.266 -8.031 1 98.5 275 PHE B C 1
ATOM 4719 O O . PHE B 1 275 ? -10.195 -6.527 -7.113 1 98.5 275 PHE B O 1
ATOM 4726 N N . ASP B 1 276 ? -10.898 -5.105 -8.766 1 97.38 276 ASP B N 1
ATOM 4727 C CA . ASP B 1 276 ? -10.016 -3.977 -8.523 1 97.38 276 ASP B CA 1
ATOM 4728 C C . ASP B 1 276 ? -8.953 -3.857 -9.617 1 97.38 276 ASP B C 1
ATOM 4730 O O . ASP B 1 276 ? -8.594 -2.75 -10.023 1 97.38 276 ASP B O 1
ATOM 4734 N N . ASN B 1 277 ? -8.398 -5.027 -10.047 1 97.12 277 ASN B N 1
ATOM 4735 C CA . ASN B 1 277 ? -7.316 -5.082 -11.031 1 97.12 277 ASN B CA 1
ATOM 4736 C C . ASN B 1 277 ? -6.035 -4.457 -10.484 1 97.12 277 ASN B C 1
ATOM 4738 O O . ASN B 1 277 ? -5.418 -3.621 -11.156 1 97.12 277 ASN B O 1
ATOM 4742 N N . ILE B 1 278 ? -5.715 -4.848 -9.273 1 93 278 ILE B N 1
ATOM 4743 C CA . ILE B 1 278 ? -4.438 -4.387 -8.734 1 93 278 ILE B CA 1
ATOM 4744 C C . ILE B 1 278 ? -3.291 -5.078 -9.469 1 93 278 ILE B C 1
ATOM 4746 O O . ILE B 1 278 ? -3.49 -6.113 -10.109 1 93 278 ILE B O 1
ATOM 4750 N N . GLU B 1 279 ? -2.107 -4.527 -9.391 1 88 279 GLU B N 1
ATOM 4751 C CA . GLU B 1 279 ? -0.963 -5.055 -10.125 1 88 279 GLU B CA 1
ATOM 4752 C C . GLU B 1 279 ? -0.716 -6.523 -9.789 1 88 279 GLU B C 1
ATOM 4754 O O . GLU B 1 279 ? -0.323 -7.305 -10.656 1 88 279 GLU B O 1
ATOM 4759 N N . PHE B 1 280 ? -0.979 -6.824 -8.672 1 87.94 280 PHE B N 1
ATOM 4760 C CA . PHE B 1 280 ? -0.766 -8.172 -8.148 1 87.94 280 PHE B CA 1
ATOM 4761 C C . PHE B 1 280 ? -1.546 -9.195 -8.961 1 87.94 280 PHE B C 1
ATOM 4763 O O . PHE B 1 280 ? -1.146 -10.359 -9.047 1 87.94 280 PHE B O 1
ATOM 4770 N N . SER B 1 281 ? -2.576 -8.828 -9.523 1 92.81 281 SER B N 1
ATOM 4771 C CA . SER B 1 281 ? -3.439 -9.75 -10.258 1 92.81 281 SER B CA 1
ATOM 4772 C C . SER B 1 281 ? -2.74 -10.297 -11.5 1 92.81 281 SER B C 1
ATOM 4774 O O . SER B 1 281 ? -3.141 -11.328 -12.047 1 92.81 281 SER B O 1
ATOM 4776 N N . THR B 1 282 ? -1.698 -9.609 -11.922 1 88.19 282 THR B N 1
ATOM 4777 C CA . THR B 1 282 ? -0.93 -10.047 -13.086 1 88.19 282 THR B CA 1
ATOM 4778 C C . THR B 1 282 ? 0.24 -10.93 -12.656 1 88.19 282 THR B C 1
ATOM 4780 O O . THR B 1 282 ? 0.853 -11.609 -13.484 1 88.19 282 THR B O 1
ATOM 4783 N N . MET B 1 283 ? 0.468 -10.961 -11.352 1 83.94 283 MET B N 1
ATOM 4784 C CA . MET B 1 283 ? 1.687 -11.594 -10.852 1 83.94 283 MET B CA 1
ATOM 4785 C C . MET B 1 283 ? 1.41 -13.016 -10.383 1 83.94 283 MET B C 1
ATOM 4787 O O . MET B 1 283 ? 2.34 -13.805 -10.195 1 83.94 283 MET B O 1
ATOM 4791 N N . THR B 1 284 ? 0.205 -13.32 -10.172 1 87.62 284 THR B N 1
ATOM 4792 C CA . THR B 1 284 ? -0.161 -14.648 -9.695 1 87.62 284 THR B CA 1
ATOM 4793 C C . THR B 1 284 ? -0.078 -15.672 -10.828 1 87.62 284 THR B C 1
ATOM 4795 O O . THR B 1 284 ? -0.053 -15.297 -12.008 1 87.62 284 THR B O 1
ATOM 4798 N N . CYS B 1 285 ? 0.061 -16.953 -10.398 1 82.81 285 CYS B N 1
ATOM 4799 C CA . CYS B 1 285 ? -0.005 -18.062 -11.344 1 82.81 285 CYS B CA 1
ATOM 4800 C C . CYS B 1 285 ? -1.139 -19.016 -10.984 1 82.81 285 CYS B C 1
ATOM 4802 O O . CYS B 1 285 ? -1.016 -19.812 -10.055 1 82.81 285 CYS B O 1
ATOM 4804 N N . PRO B 1 286 ? -2.215 -18.969 -11.797 1 89.75 286 PRO B N 1
ATOM 4805 C CA . PRO B 1 286 ? -2.492 -18.156 -12.984 1 89.75 286 PRO B CA 1
ATOM 4806 C C . PRO B 1 286 ? -2.768 -16.703 -12.648 1 89.75 286 PRO B C 1
ATOM 4808 O O . PRO B 1 286 ? -3.064 -16.375 -11.492 1 89.75 286 PRO B O 1
ATOM 4811 N N . SER B 1 287 ? -2.625 -15.805 -13.688 1 91.5 287 SER B N 1
ATOM 4812 C CA . SER B 1 287 ? -3.055 -14.422 -13.516 1 91.5 287 SER B CA 1
ATOM 4813 C C . SER B 1 287 ? -4.566 -14.328 -13.336 1 91.5 287 SER B C 1
ATOM 4815 O O . SER B 1 287 ? -5.305 -15.203 -13.797 1 91.5 287 SER B O 1
ATOM 4817 N N . ILE B 1 288 ? -5.039 -13.273 -12.75 1 96 288 ILE B N 1
ATOM 4818 C CA . ILE B 1 288 ? -6.406 -13.234 -12.242 1 96 288 ILE B CA 1
ATOM 4819 C C . ILE B 1 288 ? -7.293 -12.461 -13.219 1 96 288 ILE B C 1
ATOM 4821 O O . ILE B 1 288 ? -7.004 -11.305 -13.547 1 96 288 ILE B O 1
ATOM 4825 N N . THR B 1 289 ? -8.352 -13.117 -13.695 1 98.44 289 THR B N 1
ATOM 4826 C CA . THR B 1 289 ? -9.469 -12.383 -14.281 1 98.44 289 THR B CA 1
ATOM 4827 C C . THR B 1 289 ? -10.125 -11.477 -13.234 1 98.44 289 THR B C 1
ATOM 4829 O O . THR B 1 289 ? -10.43 -11.922 -12.125 1 98.44 289 THR B O 1
ATOM 4832 N N . THR B 1 290 ? -10.328 -10.195 -13.594 1 98.56 290 THR B N 1
ATOM 4833 C CA . THR B 1 290 ? -10.742 -9.258 -12.555 1 98.56 290 THR B CA 1
ATOM 4834 C C . THR B 1 290 ? -11.531 -8.094 -13.156 1 98.56 290 THR B C 1
ATOM 4836 O O . THR B 1 290 ? -11.477 -7.863 -14.367 1 98.56 290 THR B O 1
ATOM 4839 N N . VAL B 1 291 ? -12.352 -7.484 -12.344 1 98.69 291 VAL B N 1
ATOM 4840 C CA . VAL B 1 291 ? -12.992 -6.23 -12.734 1 98.69 291 VAL B CA 1
ATOM 4841 C C . VAL B 1 291 ? -12.023 -5.07 -12.531 1 98.69 291 VAL B C 1
ATOM 4843 O O . VAL B 1 291 ? -11.492 -4.875 -11.438 1 98.69 291 VAL B O 1
ATOM 4846 N N . ASN B 1 292 ? -11.805 -4.379 -13.562 1 98.12 292 ASN B N 1
ATOM 4847 C CA . ASN B 1 292 ? -10.914 -3.223 -13.508 1 98.12 292 ASN B CA 1
ATOM 4848 C C . ASN B 1 292 ? -11.648 -1.975 -13.023 1 98.12 292 ASN B C 1
ATOM 4850 O O . ASN B 1 292 ? -12.555 -1.481 -13.695 1 98.12 292 ASN B O 1
ATOM 4854 N N . GLN B 1 293 ? -11.32 -1.514 -11.867 1 97.81 293 GLN B N 1
ATOM 4855 C CA . GLN B 1 293 ? -11.734 -0.182 -11.43 1 97.81 293 GLN B CA 1
ATOM 4856 C C . GLN B 1 293 ? -10.75 0.881 -11.922 1 97.81 293 GLN B C 1
ATOM 4858 O O . GLN B 1 293 ? -9.531 0.703 -11.82 1 97.81 293 GLN B O 1
ATOM 4863 N N . PRO B 1 294 ? -11.25 1.94 -12.492 1 97.31 294 PRO B N 1
ATOM 4864 C CA . PRO B 1 294 ? -10.344 3.016 -12.898 1 97.31 294 PRO B CA 1
ATOM 4865 C C . PRO B 1 294 ? -9.828 3.83 -11.719 1 97.31 294 PRO B C 1
ATOM 4867 O O . PRO B 1 294 ? -10.133 5.02 -11.602 1 97.31 294 PRO B O 1
ATOM 4870 N N . CYS B 1 295 ? -8.961 3.244 -10.969 1 96.56 295 CYS B N 1
ATOM 4871 C CA . CYS B 1 295 ? -8.547 3.76 -9.664 1 96.56 295 CYS B CA 1
ATOM 4872 C C . CYS B 1 295 ? -7.859 5.113 -9.812 1 96.56 295 CYS B C 1
ATOM 4874 O O . CYS B 1 295 ? -8.156 6.051 -9.07 1 96.56 295 CYS B O 1
ATOM 4876 N N . LEU B 1 296 ? -6.922 5.215 -10.773 1 95.69 296 LEU B N 1
ATOM 4877 C CA . LEU B 1 296 ? -6.223 6.473 -11.008 1 95.69 296 LEU B CA 1
ATOM 4878 C C . LEU B 1 296 ? -7.207 7.59 -11.336 1 95.69 296 LEU B C 1
ATOM 4880 O O . LEU B 1 296 ? -7.098 8.703 -10.812 1 95.69 296 LEU B O 1
ATOM 4884 N N . GLN B 1 297 ? -8.117 7.262 -12.125 1 97.75 297 GLN B N 1
ATOM 4885 C CA . GLN B 1 297 ? -9.117 8.234 -12.547 1 97.75 297 GLN B CA 1
ATOM 4886 C C . GLN B 1 297 ? -10.039 8.609 -11.391 1 97.75 297 GLN B C 1
ATOM 4888 O O . GLN B 1 297 ? -10.484 9.758 -11.289 1 97.75 297 GLN B O 1
ATOM 4893 N N . LEU B 1 298 ? -10.375 7.637 -10.625 1 98.19 298 LEU B N 1
ATOM 4894 C CA . LEU B 1 298 ? -11.203 7.906 -9.453 1 98.19 298 LEU B CA 1
ATOM 4895 C C . LEU B 1 298 ? -10.555 8.961 -8.562 1 98.19 298 LEU B C 1
ATOM 4897 O O . LEU B 1 298 ? -11.18 9.961 -8.227 1 98.19 298 LEU B O 1
ATOM 4901 N N . GLY B 1 299 ? -9.305 8.75 -8.25 1 98.44 299 GLY B N 1
ATOM 4902 C CA . GLY B 1 299 ? -8.586 9.695 -7.414 1 98.44 299 GLY B CA 1
ATOM 4903 C C . GLY B 1 299 ? -8.43 11.062 -8.055 1 98.44 299 GLY B C 1
ATOM 4904 O O . GLY B 1 299 ? -8.648 12.086 -7.41 1 98.44 299 GLY B O 1
ATOM 4905 N N . TYR B 1 300 ? -8.047 11.031 -9.312 1 98.19 300 TYR B N 1
ATOM 4906 C CA . TYR B 1 300 ? -7.863 12.266 -10.062 1 98.19 300 TYR B CA 1
ATOM 4907 C C . TYR B 1 300 ? -9.156 13.078 -10.109 1 98.19 300 TYR B C 1
ATOM 4909 O O . TYR B 1 300 ? -9.156 14.273 -9.82 1 98.19 300 TYR B O 1
ATOM 4917 N N . THR B 1 301 ? -10.234 12.406 -10.43 1 97.88 301 THR B N 1
ATOM 4918 C CA . THR B 1 301 ? -11.539 13.047 -10.57 1 97.88 301 THR B CA 1
ATOM 4919 C C . THR B 1 301 ? -12.023 13.586 -9.227 1 97.88 301 THR B C 1
ATOM 4921 O O . THR B 1 301 ? -12.57 14.688 -9.156 1 97.88 301 THR B O 1
ATOM 4924 N N . ALA B 1 302 ? -11.836 12.82 -8.188 1 98.25 302 ALA B N 1
ATOM 4925 C CA . ALA B 1 302 ? -12.242 13.273 -6.859 1 98.25 302 ALA B CA 1
ATOM 4926 C C . ALA B 1 302 ? -11.555 14.586 -6.492 1 98.25 302 ALA B C 1
ATOM 4928 O O . ALA B 1 302 ? -12.188 15.508 -5.984 1 98.25 302 ALA B O 1
ATOM 4929 N N . CYS B 1 303 ? -10.258 14.633 -6.75 1 98 303 CYS B N 1
ATOM 4930 C CA . CYS B 1 303 ? -9.492 15.836 -6.441 1 98 303 CYS B CA 1
ATOM 4931 C C . CYS B 1 303 ? -9.945 17.016 -7.305 1 98 303 CYS B C 1
ATOM 4933 O O . CYS B 1 303 ? -10.125 18.125 -6.801 1 98 303 CYS B O 1
ATOM 4935 N N . GLU B 1 304 ? -10.18 16.734 -8.602 1 96.81 304 GLU B N 1
ATOM 4936 C CA . GLU B 1 304 ? -10.641 17.781 -9.508 1 96.81 304 GLU B CA 1
ATOM 4937 C C . GLU B 1 304 ? -11.984 18.344 -9.055 1 96.81 304 GLU B C 1
ATOM 4939 O O . GLU B 1 304 ? -12.195 19.562 -9.07 1 96.81 304 GLU B O 1
ATOM 4944 N N . MET B 1 305 ? -12.867 17.5 -8.695 1 96.31 305 MET B N 1
ATOM 4945 C CA . MET B 1 305 ? -14.18 17.906 -8.211 1 96.31 305 MET B CA 1
ATOM 4946 C C . MET B 1 305 ? -14.047 18.781 -6.965 1 96.31 305 MET B C 1
ATOM 4948 O O . MET B 1 305 ? -14.727 19.797 -6.84 1 96.31 305 MET B O 1
ATOM 4952 N N . LEU B 1 306 ? -13.211 18.344 -6.059 1 96.56 306 LEU B N 1
ATOM 4953 C CA . LEU B 1 306 ? -12.984 19.094 -4.824 1 96.56 306 LEU B CA 1
ATOM 4954 C C . LEU B 1 306 ? -12.445 20.484 -5.121 1 96.56 306 LEU B C 1
ATOM 4956 O O . LEU B 1 306 ? -12.914 21.469 -4.555 1 96.56 306 LEU B O 1
ATOM 4960 N N . LEU B 1 307 ? -11.469 20.562 -6.02 1 94.62 307 LEU B N 1
ATOM 4961 C CA . LEU B 1 307 ? -10.844 21.828 -6.379 1 94.62 307 LEU B CA 1
ATOM 4962 C C . LEU B 1 307 ? -11.852 22.766 -7.031 1 94.62 307 LEU B C 1
ATOM 4964 O O . LEU B 1 307 ? -11.844 23.969 -6.773 1 94.62 307 LEU B O 1
ATOM 4968 N N . GLU B 1 308 ? -12.727 22.188 -7.832 1 93 308 GLU B N 1
ATOM 4969 C CA . GLU B 1 308 ? -13.789 22.984 -8.445 1 93 308 GLU B CA 1
ATOM 4970 C C . GLU B 1 308 ? -14.719 23.562 -7.395 1 93 308 GLU B C 1
ATOM 4972 O O . GLU B 1 308 ? -15.133 24.719 -7.496 1 93 308 GLU B O 1
ATOM 4977 N N . MET B 1 309 ? -15.008 22.797 -6.406 1 91.75 309 MET B N 1
ATOM 4978 C CA . MET B 1 309 ? -15.883 23.234 -5.32 1 91.75 309 MET B CA 1
ATOM 4979 C C . MET B 1 309 ? -15.219 24.344 -4.512 1 91.75 309 MET B C 1
ATOM 4981 O O . MET B 1 309 ? -15.891 25.266 -4.035 1 91.75 309 MET B O 1
ATOM 4985 N N . MET B 1 310 ? -13.945 24.219 -4.332 1 88.75 310 MET B N 1
ATOM 4986 C CA . MET B 1 310 ? -13.188 25.219 -3.598 1 88.75 310 MET B CA 1
ATOM 4987 C C . MET B 1 310 ? -13.18 26.547 -4.344 1 88.75 310 MET B C 1
ATOM 4989 O O . MET B 1 310 ? -13.234 27.609 -3.729 1 88.75 310 MET B O 1
ATOM 4993 N N . GLU B 1 311 ? -13.133 26.469 -5.598 1 86.88 311 GLU B N 1
ATOM 4994 C CA . GLU B 1 311 ? -13.086 27.672 -6.434 1 86.88 311 GLU B CA 1
ATOM 4995 C C . GLU B 1 311 ? -14.477 28.281 -6.598 1 86.88 311 GLU B C 1
ATOM 4997 O O . GLU B 1 311 ? -14.617 29.5 -6.668 1 86.88 311 GLU B O 1
ATOM 5002 N N . ASN B 1 312 ? -15.438 27.344 -6.746 1 86.69 312 ASN B N 1
ATOM 5003 C CA . ASN B 1 312 ? -16.828 27.766 -6.918 1 86.69 312 ASN B CA 1
ATOM 5004 C C . ASN B 1 312 ? -17.734 27.156 -5.863 1 86.69 312 ASN B C 1
ATOM 5006 O O . ASN B 1 312 ? -18.516 26.25 -6.168 1 86.69 312 ASN B O 1
ATOM 5010 N N . PRO B 1 313 ? -17.781 27.734 -4.723 1 77.94 313 PRO B N 1
ATOM 5011 C CA . PRO B 1 313 ? -18.516 27.125 -3.609 1 77.94 313 PRO B CA 1
ATOM 5012 C C . PRO B 1 313 ? -20.031 27.078 -3.855 1 77.94 313 PRO B C 1
ATOM 5014 O O . PRO B 1 313 ? -20.734 26.297 -3.219 1 77.94 313 PRO B O 1
ATOM 5017 N N . SER B 1 314 ? -20.484 27.828 -4.805 1 74.69 314 SER B N 1
ATOM 5018 C CA . SER B 1 314 ? -21.922 27.906 -5.051 1 74.69 314 SER B CA 1
ATOM 5019 C C . SER B 1 314 ? -22.359 26.875 -6.094 1 74.69 314 SER B C 1
ATOM 5021 O O . SER B 1 314 ? -23.562 26.672 -6.301 1 74.69 314 SER B O 1
ATOM 5023 N N . SER B 1 315 ? -21.438 26.203 -6.656 1 74.12 315 SER B N 1
ATOM 5024 C CA . SER B 1 315 ? -21.781 25.219 -7.68 1 74.12 315 SER B CA 1
ATOM 5025 C C . SER B 1 315 ? -22.391 23.969 -7.055 1 74.12 315 SER B C 1
ATOM 5027 O O . SER B 1 315 ? -22.062 23.609 -5.922 1 74.12 315 SER B O 1
ATOM 5029 N N . SER B 1 316 ? -23.375 23.453 -7.738 1 76.31 316 SER B N 1
ATOM 5030 C CA . SER B 1 316 ? -24.031 22.25 -7.258 1 76.31 316 SER B CA 1
ATOM 5031 C C . SER B 1 316 ? -23.078 21.062 -7.273 1 76.31 316 SER B C 1
ATOM 5033 O O . SER B 1 316 ? -22.328 20.859 -8.234 1 76.31 316 SER B O 1
ATOM 5035 N N . PRO B 1 317 ? -23.156 20.375 -6.184 1 74 317 PRO B N 1
ATOM 5036 C CA . PRO B 1 317 ? -22.297 19.188 -6.141 1 74 317 PRO B CA 1
ATOM 5037 C C . PRO B 1 317 ? -22.656 18.172 -7.215 1 74 317 PRO B C 1
ATOM 5039 O O . PRO B 1 317 ? -23.828 17.953 -7.5 1 74 317 PRO B O 1
ATOM 5042 N N . LYS B 1 318 ? -21.641 17.797 -7.992 1 84.44 318 LYS B N 1
ATOM 5043 C CA . LYS B 1 318 ? -21.828 16.797 -9.039 1 84.44 318 LYS B CA 1
ATOM 5044 C C . LYS B 1 318 ? -21.234 15.445 -8.633 1 84.44 318 LYS B C 1
ATOM 5046 O O . LYS B 1 318 ? -20.234 15.398 -7.902 1 84.44 318 LYS B O 1
ATOM 5051 N N . SER B 1 319 ? -22.047 14.438 -8.891 1 92.5 319 SER B N 1
ATOM 5052 C CA . SER B 1 319 ? -21.562 13.078 -8.688 1 92.5 319 SER B CA 1
ATOM 5053 C C . SER B 1 319 ? -21.312 12.375 -10.016 1 92.5 319 SER B C 1
ATOM 5055 O O . SER B 1 319 ? -21.953 12.688 -11.023 1 92.5 319 SER B O 1
ATOM 5057 N N . LEU B 1 320 ? -20.312 11.539 -10.031 1 94.5 320 LEU B N 1
ATOM 5058 C CA . LEU B 1 320 ? -19.922 10.867 -11.266 1 94.5 320 LEU B CA 1
ATOM 5059 C C . LEU B 1 320 ? -19.75 9.367 -11.047 1 94.5 320 LEU B C 1
ATOM 5061 O O . LEU B 1 320 ? -19.188 8.953 -10.031 1 94.5 320 LEU B O 1
ATOM 5065 N N . ILE B 1 321 ? -20.25 8.625 -11.945 1 96.5 321 ILE B N 1
ATOM 5066 C CA . ILE B 1 321 ? -20.031 7.18 -11.984 1 96.5 321 ILE B CA 1
ATOM 5067 C C . ILE B 1 321 ? -19.141 6.816 -13.172 1 96.5 321 ILE B C 1
ATOM 5069 O O . ILE B 1 321 ? -19.516 7.062 -14.32 1 96.5 321 ILE B O 1
ATOM 5073 N N . LEU B 1 322 ? -17.984 6.281 -12.883 1 97.44 322 LEU B N 1
ATOM 5074 C CA . LEU B 1 322 ? -17.047 5.891 -13.93 1 97.44 322 LEU B CA 1
ATOM 5075 C C . LEU B 1 322 ? -17.281 4.449 -14.359 1 97.44 322 LEU B C 1
ATOM 5077 O O . LEU B 1 322 ? -17.875 3.666 -13.625 1 97.44 322 LEU B O 1
ATOM 5081 N N . ASP B 1 323 ? -16.75 4.164 -15.5 1 95.81 323 ASP B N 1
ATOM 5082 C CA . ASP B 1 323 ? -16.922 2.83 -16.062 1 95.81 323 ASP B CA 1
ATOM 5083 C C . ASP B 1 323 ? -15.922 1.843 -15.469 1 95.81 323 ASP B C 1
ATOM 5085 O O . ASP B 1 323 ? -14.766 2.191 -15.234 1 95.81 323 ASP B O 1
ATOM 5089 N N . ALA B 1 324 ? -16.438 0.672 -15.164 1 96.56 324 ALA B N 1
ATOM 5090 C CA . ALA B 1 324 ? -15.609 -0.473 -14.805 1 96.56 324 ALA B CA 1
ATOM 5091 C C . ALA B 1 324 ? -15.711 -1.577 -15.852 1 96.56 324 ALA B C 1
ATOM 5093 O O . ALA B 1 324 ? -16.75 -1.74 -16.484 1 96.56 324 ALA B O 1
ATOM 5094 N N . GLU B 1 325 ? -14.609 -2.299 -16.047 1 96.5 325 GLU B N 1
ATOM 5095 C CA . GLU B 1 325 ? -14.617 -3.312 -17.094 1 96.5 325 GLU B CA 1
ATOM 5096 C C . GLU B 1 325 ? -14.023 -4.625 -16.594 1 96.5 325 GLU B C 1
ATOM 5098 O O . GLU B 1 325 ? -13.133 -4.625 -15.742 1 96.5 325 GLU B O 1
ATOM 5103 N N . LEU B 1 326 ? -14.5 -5.691 -17.203 1 97.69 326 LEU B N 1
ATOM 5104 C CA . LEU B 1 326 ? -13.961 -7.016 -16.922 1 97.69 326 LEU B CA 1
ATOM 5105 C C . LEU B 1 326 ? -12.711 -7.285 -17.75 1 97.69 326 LEU B C 1
ATOM 5107 O O . LEU B 1 326 ? -12.734 -7.113 -18.969 1 97.69 326 LEU B O 1
ATOM 5111 N N . VAL B 1 327 ? -11.617 -7.637 -17.141 1 97.94 327 VAL B N 1
ATOM 5112 C CA . VAL B 1 327 ? -10.375 -8.016 -17.797 1 97.94 327 VAL B CA 1
ATOM 5113 C C . VAL B 1 327 ? -10.156 -9.523 -17.672 1 97.94 327 VAL B C 1
ATOM 5115 O O . VAL B 1 327 ? -9.938 -10.031 -16.562 1 97.94 327 VAL B O 1
ATOM 5118 N N . ILE B 1 328 ? -10.156 -10.188 -18.766 1 97.75 328 ILE B N 1
ATOM 5119 C CA . ILE B 1 328 ? -10.078 -11.641 -18.781 1 97.75 328 ILE B CA 1
ATOM 5120 C C . ILE B 1 328 ? -8.609 -12.078 -18.797 1 97.75 328 ILE B C 1
ATOM 5122 O O . ILE B 1 328 ? -7.82 -11.586 -19.609 1 97.75 328 ILE B O 1
ATOM 5126 N N . ARG B 1 329 ? -8.258 -12.969 -17.781 1 96.06 329 ARG B N 1
ATOM 5127 C CA . ARG B 1 329 ? -6.91 -13.508 -17.719 1 96.06 329 ARG B CA 1
ATOM 5128 C C . ARG B 1 329 ? -6.938 -15.023 -17.5 1 96.06 329 ARG B C 1
ATOM 5130 O O . ARG B 1 329 ? -7.934 -15.68 -17.812 1 96.06 329 ARG B O 1
ATOM 5137 N N . GLU B 1 330 ? -5.895 -15.57 -16.906 1 93.75 330 GLU B N 1
ATOM 5138 C CA . GLU B 1 330 ? -5.648 -17.016 -16.906 1 93.75 330 GLU B CA 1
ATOM 5139 C C . GLU B 1 330 ? -6.543 -17.734 -15.906 1 93.75 330 GLU B C 1
ATOM 5141 O O . GLU B 1 330 ? -6.742 -18.938 -15.992 1 93.75 330 GLU B O 1
ATOM 5146 N N . SER B 1 331 ? -7.129 -17.016 -14.969 1 96.94 331 SER B N 1
ATOM 5147 C CA . SER B 1 331 ? -7.879 -17.688 -13.914 1 96.94 331 SER B CA 1
ATOM 5148 C C . SER B 1 331 ? -9.25 -18.125 -14.406 1 96.94 331 SER B C 1
ATOM 5150 O O . SER B 1 331 ? -9.977 -18.828 -13.695 1 96.94 331 SER B O 1
ATOM 5152 N N . THR B 1 332 ? -9.672 -17.703 -15.633 1 97.06 332 THR B N 1
ATOM 5153 C CA . THR B 1 332 ? -10.938 -18.141 -16.203 1 97.06 332 THR B CA 1
ATOM 5154 C C . THR B 1 332 ? -10.742 -18.625 -17.641 1 97.06 332 THR B C 1
ATOM 5156 O O . THR B 1 332 ? -11.617 -19.281 -18.203 1 97.06 332 THR B O 1
ATOM 5159 N N . ALA B 1 333 ? -9.883 -18.047 -18.359 1 82.62 333 ALA B N 1
ATOM 5160 C CA . ALA B 1 333 ? -9.695 -18.391 -19.766 1 82.62 333 ALA B CA 1
ATOM 5161 C C . ALA B 1 333 ? -8.438 -19.234 -19.969 1 82.62 333 ALA B C 1
ATOM 5163 O O . ALA B 1 333 ? -7.457 -19.078 -19.234 1 82.62 333 ALA B O 1
ATOM 5164 N N . LYS B 1 334 ? -8.648 -20.359 -20.656 1 63.44 334 LYS B N 1
ATOM 5165 C CA . LYS B 1 334 ? -7.457 -21.047 -21.156 1 63.44 334 LYS B CA 1
ATOM 5166 C C . LYS B 1 334 ? -6.723 -20.172 -22.172 1 63.44 334 LYS B C 1
ATOM 5168 O O . LYS B 1 334 ? -7.238 -19.906 -23.266 1 63.44 334 LYS B O 1
ATOM 5173 N N . ILE B 1 335 ? -6.18 -19.078 -21.656 1 46.34 335 ILE B N 1
ATOM 5174 C CA . ILE B 1 335 ? -5.457 -18.359 -22.688 1 46.34 335 ILE B CA 1
ATOM 5175 C C . ILE B 1 335 ? -4.328 -19.234 -23.25 1 46.34 335 ILE B C 1
ATOM 5177 O O . ILE B 1 335 ? -3.67 -19.953 -22.5 1 46.34 335 ILE B O 1
#

Nearest PDB structures (foldseek):
  3oqo-assembly1_C  TM=7.989E-01  e=2.503E-26  Bacillus subtilis
  2nzu-assembly1_G-2  TM=9.342E-01  e=2.382E-23  Priestia megaterium
  2jcg-assembly1_A-2  TM=7.462E-01  e=2.230E-26  Priestia megaterium
  2fep-assembly1_A-2  TM=9.307E-01  e=4.491E-23  Bacillus subtilis
  1zvv-assembly2_G-3  TM=7.862E-01  e=4.997E-26  Bacillus subtilis

InterPro domains:
  IPR000843 LacI-type HTH domain [PF00356] (7-49)
  IPR000843 LacI-type HTH domain [PR00036] (7-17)
  IPR000843 LacI-type HTH domain [PR00036] (17-27)
  IPR000843 LacI-type HTH domain [PS50932] (6-49)
  IPR000843 LacI-type HTH domain [SM00354] (5-74)
  IPR000843 LacI-type HTH domain [cd01392] (10-49)
  IPR010982 Lambda repressor-like, DNA-binding domain superfamily [G3DSA:1.10.260.40] (1-49)
  IPR010982 Lambda repressor-like, DNA-binding domain superfamily [SSF47413] (5-54)
  IPR028082 Periplasmic binding protein-like I [SSF53822] (65-333)
  IPR046335 Transcriptional regulator LacI/GalR-like, sensor domain [PF13377] (171-332)

pLDDT: mean 88.69, std 14.4, range [28.47, 98.81]

Secondary structure (DSSP, 8-state):
-------HHHHHHHHTS-HHHHHHHHH-GGGS-HHHHHHHHHHHHHHT------S--------EEEEEES-TT-THHHHHHHHHHHHHHHTT-EEEEEE---STTTHHHHHHHHHHTT-SEEEE-S---HHHHHHHHTTS-EEEESS--TT-TT--EEEE-HHHHHHHHHHHHHHTT---EEEEE--TTSHHHHHHHHHHHHHHHHHT----GGGEEE-SS--HHHHHHHHHHHHTSSS--SEEEESSHHHHHHHHHHHHHTTPPTTTT-EEEEEE--GGGGTSSSPPEEEE--HHHHHHHHHHHHHHHHH-TTSPP--EEE--EEE--TTTS--/-------HHHHHHHHTS-HHHHHHHHH-GGGS-HHHHHHHHHHHHHHT-----SS--------EEEEEES-TT-THHHHHHHHHHHHHHHTT-EEEEEE---STTTHHHHHHHHHHTT-SEEEE-S---HHHHHHHHTTS-EEEESS--TT-TT--EEEE-HHHHHHHHHHHHHHTT---EEEEE--TTSHHHHHHHHHHHHHHHHTT----GGGEEE-SS--HHHHHHHHHHHHTSSS--SEEEESSHHHHHHHHHHHHHTT--TTTT-EEEEEE--GGGGTSSSPPEEEE--HHHHHHHHHHHHHHHHH-TTSPP--EEE--EEE--TTTS--

Solvent-accessible surface area (backbone atoms only — not comparable to full-atom values): 34410 Å² total; per-residue (Å²): 130,83,82,74,81,74,44,61,60,55,34,8,62,65,34,73,44,52,45,66,54,42,49,33,38,32,70,39,41,86,78,41,56,69,72,58,40,49,36,38,51,50,22,21,57,72,67,62,31,67,64,73,47,52,40,77,62,76,77,65,78,54,47,29,35,38,36,36,31,63,49,77,79,44,67,71,52,41,44,19,50,48,17,23,45,54,42,29,51,75,70,57,30,45,62,36,38,34,70,46,62,54,41,89,87,34,40,62,59,51,47,49,48,40,59,67,44,58,36,57,27,34,40,32,45,35,63,56,52,67,68,53,48,50,59,42,48,74,72,25,56,59,21,25,28,67,33,66,58,88,82,46,81,79,58,21,28,30,30,60,57,38,31,60,49,28,19,51,54,42,39,51,44,44,74,72,68,40,69,37,65,26,34,47,40,39,36,71,87,35,59,59,36,45,31,27,49,51,11,36,52,50,31,28,56,75,67,70,46,78,70,63,70,85,41,57,40,72,30,87,55,96,43,48,70,62,38,27,53,53,48,41,55,45,65,72,38,86,86,48,60,35,23,36,43,22,72,27,40,57,42,32,46,21,48,55,50,39,30,52,75,71,74,40,46,60,33,82,57,31,26,37,35,21,23,49,56,49,74,64,32,69,61,35,77,54,22,46,11,20,31,33,49,53,35,41,55,44,19,24,50,32,40,49,52,40,52,48,40,68,75,36,74,82,57,77,67,63,68,46,72,46,78,62,46,81,44,87,32,34,14,63,37,91,115,129,82,81,76,81,75,43,60,60,56,33,7,63,65,33,73,46,53,44,65,54,42,49,33,37,32,70,39,42,87,78,41,58,69,69,58,40,50,36,37,52,51,23,21,58,74,68,63,31,67,64,76,44,56,42,76,63,75,79,67,76,54,47,30,34,40,36,35,31,63,49,77,79,45,66,68,51,40,43,20,50,50,17,23,46,54,41,28,52,75,69,55,30,45,62,35,38,35,70,46,61,54,42,88,88,34,39,61,58,51,48,49,49,42,60,67,44,59,37,58,27,35,40,33,46,37,63,57,52,68,69,52,48,52,58,41,48,74,73,24,56,60,23,25,29,68,30,66,57,89,82,46,83,80,59,21,29,29,28,58,57,39,31,61,50,27,19,53,54,41,40,50,45,42,74,74,68,40,69,37,65,28,36,47,39,38,37,70,87,34,58,60,35,45,31,26,49,51,11,36,51,49,32,30,56,75,67,70,45,77,69,64,71,86,40,56,40,71,30,87,55,95,43,46,69,62,37,28,54,54,48,41,55,46,66,73,38,84,85,48,60,36,24,35,44,22,71,28,40,57,44,34,46,20,48,55,51,37,29,53,76,71,74,39,47,60,32,82,56,32,25,39,33,20,23,50,56,52,76,64,31,69,61,34,77,54,22,48,12,18,30,33,48,53,34,40,55,43,19,24,49,34,39,49,54,42,52,50,39,68,75,36,72,82,58,76,67,62,66,45,73,46,78,61,45,79,44,88,32,34,15,62,37,91,116